Protein 5C5V (pdb70)

Foldseek 3Di:
DALLVLVLLVQVVCVLVVVPPQFHDPVSLVVSLVLLCVVHDCVVSVVVSVQQVPDPDTHGSVNVVVSLVVDDVPVSVVSVVVSCVVRHDPDFDWDKDWDWDDDPQFQRIWIWIWTQRPSRRDIDTAAPQAPDDQFDDDPDDPPDPVDDGFKGKWWFAFWAQFFQAWAQQQADVSRIIGFDDDPRGRDGQPQGGDHFGKGAGHLFFQDQVDQPPVRAGAPGGGAIETAHAPDIDDRRDMAIKGWAWWWQKQFPRHTHIYTYIYGPPGPCRVVRDHNVCCCVVPNPPLVVVLVCQQCRCVVVVGHGIDTPPRGDTGMRVVVVVVRVVRSVVSCCQCVVVNRSHD/DFLLVLVLLVQVQCVLVVVPPQAHDLVSLLVSLVLLPVVHDVVVSVVLSVLQVPDPDTHGSVVVVVSLVPDDPVSCVVSVVVSCVVRHDPDFDWDKDWDWDDDPQFQRIWIWIWTQRPNRRDIDTAAPQAPPDQFDDDPDDPPDPVDDDFKGKWWFAAWAQFFQAWAQAQADVSRIIGFDADPHGRDGQPQGGDHFGKGAGHLFFQDQVDQDPVRAGAPGGGAIEGAHAPDIDDRGDMAIKGWAWWWQKQDPRHTHIYTYIYGPPGPCRVVRDHNVCCCVVPNPPLVVVLVCQQCRCVVVVDHGIDTPPRGDTGMRVVVVVNRVVRSVVSCCCCVVVNRSHD

Secondary structure (DSSP, 8-state):
--HHHHHHHHHHHHTTSTT--SEE-HHHHHHHHHHHGGG--SHHHHHHHHHHHTS-S-EEHHHHHHHHHTS-HHHHHHHHHHHHHHHS-SS--EEEEEEEES-TTSTT-EEEEEEEETTT--EEEE-HHHHS-SB---SS--S-SSSPP--EEEEEEE-TTB-B-EEE-TTSTT--EEE-EETTEE-B-SS--B-SEEEE-TT----TT---TTS--B-SSPPEEEE-SSSPPPTT-EEEEEEEEEE-EEETTEE--EEEEEETTSTTTTT--STTHHHHHSTTHHHHHHHHHHHTTGGGT--PPEEGGGG-EEEHHHHHHHHHHHHHHHHIIIIIT--S--/--HHHHHHHHHHHHTTSTT--SB--HHHHHHHHHHHHTTS-HHHHHHHHHHHHTSSS--BHHHHHHHHHHS-HHHHHHHHHHHHHHHS-SS--EEEEEEEES-TTSTT-EEEEEEEETTT--EEEE-HHHHS-SB---SS--S-TTSPP--EEEEEEE-TTB-B-EEE-TTSTT--EEE-EETTEE-B-SS--B-SEEEE-TT----SS---TTSS-B-SSPPEEEE-SSSPPPTT-EEEEEEEEEE-EEETTEE--EEEEEETTSTTGGG--STTHHHHHSTTHHHHHHHHHHHTTGGGT--PPEEGGGG-EEEHHHHHHHHHHHHHHHHIIIIIT--S--

B-factor: mean 64.42, std 10.16, range [18.29, 102.65]

InterPro domains:
  IPR008162 Inorganic pyrophosphatase [PF00719] (227-402)
  IPR008162 Inorganic pyrophosphatase [PTHR10286] (161-408)
  IPR008162 Inorganic pyrophosphatase [cd00412] (224-399)
  IPR011992 EF-hand domain pair [SSF47473] (73-371)
  IPR036649 Inorganic pyrophosphatase superfamily [G3DSA:3.90.80.10] (147-408)
  IPR036649 Inorganic pyrophosphatase superfamily [SSF50324] (170-407)

Organism: Trypanosoma brucei brucei (strain 927/4 GUTat10.1) (NCBI:txid185431)

GO terms:
  GO:0005737 cytoplasm (C, HTP)
  GO:0005737 cytoplasm (C, IDA)
  GO:0010608 post-transcriptional regulation of gene expression (P, IDA)

Sequence (684 aa):
TQPMIKKIMSRLFSAFDVTHLGYLTPDKVEEVCRYLGRNMSDGDVKAMKAEINAIDGHVTFEKFWAWWCSHPVHSRTKCFSMVSADFSMPYHQQQLVVHEKGEMYTPSYRVLYFFRDLETGRERQVSPWHDIPLYVRDLVRTKPEATPMNRYNFICEIPKWTRAKFEIATGESFNPIKQDIKNGVPRFYKHGDMMWNYGAFPQTWESTEVLFEAGVTGDNDPVDAVEIGMTQFKVGQVSAVKVLGVLGMIDEGKMDWKVVCISHNDPICRFMKDIHDVPKFLPGCLDAIREWFRVYKICQGGEASHFAFDGEFKDKEYAMKVIDESHNMWHNLLKVNKRGELTQPMIKKIMSRLFSAFDVTHLGYLTPDKVEEVCRYLGRNMSDGDVKAMKAEINAIDGHVTFEKFWAWWCSHPVHSRTKCFSMVSADFSMPYHQQQLVVHEKGEMYTPSYRVLYFFRDLETGRERQVSPWHDIPLYVRDLVRTKPEATPMNRYNFICEIPKWTRAKFEIATGESFNPIKQDIKNGVPRFYKHGDMMWNYGAFPQTWESTEVLFEAGVTGDNDPVDAVEIGMTQFKVGQVSAVKVLGVLGMIDEGKMDWKVVCISHNDPICRFMKDIHDVPKFLPGCLDAIREWFRVYKICQGGEASHFAFDGEFKDKEYAMKVIDESHNMWHNLLKVNKRGEL

Radius of gyration: 36.07 Å; Cα contacts (8 Å, |Δi|>4): 1313; chains: 2; bounding box: 73×73×116 Å

CATH classification: 3.90.80.10

Structure (mmCIF, N/CA/C/O backbone):
data_5C5V
#
_entry.id   5C5V
#
_cell.length_a   104.210
_cell.length_b   104.210
_cell.length_c   215.513
_cell.angle_alpha   90.000
_cell.angle_beta   90.000
_cell.angle_gamma   90.000
#
_symmetry.space_group_name_H-M   'P 42 21 2'
#
loop_
_entity.id
_entity.type
_entity.pdbx_description
1 polymer 'Acidocalcisomal pyrophosphatase'
2 non-polymer 'IMIDODIPHOSPHORIC ACID'
3 non-polymer 'MAGNESIUM ION'
4 non-polymer 'CHLORIDE ION'
5 non-polymer 'BROMIDE ION'
6 non-polymer 1,2-ETHANEDIOL
7 water water
#
loop_
_atom_site.group_PDB
_atom_site.id
_atom_site.type_symbol
_atom_site.label_atom_id
_atom_site.label_alt_id
_atom_site.label_comp_id
_atom_site.label_asym_id
_atom_site.label_entity_id
_atom_site.label_seq_id
_atom_site.pdbx_PDB_ins_code
_atom_site.Cartn_x
_atom_site.Cartn_y
_atom_site.Cartn_z
_atom_site.occupancy
_atom_site.B_iso_or_equiv
_atom_site.auth_seq_id
_atom_site.auth_comp_id
_atom_site.auth_asym_id
_atom_site.auth_atom_id
_atom_site.pdbx_PDB_model_num
ATOM 1 N N . THR A 1 1 ? 69.275 162.188 1.625 1.00 79.06 73 THR A N 1
ATOM 2 C CA . THR A 1 1 ? 70.364 162.759 2.412 1.00 79.12 73 THR A CA 1
ATOM 3 C C . THR A 1 1 ? 69.933 163.689 3.570 1.00 79.05 73 THR A C 1
ATOM 4 O O . THR A 1 1 ? 70.775 164.352 4.186 1.00 78.94 73 THR A O 1
ATOM 8 N N . GLN A 1 2 ? 68.637 163.738 3.878 1.00 76.77 74 GLN A N 1
ATOM 9 C CA . GLN A 1 2 ? 68.129 164.589 4.956 1.00 76.26 74 GLN A CA 1
ATOM 10 C C . GLN A 1 2 ? 68.443 164.042 6.355 1.00 75.19 74 GLN A C 1
ATOM 11 O O . GLN A 1 2 ? 68.801 162.880 6.501 1.00 74.71 74 GLN A O 1
ATOM 17 N N . PRO A 1 3 ? 68.291 164.888 7.389 1.00 73.66 75 PRO A N 1
ATOM 18 C CA . PRO A 1 3 ? 68.524 164.535 8.800 1.00 72.78 75 PRO A CA 1
ATOM 19 C C . PRO A 1 3 ? 67.754 163.306 9.276 1.00 71.99 75 PRO A C 1
ATOM 20 O O . PRO A 1 3 ? 68.234 162.593 10.156 1.00 71.17 75 PRO A O 1
ATOM 24 N N . MET A 1 4 ? 66.588 163.061 8.693 1.00 72.19 76 MET A N 1
ATOM 25 C CA . MET A 1 4 ? 65.835 161.856 8.988 1.00 71.91 76 MET A CA 1
ATOM 26 C C . MET A 1 4 ? 66.550 160.611 8.470 1.00 71.93 76 MET A C 1
ATOM 27 O O . MET A 1 4 ? 66.554 159.564 9.114 1.00 71.35 76 MET A O 1
ATOM 32 N N . ILE A 1 5 ? 67.145 160.724 7.287 1.00 71.60 77 ILE A N 1
ATOM 33 C CA . ILE A 1 5 ? 67.875 159.607 6.713 1.00 71.53 77 ILE A CA 1
ATOM 34 C C . ILE A 1 5 ? 69.149 159.364 7.498 1.00 70.93 77 ILE A C 1
ATOM 35 O O . ILE A 1 5 ? 69.573 158.228 7.670 1.00 70.90 77 ILE A O 1
ATOM 40 N N . LYS A 1 6 ? 69.757 160.441 7.974 1.00 71.17 78 LYS A N 1
ATOM 41 C CA . LYS A 1 6 ? 70.983 160.334 8.744 1.00 71.07 78 LYS A CA 1
ATOM 42 C C . LYS A 1 6 ? 70.770 159.557 10.055 1.00 70.32 78 LYS A C 1
ATOM 43 O O . LYS A 1 6 ? 71.627 158.779 10.471 1.00 70.13 78 LYS A O 1
ATOM 49 N N . LYS A 1 7 ? 69.627 159.764 10.697 1.00 69.78 79 LYS A N 1
ATOM 50 C CA . LYS A 1 7 ? 69.320 159.070 11.946 1.00 69.08 79 LYS A CA 1
ATOM 51 C C . LYS A 1 7 ? 69.037 157.592 11.707 1.00 69.07 79 LYS A C 1
ATOM 52 O O . LYS A 1 7 ? 69.484 156.733 12.468 1.00 68.83 79 LYS A O 1
ATOM 58 N N . ILE A 1 8 ? 68.325 157.300 10.629 1.00 66.89 80 ILE A N 1
ATOM 59 C CA . ILE A 1 8 ? 68.121 155.926 10.203 1.00 67.12 80 ILE A CA 1
ATOM 60 C C . ILE A 1 8 ? 69.461 155.218 10.009 1.00 67.28 80 ILE A C 1
ATOM 61 O O . ILE A 1 8 ? 69.649 154.098 10.477 1.00 67.07 80 ILE A O 1
ATOM 66 N N . MET A 1 9 ? 70.399 155.885 9.341 1.00 68.10 81 MET A N 1
ATOM 67 C CA . MET A 1 9 ? 71.698 155.283 9.061 1.00 68.26 81 MET A CA 1
ATOM 68 C C . MET A 1 9 ? 72.540 155.193 10.322 1.00 67.63 81 MET A C 1
ATOM 69 O O . MET A 1 9 ? 73.392 154.323 10.450 1.00 67.59 81 MET A O 1
ATOM 74 N N . SER A 1 10 ? 72.297 156.113 11.246 1.00 68.37 82 SER A N 1
ATOM 75 C CA . SER A 1 10 ? 72.974 156.100 12.535 1.00 67.96 82 SER A CA 1
ATOM 76 C C . SER A 1 10 ? 72.544 154.904 13.394 1.00 67.53 82 SER A C 1
ATOM 77 O O . SER A 1 10 ? 73.369 154.291 14.064 1.00 67.44 82 SER A O 1
ATOM 80 N N . ARG A 1 11 ? 71.257 154.574 13.376 1.00 66.46 83 ARG A N 1
ATOM 81 C CA . ARG A 1 11 ? 70.774 153.373 14.059 1.00 66.54 83 ARG A CA 1
ATOM 82 C C . ARG A 1 11 ? 71.252 152.109 13.328 1.00 67.11 83 ARG A C 1
ATOM 83 O O . ARG A 1 11 ? 71.574 151.098 13.959 1.00 67.07 83 ARG A O 1
ATOM 91 N N . LEU A 1 12 ? 71.327 152.177 12.003 1.00 65.10 84 LEU A N 1
ATOM 92 C CA . LEU A 1 12 ? 71.863 151.080 11.224 1.00 65.70 84 LEU A CA 1
ATOM 93 C C . LEU A 1 12 ? 73.308 150.794 11.633 1.00 65.48 84 LEU A C 1
ATOM 94 O O . LEU A 1 12 ? 73.719 149.644 11.784 1.00 65.57 84 LEU A O 1
ATOM 99 N N . PHE A 1 13 ? 74.072 151.868 11.771 1.00 67.82 85 PHE A N 1
ATOM 100 C CA . PHE A 1 13 ? 75.481 151.794 12.114 1.00 67.96 85 PHE A CA 1
ATOM 101 C C . PHE A 1 13 ? 75.655 151.131 13.491 1.00 67.72 85 PHE A C 1
ATOM 102 O O . PHE A 1 13 ? 76.529 150.284 13.686 1.00 67.76 85 PHE A O 1
ATOM 110 N N . SER A 1 14 ? 74.800 151.514 14.431 1.00 65.14 86 SER A N 1
ATOM 111 C CA . SER A 1 14 ? 74.870 150.975 15.783 1.00 64.68 86 SER A CA 1
ATOM 112 C C . SER A 1 14 ? 74.619 149.477 15.798 1.00 65.26 86 SER A C 1
ATOM 113 O O . SER A 1 14 ? 75.106 148.782 16.681 1.00 65.15 86 SER A O 1
ATOM 116 N N . ALA A 1 15 ? 73.882 148.966 14.817 1.00 63.42 87 ALA A N 1
ATOM 117 C CA . ALA A 1 15 ? 73.650 147.530 14.768 1.00 63.91 87 ALA A CA 1
ATOM 118 C C . ALA A 1 15 ? 74.902 146.794 14.309 1.00 64.45 87 ALA A C 1
ATOM 119 O O . ALA A 1 15 ? 74.962 145.564 14.357 1.00 64.86 87 ALA A O 1
ATOM 121 N N . PHE A 1 16 ? 75.912 147.543 13.873 1.00 66.08 88 PHE A N 1
ATOM 122 C CA . PHE A 1 16 ? 77.179 146.938 13.465 1.00 66.63 88 PHE A CA 1
ATOM 123 C C . PHE A 1 16 ? 78.320 147.403 14.361 1.00 66.48 88 PHE A C 1
ATOM 124 O O . PHE A 1 16 ? 79.459 147.005 14.175 1.00 66.95 88 PHE A O 1
ATOM 132 N N . ASP A 1 17 ? 78.001 148.297 15.286 1.00 68.39 89 ASP A N 1
ATOM 133 C CA . ASP A 1 17 ? 78.893 148.728 16.359 1.00 67.86 89 ASP A CA 1
ATOM 134 C C . ASP A 1 17 ? 78.087 148.763 17.687 1.00 67.42 89 ASP A C 1
ATOM 135 O O . ASP A 1 17 ? 77.880 149.818 18.287 1.00 66.88 89 ASP A O 1
ATOM 140 N N . VAL A 1 18 ? 77.629 147.593 18.125 1.00 63.46 90 VAL A N 1
ATOM 141 C CA . VAL A 1 18 ? 76.613 147.464 19.182 1.00 63.38 90 VAL A CA 1
ATOM 142 C C . VAL A 1 18 ? 77.113 147.969 20.538 1.00 63.10 90 VAL A C 1
ATOM 143 O O . VAL A 1 18 ? 76.358 148.413 21.410 1.00 62.54 90 VAL A O 1
ATOM 147 N N . THR A 1 19 ? 78.422 147.894 20.666 1.00 66.38 91 THR A N 1
ATOM 148 C CA . THR A 1 19 ? 79.140 148.229 21.866 1.00 65.91 91 THR A CA 1
ATOM 149 C C . THR A 1 19 ? 79.692 149.661 21.843 1.00 65.74 91 THR A C 1
ATOM 150 O O . THR A 1 19 ? 80.398 150.081 22.767 1.00 65.60 91 THR A O 1
ATOM 154 N N . HIS A 1 20 ? 79.348 150.407 20.790 1.00 68.06 92 HIS A N 1
ATOM 155 C CA . HIS A 1 20 ? 79.775 151.801 20.618 1.00 67.92 92 HIS A CA 1
ATOM 156 C C . HIS A 1 20 ? 81.296 151.975 20.677 1.00 67.96 92 HIS A C 1
ATOM 157 O O . HIS A 1 20 ? 81.800 152.839 21.391 1.00 67.56 92 HIS A O 1
ATOM 164 N N . LEU A 1 21 ? 82.025 151.143 19.947 1.00 70.17 93 LEU A N 1
ATOM 165 C CA . LEU A 1 21 ? 83.449 151.368 19.752 1.00 70.50 93 LEU A CA 1
ATOM 166 C C . LEU A 1 21 ? 83.715 152.713 19.074 1.00 70.53 93 LEU A C 1
ATOM 167 O O . LEU A 1 21 ? 84.807 153.273 19.195 1.00 70.75 93 LEU A O 1
ATOM 172 N N . GLY A 1 22 ? 82.736 153.186 18.303 1.00 72.38 94 GLY A N 1
ATOM 173 C CA . GLY A 1 22 ? 82.873 154.414 17.543 1.00 72.42 94 GLY A CA 1
ATOM 174 C C . GLY A 1 22 ? 83.296 154.177 16.097 1.00 72.98 94 GLY A C 1
ATOM 175 O O . GLY A 1 22 ? 83.364 155.119 15.304 1.00 73.35 94 GLY A O 1
ATOM 176 N N . TYR A 1 23 ? 83.572 152.926 15.737 1.00 73.91 95 TYR A N 1
ATOM 177 C CA . TYR A 1 23 ? 84.005 152.615 14.374 1.00 74.80 95 TYR A CA 1
ATOM 178 C C . TYR A 1 23 ? 83.624 151.192 13.961 1.00 75.03 95 TYR A C 1
ATOM 179 O O . TYR A 1 23 ? 83.187 150.390 14.786 1.00 74.87 95 TYR A O 1
ATOM 188 N N . LEU A 1 24 ? 83.783 150.884 12.678 1.00 74.02 96 LEU A N 1
ATOM 189 C CA . LEU A 1 24 ? 83.488 149.548 12.185 1.00 74.46 96 LEU A CA 1
ATOM 190 C C . LEU A 1 24 ? 84.760 148.729 12.127 1.00 74.90 96 LEU A C 1
ATOM 191 O O . LEU A 1 24 ? 85.700 149.107 11.426 1.00 75.23 96 LEU A O 1
ATOM 196 N N . THR A 1 25 ? 84.788 147.600 12.827 1.00 76.45 97 THR A N 1
ATOM 197 C CA . THR A 1 25 ? 85.902 146.663 12.696 1.00 76.97 97 THR A CA 1
ATOM 198 C C . THR A 1 25 ? 85.911 146.085 11.276 1.00 77.80 97 THR A C 1
ATOM 199 O O . THR A 1 25 ? 84.939 146.243 10.542 1.00 77.73 97 THR A O 1
ATOM 203 N N . PRO A 1 26 ? 87.016 145.446 10.866 1.00 77.48 98 PRO A N 1
ATOM 204 C CA . PRO A 1 26 ? 87.043 144.865 9.519 1.00 77.97 98 PRO A CA 1
ATOM 205 C C . PRO A 1 26 ? 85.904 143.871 9.290 1.00 78.08 98 PRO A C 1
ATOM 206 O O . PRO A 1 26 ? 85.269 143.909 8.237 1.00 78.51 98 PRO A O 1
ATOM 210 N N . ASP A 1 27 ? 85.673 142.984 10.251 1.00 78.85 99 ASP A N 1
ATOM 211 C CA . ASP A 1 27 ? 84.582 142.018 10.169 1.00 79.00 99 ASP A CA 1
ATOM 212 C C . ASP A 1 27 ? 83.241 142.739 10.016 1.00 78.53 99 ASP A C 1
ATOM 213 O O . ASP A 1 27 ? 82.357 142.302 9.284 1.00 78.77 99 ASP A O 1
ATOM 218 N N . LYS A 1 28 ? 83.094 143.848 10.722 1.00 76.46 100 LYS A N 1
ATOM 219 C CA . LYS A 1 28 ? 81.862 144.619 10.664 1.00 76.10 100 LYS A CA 1
ATOM 220 C C . LYS A 1 28 ? 81.702 145.311 9.311 1.00 76.26 100 LYS A C 1
ATOM 221 O O . LYS A 1 28 ? 80.587 145.521 8.844 1.00 75.95 100 LYS A O 1
ATOM 227 N N . VAL A 1 29 ? 82.821 145.653 8.687 1.00 76.30 101 VAL A N 1
ATOM 228 C CA . VAL A 1 29 ? 82.793 146.286 7.378 1.00 76.57 101 VAL A CA 1
ATOM 229 C C . VAL A 1 29 ? 82.257 145.315 6.337 1.00 77.05 101 VAL A C 1
ATOM 230 O O . VAL A 1 29 ? 81.393 145.674 5.538 1.00 77.14 101 VAL A O 1
ATOM 234 N N . GLU A 1 30 ? 82.745 144.079 6.366 1.00 79.37 102 GLU A N 1
ATOM 235 C CA . GLU A 1 30 ? 82.237 143.063 5.463 1.00 80.15 102 GLU A CA 1
ATOM 236 C C . GLU A 1 30 ? 80.750 142.793 5.714 1.00 79.89 102 GLU A C 1
ATOM 237 O O . GLU A 1 30 ? 79.982 142.596 4.771 1.00 80.20 102 GLU A O 1
ATOM 243 N N . GLU A 1 31 ? 80.346 142.800 6.981 1.00 76.02 103 GLU A N 1
ATOM 244 C CA . GLU A 1 31 ? 78.965 142.493 7.343 1.00 75.96 103 GLU A CA 1
ATOM 245 C C . GLU A 1 31 ? 77.952 143.557 6.926 1.00 75.25 103 GLU A C 1
ATOM 246 O O . GLU A 1 31 ? 76.839 143.230 6.535 1.00 75.38 103 GLU A O 1
ATOM 252 N N . VAL A 1 32 ? 78.325 144.824 7.038 1.00 72.38 104 VAL A N 1
ATOM 253 C CA . VAL A 1 32 ? 77.416 145.886 6.656 1.00 72.47 104 VAL A CA 1
ATOM 254 C C . VAL A 1 32 ? 77.272 145.888 5.117 1.00 73.28 104 VAL A C 1
ATOM 255 O O . VAL A 1 32 ? 76.221 146.257 4.594 1.00 73.20 104 VAL A O 1
ATOM 259 N N . CYS A 1 33 ? 78.317 145.437 4.416 1.00 75.13 105 CYS A N 1
ATOM 260 C CA . CYS A 1 33 ? 78.284 145.299 2.961 1.00 75.73 105 CYS A CA 1
ATOM 261 C C . CYS A 1 33 ? 77.423 144.115 2.524 1.00 76.02 105 CYS A C 1
ATOM 262 O O . CYS A 1 33 ? 76.647 144.221 1.581 1.00 76.19 105 CYS A O 1
ATOM 265 N N . ARG A 1 34 ? 77.568 142.986 3.208 1.00 74.91 106 ARG A N 1
ATOM 266 C CA . ARG A 1 34 ? 76.691 141.847 2.971 1.00 75.37 106 ARG A CA 1
ATOM 267 C C . ARG A 1 34 ? 75.223 142.218 3.237 1.00 75.35 106 ARG A C 1
ATOM 268 O O . ARG A 1 34 ? 74.319 141.679 2.603 1.00 75.75 106 ARG A O 1
ATOM 271 N N . TYR A 1 35 ? 74.982 143.139 4.167 1.00 70.93 107 TYR A N 1
ATOM 272 C CA . TYR A 1 35 ? 73.618 143.540 4.484 1.00 70.57 107 TYR A CA 1
ATOM 273 C C . TYR A 1 35 ? 73.060 144.554 3.473 1.00 70.71 107 TYR A C 1
ATOM 274 O O . TYR A 1 35 ? 71.977 144.357 2.925 1.00 71.08 107 TYR A O 1
ATOM 283 N N . LEU A 1 36 ? 73.793 145.638 3.238 1.00 72.99 108 LEU A N 1
ATOM 284 C CA . LEU A 1 36 ? 73.363 146.667 2.293 1.00 73.52 108 LEU A CA 1
ATOM 285 C C . LEU A 1 36 ? 73.208 146.078 0.894 1.00 74.32 108 LEU A C 1
ATOM 286 O O . LEU A 1 36 ? 72.340 146.484 0.126 1.00 74.79 108 LEU A O 1
ATOM 291 N N . GLY A 1 37 ? 74.052 145.096 0.610 1.00 75.73 109 GLY A N 1
ATOM 292 C CA . GLY A 1 37 ? 74.146 144.415 -0.663 1.00 76.43 109 GLY A CA 1
ATOM 293 C C . GLY A 1 37 ? 73.139 143.305 -0.883 1.00 76.97 109 GLY A C 1
ATOM 294 O O . GLY A 1 37 ? 73.108 142.681 -1.944 1.00 77.78 109 GLY A O 1
ATOM 295 N N . ARG A 1 38 ? 72.299 143.063 0.109 1.00 76.56 110 ARG A N 1
ATOM 296 C CA . ARG A 1 38 ? 71.339 141.970 0.043 1.00 77.02 110 ARG A CA 1
ATOM 297 C C . ARG A 1 38 ? 70.369 142.068 -1.139 1.00 77.63 110 ARG A C 1
ATOM 298 O O . ARG A 1 38 ? 69.920 141.055 -1.659 1.00 78.25 110 ARG A O 1
ATOM 306 N N . ASN A 1 39 ? 70.070 143.272 -1.598 1.00 78.45 111 ASN A N 1
ATOM 307 C CA . ASN A 1 39 ? 69.183 143.393 -2.733 1.00 79.24 111 ASN A CA 1
ATOM 308 C C . ASN A 1 39 ? 69.981 143.760 -3.963 1.00 79.86 111 ASN A C 1
ATOM 309 O O . ASN A 1 39 ? 69.490 144.448 -4.851 1.00 80.11 111 ASN A O 1
ATOM 314 N N . MET A 1 40 ? 71.235 143.306 -3.978 1.00 82.34 112 MET A N 1
ATOM 315 C CA . MET A 1 40 ? 72.155 143.548 -5.080 1.00 82.60 112 MET A CA 1
ATOM 316 C C . MET A 1 40 ? 72.832 142.238 -5.433 1.00 82.93 112 MET A C 1
ATOM 317 O O . MET A 1 40 ? 72.594 141.207 -4.804 1.00 82.44 112 MET A O 1
ATOM 322 N N . SER A 1 41 ? 73.674 142.285 -6.455 1.00 84.98 113 SER A N 1
ATOM 323 C CA . SER A 1 41 ? 74.458 141.134 -6.866 1.00 85.53 113 SER A CA 1
ATOM 324 C C . SER A 1 41 ? 75.861 141.254 -6.307 1.00 85.62 113 SER A C 1
ATOM 325 O O . SER A 1 41 ? 76.176 140.838 -5.191 1.00 85.73 113 SER A O 1
ATOM 328 N N . ASP A 1 42 ? 76.683 141.875 -7.146 1.00 90.89 114 ASP A N 1
ATOM 329 C CA . ASP A 1 42 ? 78.085 142.157 -6.898 1.00 90.83 114 ASP A CA 1
ATOM 330 C C . ASP A 1 42 ? 78.503 143.335 -7.763 1.00 90.96 114 ASP A C 1
ATOM 331 O O . ASP A 1 42 ? 79.488 143.998 -7.444 1.00 90.63 114 ASP A O 1
ATOM 336 N N . GLY A 1 43 ? 77.769 143.575 -8.860 1.00 90.71 115 GLY A N 1
ATOM 337 C CA . GLY A 1 43 ? 78.006 144.735 -9.719 1.00 90.62 115 GLY A CA 1
ATOM 338 C C . GLY A 1 43 ? 77.968 146.054 -8.956 1.00 90.35 115 GLY A C 1
ATOM 339 O O . GLY A 1 43 ? 78.931 146.818 -8.982 1.00 90.48 115 GLY A O 1
ATOM 340 N N . ASP A 1 44 ? 76.875 146.343 -8.270 1.00 89.49 116 ASP A N 1
ATOM 341 C CA . ASP A 1 44 ? 76.860 147.543 -7.445 1.00 89.19 116 ASP A CA 1
ATOM 342 C C . ASP A 1 44 ? 77.529 147.265 -6.093 1.00 88.49 116 ASP A C 1
ATOM 343 O O . ASP A 1 44 ? 77.938 148.205 -5.409 1.00 87.69 116 ASP A O 1
ATOM 348 N N . VAL A 1 45 ? 77.593 145.985 -5.704 1.00 89.22 117 VAL A N 1
ATOM 349 C CA . VAL A 1 45 ? 78.216 145.557 -4.437 1.00 88.60 117 VAL A CA 1
ATOM 350 C C . VAL A 1 45 ? 79.738 145.567 -4.448 1.00 88.82 117 VAL A C 1
ATOM 351 O O . VAL A 1 45 ? 80.366 146.002 -3.478 1.00 88.49 117 VAL A O 1
ATOM 355 N N . LYS A 1 46 ? 80.328 145.074 -5.531 1.00 90.45 118 LYS A N 1
ATOM 356 C CA . LYS A 1 46 ? 81.785 145.046 -5.663 1.00 90.83 118 LYS A CA 1
ATOM 357 C C . LYS A 1 46 ? 82.286 146.475 -5.520 1.00 90.34 118 LYS A C 1
ATOM 358 O O . LYS A 1 46 ? 83.215 146.754 -4.754 1.00 89.91 118 LYS A O 1
ATOM 364 N N . ALA A 1 47 ? 81.607 147.384 -6.213 1.00 89.55 119 ALA A N 1
ATOM 365 C CA . ALA A 1 47 ? 81.897 148.809 -6.123 1.00 89.64 119 ALA A CA 1
ATOM 366 C C . ALA A 1 47 ? 81.711 149.339 -4.699 1.00 89.16 119 ALA A C 1
ATOM 367 O O . ALA A 1 47 ? 82.323 150.336 -4.321 1.00 89.04 119 ALA A O 1
ATOM 369 N N . MET A 1 48 ? 80.856 148.689 -3.914 1.00 86.78 120 MET A N 1
ATOM 370 C CA . MET A 1 48 ? 80.569 149.170 -2.566 1.00 85.88 120 MET A CA 1
ATOM 371 C C . MET A 1 48 ? 81.624 148.778 -1.522 1.00 85.26 120 MET A C 1
ATOM 372 O O . MET A 1 48 ? 82.162 149.643 -0.836 1.00 85.02 120 MET A O 1
ATOM 377 N N . LYS A 1 49 ? 81.922 147.488 -1.398 1.00 87.64 121 LYS A N 1
ATOM 378 C CA . LYS A 1 49 ? 82.935 147.045 -0.443 1.00 87.45 121 LYS A CA 1
ATOM 379 C C . LYS A 1 49 ? 84.323 147.603 -0.790 1.00 87.87 121 LYS A C 1
ATOM 380 O O . LYS A 1 49 ? 85.142 147.875 0.095 1.00 87.58 121 LYS A O 1
ATOM 386 N N . ALA A 1 50 ? 84.605 147.738 -2.076 1.00 88.32 122 ALA A N 1
ATOM 387 C CA . ALA A 1 50 ? 85.874 148.322 -2.475 1.00 88.84 122 ALA A CA 1
ATOM 388 C C . ALA A 1 50 ? 85.922 149.780 -2.015 1.00 88.32 122 ALA A C 1
ATOM 389 O O . ALA A 1 50 ? 86.952 150.248 -1.537 1.00 88.22 122 ALA A O 1
ATOM 391 N N . GLU A 1 51 ? 84.807 150.489 -2.167 1.00 87.16 123 GLU A N 1
ATOM 392 C CA . GLU A 1 51 ? 84.727 151.890 -1.770 1.00 86.98 123 GLU A CA 1
ATOM 393 C C . GLU A 1 51 ? 84.932 152.104 -0.262 1.00 86.25 123 GLU A C 1
ATOM 394 O O . GLU A 1 51 ? 85.568 153.077 0.154 1.00 85.99 123 GLU A O 1
ATOM 400 N N . ILE A 1 52 ? 84.385 151.209 0.557 1.00 85.82 124 ILE A N 1
ATOM 401 C CA . ILE A 1 52 ? 84.467 151.375 1.996 1.00 85.23 124 ILE A CA 1
ATOM 402 C C . ILE A 1 52 ? 85.857 150.974 2.489 1.00 85.28 124 ILE A C 1
ATOM 403 O O . ILE A 1 52 ? 86.411 151.622 3.366 1.00 85.00 124 ILE A O 1
ATOM 408 N N . ASN A 1 53 ? 86.438 149.926 1.917 1.00 88.40 125 ASN A N 1
ATOM 409 C CA . ASN A 1 53 ? 87.817 149.577 2.249 1.00 88.54 125 ASN A CA 1
ATOM 410 C C . ASN A 1 53 ? 88.808 150.713 1.970 1.00 88.82 125 ASN A C 1
ATOM 411 O O . ASN A 1 53 ? 89.779 150.901 2.717 1.00 89.13 125 ASN A O 1
ATOM 416 N N . ALA A 1 54 ? 88.554 151.469 0.902 1.00 87.58 126 ALA A N 1
ATOM 417 C CA . ALA A 1 54 ? 89.434 152.567 0.510 1.00 88.12 126 ALA A CA 1
ATOM 418 C C . ALA A 1 54 ? 89.269 153.812 1.377 1.00 87.70 126 ALA A C 1
ATOM 419 O O . ALA A 1 54 ? 89.861 154.850 1.080 1.00 87.91 126 ALA A O 1
ATOM 421 N N . ILE A 1 55 ? 88.462 153.722 2.430 1.00 87.64 127 ILE A N 1
ATOM 422 C CA . ILE A 1 55 ? 88.362 154.823 3.384 1.00 87.03 127 ILE A CA 1
ATOM 423 C C . ILE A 1 55 ? 89.604 154.783 4.258 1.00 86.91 127 ILE A C 1
ATOM 424 O O . ILE A 1 55 ? 90.179 153.712 4.484 1.00 87.17 127 ILE A O 1
ATOM 429 N N . ASP A 1 56 ? 90.044 155.948 4.718 1.00 87.65 128 ASP A N 1
ATOM 430 C CA . ASP A 1 56 ? 91.320 156.029 5.415 1.00 88.04 128 ASP A CA 1
ATOM 431 C C . ASP A 1 56 ? 91.112 155.957 6.924 1.00 87.12 128 ASP A C 1
ATOM 432 O O . ASP A 1 56 ? 90.407 156.776 7.494 1.00 86.76 128 ASP A O 1
ATOM 437 N N . GLY A 1 57 ? 91.749 154.980 7.564 1.00 86.03 129 GLY A N 1
ATOM 438 C CA . GLY A 1 57 ? 91.669 154.826 9.004 1.00 85.10 129 GLY A CA 1
ATOM 439 C C . GLY A 1 57 ? 90.391 154.141 9.448 1.00 84.26 129 GLY A C 1
ATOM 440 O O . GLY A 1 57 ? 89.846 153.311 8.720 1.00 84.54 129 GLY A O 1
ATOM 441 N N . HIS A 1 58 ? 89.908 154.487 10.635 1.00 81.07 130 HIS A N 1
ATOM 442 C CA . HIS A 1 58 ? 88.721 153.846 11.176 1.00 80.61 130 HIS A CA 1
ATOM 443 C C . HIS A 1 58 ? 87.454 154.361 10.519 1.00 80.45 130 HIS A C 1
ATOM 444 O O . HIS A 1 58 ? 87.256 155.572 10.386 1.00 80.48 130 HIS A O 1
ATOM 451 N N . VAL A 1 59 ? 86.579 153.441 10.132 1.00 77.25 131 VAL A N 1
ATOM 452 C CA . VAL A 1 59 ? 85.292 153.828 9.577 1.00 77.09 131 VAL A CA 1
ATOM 453 C C . VAL A 1 59 ? 84.371 154.307 10.690 1.00 76.46 131 VAL A C 1
ATOM 454 O O . VAL A 1 59 ? 83.560 153.542 11.211 1.00 76.20 131 VAL A O 1
ATOM 458 N N . THR A 1 60 ? 84.501 155.578 11.053 1.00 75.87 132 THR A N 1
ATOM 459 C CA . THR A 1 60 ? 83.605 156.189 12.027 1.00 75.42 132 THR A CA 1
ATOM 460 C C . THR A 1 60 ? 82.227 156.318 11.399 1.00 75.34 132 THR A C 1
ATOM 461 O O . THR A 1 60 ? 82.081 156.109 10.203 1.00 76.03 132 THR A O 1
ATOM 465 N N . PHE A 1 61 ? 81.208 156.652 12.181 1.00 72.86 133 PHE A N 1
ATOM 466 C CA . PHE A 1 61 ? 79.900 156.823 11.567 1.00 72.87 133 PHE A CA 1
ATOM 467 C C . PHE A 1 61 ? 79.969 157.978 10.577 1.00 73.33 133 PHE A C 1
ATOM 468 O O . PHE A 1 61 ? 79.379 157.928 9.489 1.00 73.60 133 PHE A O 1
ATOM 476 N N . GLU A 1 62 ? 80.692 159.020 10.976 1.00 76.55 134 GLU A N 1
ATOM 477 C CA . GLU A 1 62 ? 80.768 160.245 10.192 1.00 77.25 134 GLU A CA 1
ATOM 478 C C . GLU A 1 62 ? 81.363 159.977 8.813 1.00 77.88 134 GLU A C 1
ATOM 479 O O . GLU A 1 62 ? 80.922 160.550 7.829 1.00 78.46 134 GLU A O 1
ATOM 485 N N . LYS A 1 63 ? 82.349 159.092 8.737 1.00 76.68 135 LYS A N 1
ATOM 486 C CA . LYS A 1 63 ? 82.922 158.741 7.446 1.00 77.14 135 LYS A CA 1
ATOM 487 C C . LYS A 1 63 ? 81.999 157.800 6.689 1.00 77.45 135 LYS A C 1
ATOM 488 O O . LYS A 1 63 ? 81.895 157.872 5.474 1.00 78.10 135 LYS A O 1
ATOM 494 N N . PHE A 1 64 ? 81.314 156.924 7.411 1.00 74.43 136 PHE A N 1
ATOM 495 C CA . PHE A 1 64 ? 80.350 156.037 6.784 1.00 74.47 136 PHE A CA 1
ATOM 496 C C . PHE A 1 64 ? 79.233 156.849 6.139 1.00 74.75 136 PHE A C 1
ATOM 497 O O . PHE A 1 64 ? 78.802 156.545 5.027 1.00 75.26 136 PHE A O 1
ATOM 505 N N . TRP A 1 65 ? 78.779 157.888 6.841 1.00 74.55 137 TRP A N 1
ATOM 506 C CA . TRP A 1 65 ? 77.762 158.789 6.312 1.00 74.77 137 TRP A CA 1
ATOM 507 C C . TRP A 1 65 ? 78.259 159.461 5.037 1.00 75.71 137 TRP A C 1
ATOM 508 O O . TRP A 1 65 ? 77.529 159.551 4.055 1.00 76.29 137 TRP A O 1
ATOM 519 N N . ALA A 1 66 ? 79.506 159.928 5.061 1.00 76.84 138 ALA A N 1
ATOM 520 C CA . ALA A 1 66 ? 80.115 160.579 3.912 1.00 77.61 138 ALA A CA 1
ATOM 521 C C . ALA A 1 66 ? 80.129 159.655 2.704 1.00 78.21 138 ALA A C 1
ATOM 522 O O . ALA A 1 66 ? 79.782 160.068 1.593 1.00 78.89 138 ALA A O 1
ATOM 524 N N . TRP A 1 67 ? 80.558 158.415 2.921 1.00 79.12 139 TRP A N 1
ATOM 525 C CA . TRP A 1 67 ? 80.567 157.418 1.864 1.00 79.33 139 TRP A CA 1
ATOM 526 C C . TRP A 1 67 ? 79.166 157.210 1.301 1.00 79.78 139 TRP A C 1
ATOM 527 O O . TRP A 1 67 ? 78.967 157.183 0.079 1.00 80.75 139 TRP A O 1
ATOM 538 N N . TRP A 1 68 ? 78.197 157.069 2.195 1.00 77.56 140 TRP A N 1
ATOM 539 C CA . TRP A 1 68 ? 76.824 156.833 1.791 1.00 77.63 140 TRP A CA 1
ATOM 540 C C . TRP A 1 68 ? 76.288 157.965 0.924 1.00 78.31 140 TRP A C 1
ATOM 541 O O . TRP A 1 68 ? 75.694 157.723 -0.130 1.00 78.75 140 TRP A O 1
ATOM 552 N N . CYS A 1 69 ? 76.497 159.198 1.374 1.00 78.35 141 CYS A N 1
ATOM 553 C CA . CYS A 1 69 ? 76.008 160.374 0.663 1.00 79.10 141 CYS A CA 1
ATOM 554 C C . CYS A 1 69 ? 76.705 160.598 -0.679 1.00 80.17 141 CYS A C 1
ATOM 555 O O . CYS A 1 69 ? 76.185 161.323 -1.525 1.00 80.86 141 CYS A O 1
ATOM 558 N N . SER A 1 70 ? 77.879 159.998 -0.866 1.00 81.33 142 SER A N 1
ATOM 559 C CA . SER A 1 70 ? 78.639 160.177 -2.098 1.00 82.19 142 SER A CA 1
ATOM 560 C C . SER A 1 70 ? 78.116 159.328 -3.262 1.00 82.93 142 SER A C 1
ATOM 561 O O . SER A 1 70 ? 78.507 159.534 -4.403 1.00 84.03 142 SER A O 1
ATOM 564 N N . HIS A 1 71 ? 77.283 158.336 -2.963 1.00 84.46 143 HIS A N 1
ATOM 565 C CA . HIS A 1 71 ? 76.646 157.506 -3.993 1.00 84.89 143 HIS A CA 1
ATOM 566 C C . HIS A 1 71 ? 75.567 158.283 -4.744 1.00 85.70 143 HIS A C 1
ATOM 567 O O . HIS A 1 71 ? 75.103 159.324 -4.260 1.00 85.45 143 HIS A O 1
ATOM 574 N N . PRO A 1 72 ? 75.134 157.765 -5.913 1.00 86.38 144 PRO A N 1
ATOM 575 C CA . PRO A 1 72 ? 74.099 158.446 -6.702 1.00 86.81 144 PRO A CA 1
ATOM 576 C C . PRO A 1 72 ? 72.715 158.149 -6.110 1.00 86.32 144 PRO A C 1
ATOM 577 O O . PRO A 1 72 ? 72.376 156.988 -5.850 1.00 85.94 144 PRO A O 1
ATOM 581 N N . VAL A 1 73 ? 71.941 159.210 -5.875 1.00 86.22 145 VAL A N 1
ATOM 582 C CA . VAL A 1 73 ? 70.713 159.132 -5.078 1.00 85.96 145 VAL A CA 1
ATOM 583 C C . VAL A 1 73 ? 69.728 158.053 -5.543 1.00 86.11 145 VAL A C 1
ATOM 584 O O . VAL A 1 73 ? 68.863 157.619 -4.773 1.00 85.70 145 VAL A O 1
ATOM 588 N N . HIS A 1 74 ? 69.865 157.585 -6.776 1.00 83.74 146 HIS A N 1
ATOM 589 C CA . HIS A 1 74 ? 68.947 156.555 -7.245 1.00 83.78 146 HIS A CA 1
ATOM 590 C C . HIS A 1 74 ? 69.317 155.163 -6.719 1.00 83.45 146 HIS A C 1
ATOM 591 O O . HIS A 1 74 ? 68.512 154.539 -6.012 1.00 83.03 146 HIS A O 1
ATOM 598 N N . SER A 1 75 ? 70.526 154.695 -7.044 1.00 86.19 147 SER A N 1
ATOM 599 C CA . SER A 1 75 ? 70.990 153.372 -6.624 1.00 85.87 147 SER A CA 1
ATOM 600 C C . SER A 1 75 ? 70.945 153.205 -5.090 1.00 85.45 147 SER A C 1
ATOM 601 O O . SER A 1 75 ? 70.641 152.118 -4.568 1.00 84.92 147 SER A O 1
ATOM 604 N N . ARG A 1 76 ? 71.241 154.279 -4.367 1.00 85.38 148 ARG A N 1
ATOM 605 C CA . ARG A 1 76 ? 71.126 154.243 -2.921 1.00 84.50 148 ARG A CA 1
ATOM 606 C C . ARG A 1 76 ? 69.738 153.782 -2.539 1.00 84.48 148 ARG A C 1
ATOM 607 O O . ARG A 1 76 ? 69.574 152.829 -1.758 1.00 84.07 148 ARG A O 1
ATOM 615 N N . THR A 1 77 ? 68.741 154.464 -3.106 1.00 85.13 149 THR A N 1
ATOM 616 C CA . THR A 1 77 ? 67.339 154.281 -2.719 1.00 84.95 149 THR A CA 1
ATOM 617 C C . THR A 1 77 ? 66.856 152.837 -2.942 1.00 84.91 149 THR A C 1
ATOM 618 O O . THR A 1 77 ? 65.888 152.412 -2.305 1.00 84.50 149 THR A O 1
ATOM 622 N N . LYS A 1 78 ? 67.480 152.090 -3.857 1.00 83.68 150 LYS A N 1
ATOM 623 C CA . LYS A 1 78 ? 67.019 150.718 -4.058 1.00 83.70 150 LYS A CA 1
ATOM 624 C C . LYS A 1 78 ? 67.273 149.876 -2.798 1.00 83.35 150 LYS A C 1
ATOM 625 O O . LYS A 1 78 ? 66.353 149.218 -2.293 1.00 82.96 150 LYS A O 1
ATOM 631 N N . CYS A 1 79 ? 68.496 149.925 -2.259 1.00 82.15 151 CYS A N 1
ATOM 632 C CA . CYS A 1 79 ? 68.806 149.106 -1.093 1.00 81.45 151 CYS A CA 1
ATOM 633 C C . CYS A 1 79 ? 68.216 149.795 0.131 1.00 80.49 151 CYS A C 1
ATOM 634 O O . CYS A 1 79 ? 67.839 149.141 1.096 1.00 80.06 151 CYS A O 1
ATOM 637 N N . PHE A 1 80 ? 68.118 151.120 0.074 1.00 76.80 152 PHE A N 1
ATOM 638 C CA . PHE A 1 80 ? 67.608 151.907 1.191 1.00 76.09 152 PHE A CA 1
ATOM 639 C C . PHE A 1 80 ? 66.176 151.538 1.555 1.00 75.97 152 PHE A C 1
ATOM 640 O O . PHE A 1 80 ? 65.720 151.795 2.670 1.00 75.46 152 PHE A O 1
ATOM 648 N N . SER A 1 81 ? 65.445 150.961 0.616 1.00 75.47 153 SER A N 1
ATOM 649 C CA . SER A 1 81 ? 64.086 150.548 0.928 1.00 75.36 153 SER A CA 1
ATOM 650 C C . SER A 1 81 ? 64.119 149.455 1.991 1.00 74.86 153 SER A C 1
ATOM 651 O O . SER A 1 81 ? 63.254 149.403 2.858 1.00 74.54 153 SER A O 1
ATOM 654 N N . MET A 1 82 ? 65.115 148.575 1.911 1.00 73.12 154 MET A N 1
ATOM 655 C CA . MET A 1 82 ? 65.308 147.557 2.938 1.00 72.76 154 MET A CA 1
ATOM 656 C C . MET A 1 82 ? 65.728 148.201 4.256 1.00 71.90 154 MET A C 1
ATOM 657 O O . MET A 1 82 ? 65.138 147.934 5.295 1.00 71.39 154 MET A O 1
ATOM 662 N N . VAL A 1 83 ? 66.730 149.070 4.188 1.00 70.66 155 VAL A N 1
ATOM 663 C CA . VAL A 1 83 ? 67.232 149.785 5.352 1.00 69.94 155 VAL A CA 1
ATOM 664 C C . VAL A 1 83 ? 66.103 150.501 6.071 1.00 69.85 155 VAL A C 1
ATOM 665 O O . VAL A 1 83 ? 65.966 150.406 7.300 1.00 69.27 155 VAL A O 1
ATOM 669 N N . SER A 1 84 ? 65.279 151.200 5.296 1.00 69.30 156 SER A N 1
ATOM 670 C CA . SER A 1 84 ? 64.193 151.992 5.856 1.00 68.95 156 SER A CA 1
ATOM 671 C C . SER A 1 84 ? 63.180 151.121 6.582 1.00 68.77 156 SER A C 1
ATOM 672 O O . SER A 1 84 ? 62.678 151.494 7.631 1.00 68.62 156 SER A O 1
ATOM 675 N N . ALA A 1 85 ? 62.891 149.952 6.027 1.00 67.28 157 ALA A N 1
ATOM 676 C CA . ALA A 1 85 ? 61.947 149.031 6.653 1.00 67.39 157 ALA A CA 1
ATOM 677 C C . ALA A 1 85 ? 62.461 148.523 8.009 1.00 67.20 157 ALA A C 1
ATOM 678 O O . ALA A 1 85 ? 61.692 148.356 8.960 1.00 67.25 157 ALA A O 1
ATOM 680 N N . ASP A 1 86 ? 63.764 148.274 8.083 1.00 66.22 158 ASP A N 1
ATOM 681 C CA . ASP A 1 86 ? 64.365 147.685 9.264 1.00 65.99 158 ASP A CA 1
ATOM 682 C C . ASP A 1 86 ? 64.717 148.715 10.339 1.00 65.01 158 ASP A C 1
ATOM 683 O O . ASP A 1 86 ? 64.667 148.412 11.520 1.00 64.99 158 ASP A O 1
ATOM 688 N N . PHE A 1 87 ? 65.050 149.934 9.932 1.00 65.84 159 PHE A N 1
ATOM 689 C CA . PHE A 1 87 ? 65.643 150.882 10.857 1.00 65.23 159 PHE A CA 1
ATOM 690 C C . PHE A 1 87 ? 64.933 152.223 10.978 1.00 65.14 159 PHE A C 1
ATOM 691 O O . PHE A 1 87 ? 65.363 153.080 11.745 1.00 64.70 159 PHE A O 1
ATOM 699 N N . SER A 1 88 ? 63.845 152.416 10.246 1.00 67.59 160 SER A N 1
ATOM 700 C CA . SER A 1 88 ? 63.051 153.627 10.441 1.00 67.61 160 SER A CA 1
ATOM 701 C C . SER A 1 88 ? 62.073 153.400 11.589 1.00 67.51 160 SER A C 1
ATOM 702 O O . SER A 1 88 ? 61.693 152.267 11.877 1.00 67.45 160 SER A O 1
ATOM 705 N N . MET A 1 89 ? 61.659 154.477 12.242 1.00 71.46 161 MET A N 1
ATOM 706 C CA . MET A 1 89 ? 60.724 154.356 13.343 1.00 71.33 161 MET A CA 1
ATOM 707 C C . MET A 1 89 ? 59.309 154.066 12.849 1.00 71.73 161 MET A C 1
ATOM 708 O O . MET A 1 89 ? 58.919 154.499 11.766 1.00 72.30 161 MET A O 1
ATOM 713 N N . PRO A 1 90 ? 58.530 153.334 13.662 1.00 71.61 162 PRO A N 1
ATOM 714 C CA . PRO A 1 90 ? 57.107 153.072 13.402 1.00 72.19 162 PRO A CA 1
ATOM 715 C C . PRO A 1 90 ? 56.334 154.376 13.194 1.00 72.06 162 PRO A C 1
ATOM 716 O O . PRO A 1 90 ? 55.547 154.475 12.252 1.00 72.77 162 PRO A O 1
ATOM 720 N N . TYR A 1 91 ? 56.581 155.363 14.052 1.00 70.51 163 TYR A N 1
ATOM 721 C CA . TYR A 1 91 ? 56.028 156.704 13.866 1.00 70.26 163 TYR A CA 1
ATOM 722 C C . TYR A 1 91 ? 57.027 157.736 14.370 1.00 69.51 163 TYR A C 1
ATOM 723 O O . TYR A 1 91 ? 57.911 157.411 15.162 1.00 69.27 163 TYR A O 1
ATOM 725 N N . HIS A 1 92 ? 56.905 158.974 13.910 1.00 68.47 164 HIS A N 1
ATOM 726 C CA . HIS A 1 92 ? 57.801 160.022 14.376 1.00 68.01 164 HIS A CA 1
ATOM 727 C C . HIS A 1 92 ? 57.283 160.619 15.672 1.00 67.79 164 HIS A C 1
ATOM 728 O O . HIS A 1 92 ? 56.182 161.159 15.717 1.00 67.99 164 HIS A O 1
ATOM 735 N N . GLN A 1 93 ? 58.075 16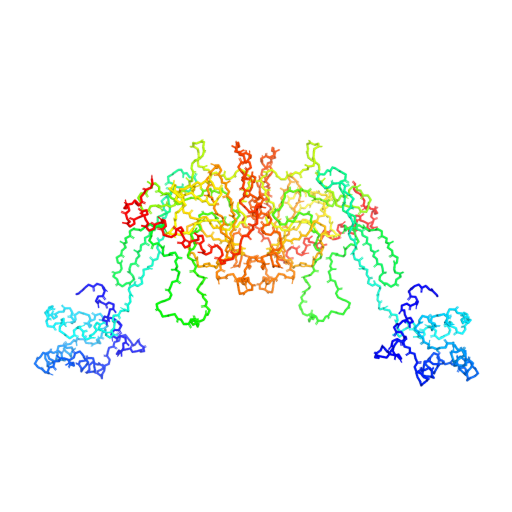0.519 16.727 1.00 65.91 165 GLN A N 1
ATOM 736 C CA . GLN A 1 93 ? 57.719 161.142 17.982 1.00 65.27 165 GLN A CA 1
ATOM 737 C C . GLN A 1 93 ? 57.809 162.664 17.874 1.00 65.28 165 GLN A C 1
ATOM 738 O O . GLN A 1 93 ? 58.751 163.202 17.285 1.00 65.57 165 GLN A O 1
ATOM 744 N N . GLN A 1 94 ? 56.800 163.350 18.404 1.00 63.38 166 GLN A N 1
ATOM 745 C CA . GLN A 1 94 ? 56.801 164.806 18.452 1.00 63.52 166 GLN A CA 1
ATOM 746 C C . GLN A 1 94 ? 57.052 165.266 19.880 1.00 62.82 166 GLN A C 1
ATOM 747 O O . GLN A 1 94 ? 56.326 164.889 20.804 1.00 62.17 166 GLN A O 1
ATOM 753 N N . GLN A 1 95 ? 58.068 166.096 20.062 1.00 64.62 167 GLN A N 1
ATOM 754 C CA . GLN A 1 95 ? 58.359 166.651 21.380 1.00 64.11 167 GLN A CA 1
ATOM 755 C C . GLN A 1 95 ? 57.594 167.948 21.572 1.00 64.49 167 GLN A C 1
ATOM 756 O O . GLN A 1 95 ? 57.741 168.880 20.788 1.00 65.38 167 GLN A O 1
ATOM 762 N N . LEU A 1 96 ? 56.762 168.008 22.606 1.00 61.52 168 LEU A N 1
ATOM 763 C CA . LEU A 1 96 ? 56.063 169.249 22.910 1.00 61.91 168 LEU A CA 1
ATOM 764 C C . LEU A 1 96 ? 57.061 170.227 23.484 1.00 61.95 168 LEU A C 1
ATOM 765 O O . LEU A 1 96 ? 57.793 169.898 24.407 1.00 61.22 168 LEU A O 1
ATOM 770 N N . VAL A 1 97 ? 57.117 171.418 22.904 1.00 61.45 169 VAL A N 1
ATOM 771 C CA . VAL A 1 97 ? 58.063 172.435 23.337 1.00 61.71 169 VAL A CA 1
ATOM 772 C C . VAL A 1 97 ? 57.290 173.693 23.686 1.00 62.64 169 VAL A C 1
ATOM 773 O O . VAL A 1 97 ? 56.366 174.079 22.965 1.00 63.39 169 VAL A O 1
ATOM 777 N N . VAL A 1 98 ? 57.644 174.316 24.804 1.00 62.15 170 VAL A N 1
ATOM 778 C CA . VAL A 1 98 ? 56.938 175.500 25.271 1.00 62.73 170 VAL A CA 1
ATOM 779 C C . VAL A 1 98 ? 57.869 176.711 25.300 1.00 64.02 170 VAL A C 1
ATOM 780 O O . VAL A 1 98 ? 58.992 176.634 25.798 1.00 63.68 170 VAL A O 1
ATOM 784 N N . HIS A 1 99 ? 57.436 177.814 24.704 1.00 63.13 171 HIS A N 1
ATOM 785 C CA . HIS A 1 99 ? 58.212 179.044 24.779 1.00 64.37 171 HIS A CA 1
ATOM 786 C C . HIS A 1 99 ? 57.378 180.193 25.329 1.00 65.21 171 HIS A C 1
ATOM 787 O O . HIS A 1 99 ? 56.222 180.362 24.947 1.00 65.82 171 HIS A O 1
ATOM 794 N N . GLU A 1 100 ? 57.984 180.994 26.200 1.00 64.35 172 GLU A N 1
ATOM 795 C CA . GLU A 1 100 ? 57.338 182.185 26.716 1.00 65.57 172 GLU A CA 1
ATOM 796 C C . GLU A 1 100 ? 57.740 183.409 25.904 1.00 67.22 172 GLU A C 1
ATOM 797 O O . GLU A 1 100 ? 58.868 183.520 25.441 1.00 67.31 172 GLU A O 1
ATOM 803 N N . LYS A 1 101 ? 56.789 184.315 25.725 1.00 65.54 173 LYS A N 1
ATOM 804 C CA . LYS A 1 101 ? 57.054 185.665 25.256 1.00 66.97 173 LYS A CA 1
ATOM 805 C C . LYS A 1 101 ? 56.650 186.607 26.386 1.00 67.35 173 LYS A C 1
ATOM 806 O O . LYS A 1 101 ? 55.454 186.785 26.636 1.00 67.96 173 LYS A O 1
ATOM 812 N N . GLY A 1 102 ? 57.640 187.156 27.099 1.00 67.90 174 GLY A N 1
ATOM 813 C CA . GLY A 1 102 ? 57.406 187.974 28.296 1.00 67.35 174 GLY A CA 1
ATOM 814 C C . GLY A 1 102 ? 56.536 189.157 27.945 1.00 69.12 174 GLY A C 1
ATOM 815 O O . GLY A 1 102 ? 56.264 189.367 26.753 1.00 70.17 174 GLY A O 1
ATOM 816 N N . GLU A 1 103 ? 56.105 189.938 28.939 1.00 69.16 175 GLU A N 1
ATOM 817 C CA . GLU A 1 103 ? 56.541 189.801 30.330 1.00 68.34 175 GLU A CA 1
ATOM 818 C C . GLU A 1 103 ? 55.397 189.318 31.229 1.00 68.12 175 GLU A C 1
ATOM 819 O O . GLU A 1 103 ? 54.278 189.828 31.153 1.00 69.38 175 GLU A O 1
ATOM 825 N N . MET A 1 104 ? 55.678 188.334 32.073 1.00 67.27 176 MET A N 1
ATOM 826 C CA . MET A 1 104 ? 54.624 187.683 32.845 1.00 67.11 176 MET A CA 1
ATOM 827 C C . MET A 1 104 ? 53.839 188.669 33.699 1.00 68.00 176 MET A C 1
ATOM 828 O O . MET A 1 104 ? 54.410 189.587 34.278 1.00 68.11 176 MET A O 1
ATOM 833 N N . TYR A 1 105 ? 52.527 188.458 33.756 1.00 66.04 177 TYR A N 1
ATOM 834 C CA . TYR A 1 105 ? 51.590 189.292 34.520 1.00 66.79 177 TYR A CA 1
ATOM 835 C C . TYR A 1 105 ? 51.268 190.618 33.837 1.00 67.85 177 TYR A C 1
ATOM 836 O O . TYR A 1 105 ? 50.558 191.447 34.405 1.00 68.19 177 TYR A O 1
ATOM 845 N N . THR A 1 106 ? 51.776 190.809 32.626 1.00 65.94 178 THR A N 1
ATOM 846 C CA . THR A 1 106 ? 51.361 191.933 31.798 1.00 66.74 178 THR A CA 1
ATOM 847 C C . THR A 1 106 ? 50.578 191.366 30.631 1.00 67.07 178 THR A C 1
ATOM 848 O O . THR A 1 106 ? 50.609 190.162 30.397 1.00 66.86 178 THR A O 1
ATOM 852 N N . PRO A 1 107 ? 49.864 192.226 29.899 1.00 65.60 179 PRO A N 1
ATOM 853 C CA . PRO A 1 107 ? 49.000 191.746 28.815 1.00 65.28 179 PRO A CA 1
ATOM 854 C C . PRO A 1 107 ? 49.753 191.130 27.642 1.00 65.95 179 PRO A C 1
ATOM 855 O O . PRO A 1 107 ? 49.123 190.486 26.795 1.00 65.70 179 PRO A O 1
ATOM 859 N N . SER A 1 108 ? 51.066 191.322 27.580 1.00 65.86 180 SER A N 1
ATOM 860 C CA . SER A 1 108 ? 51.834 190.864 26.424 1.00 66.41 180 SER A CA 1
ATOM 861 C C . SER A 1 108 ? 52.264 189.409 26.571 1.00 66.01 180 SER A C 1
ATOM 862 O O . SER A 1 108 ? 52.618 188.751 25.593 1.00 65.91 180 SER A O 1
ATOM 865 N N . TYR A 1 109 ? 52.229 188.912 27.799 1.00 66.99 181 TYR A N 1
ATOM 866 C CA . TYR A 1 109 ? 52.696 187.567 28.087 1.00 65.63 181 TYR A CA 1
ATOM 867 C C . TYR A 1 109 ? 51.929 186.490 27.323 1.00 65.41 181 TYR A C 1
ATOM 868 O O . TYR A 1 109 ? 50.702 186.492 27.292 1.00 65.53 181 TYR A O 1
ATOM 877 N N . ARG A 1 110 ? 52.668 185.573 26.707 1.00 61.80 182 ARG A N 1
ATOM 878 C CA . ARG A 1 110 ? 52.089 184.444 25.986 1.00 60.56 182 ARG A CA 1
ATOM 879 C C . ARG A 1 110 ? 52.899 183.181 26.250 1.00 58.83 182 ARG A C 1
ATOM 880 O O . ARG A 1 110 ? 54.121 183.233 26.425 1.00 58.33 182 ARG A O 1
ATOM 888 N N . VAL A 1 111 ? 52.211 182.047 26.313 1.00 59.99 183 VAL A N 1
ATOM 889 C CA . VAL A 1 111 ? 52.885 180.760 26.325 1.00 58.03 183 VAL A CA 1
ATOM 890 C C . VAL A 1 111 ? 52.591 180.036 25.019 1.00 58.08 183 VAL A C 1
ATOM 891 O O . VAL A 1 111 ? 51.453 179.656 24.752 1.00 57.53 183 VAL A O 1
ATOM 895 N N . LEU A 1 112 ? 53.629 179.859 24.209 1.00 59.18 184 LEU A N 1
ATOM 896 C CA . LEU A 1 112 ? 53.493 179.263 22.890 1.00 59.25 184 LEU A CA 1
ATOM 897 C C . LEU A 1 112 ? 53.915 177.806 22.894 1.00 57.56 184 LEU A C 1
ATOM 898 O O . LEU A 1 112 ? 54.810 177.421 23.648 1.00 56.68 184 LEU A O 1
ATOM 903 N N . TYR A 1 113 ? 53.268 177.014 22.037 1.00 59.56 185 TYR A N 1
ATOM 904 C CA . TYR A 1 113 ? 53.544 175.593 21.911 1.00 58.25 185 TYR A CA 1
ATOM 905 C C . TYR A 1 113 ? 54.084 175.235 20.534 1.00 58.87 185 TYR A C 1
ATOM 906 O O . TYR A 1 113 ? 53.655 175.783 19.516 1.00 60.04 185 TYR A O 1
ATOM 915 N N . PHE A 1 114 ? 55.035 174.310 20.513 1.00 59.80 186 PHE A N 1
ATOM 916 C CA . PHE A 1 114 ? 55.606 173.821 19.278 1.00 60.03 186 PHE A CA 1
ATOM 917 C C . PHE A 1 114 ? 55.698 172.308 19.265 1.00 59.13 186 PHE A C 1
ATOM 918 O O . PHE A 1 114 ? 55.634 171.659 20.304 1.00 58.19 186 PHE A O 1
ATOM 926 N N . PHE A 1 115 ? 55.861 171.758 18.072 1.00 62.19 187 PHE A N 1
ATOM 927 C CA . PHE A 1 115 ? 56.263 170.374 17.908 1.00 61.55 187 PHE A CA 1
ATOM 928 C C . PHE A 1 115 ? 57.671 170.373 17.366 1.00 61.94 187 PHE A C 1
ATOM 929 O O . PHE A 1 115 ? 57.987 171.114 16.441 1.00 62.87 187 PHE A O 1
ATOM 937 N N . ARG A 1 116 ? 58.520 169.552 17.968 1.00 67.17 188 ARG A N 1
ATOM 938 C CA . ARG A 1 116 ? 59.805 169.238 17.379 1.00 67.37 188 ARG A CA 1
ATOM 939 C C . ARG A 1 116 ? 59.743 167.784 16.964 1.00 66.85 188 ARG A C 1
ATOM 940 O O . ARG A 1 116 ? 59.671 166.902 17.813 1.00 66.18 188 ARG A O 1
ATOM 948 N N . ASP A 1 117 ? 59.718 167.534 15.665 1.00 67.43 189 ASP A N 1
ATOM 949 C CA . ASP A 1 117 ? 59.792 166.175 15.159 1.00 67.36 189 ASP A CA 1
ATOM 950 C C . ASP A 1 117 ? 61.181 165.621 15.515 1.00 66.87 189 ASP A C 1
ATOM 951 O O . ASP A 1 117 ? 62.197 166.160 15.071 1.00 67.26 189 ASP A O 1
ATOM 956 N N . LEU A 1 118 ? 61.229 164.574 16.336 1.00 67.88 190 LEU A N 1
ATOM 957 C CA . LEU A 1 118 ? 62.511 164.072 16.854 1.00 67.51 190 LEU A CA 1
ATOM 958 C C . LEU A 1 118 ? 63.355 163.348 15.802 1.00 68.09 190 LEU A C 1
ATOM 959 O O . LEU A 1 118 ? 64.543 163.098 16.019 1.00 68.07 190 LEU A O 1
ATOM 964 N N . GLU A 1 119 ? 62.748 163.010 14.669 1.00 68.61 191 GLU A N 1
ATOM 965 C CA . GLU A 1 119 ? 63.473 162.364 13.587 1.00 69.15 191 GLU A CA 1
ATOM 966 C C . GLU A 1 119 ? 63.991 163.379 12.568 1.00 69.96 191 GLU A C 1
ATOM 967 O O . GLU A 1 119 ? 65.138 163.282 12.106 1.00 70.28 191 GLU A O 1
ATOM 973 N N . THR A 1 120 ? 63.151 164.339 12.197 1.00 68.96 192 THR A N 1
ATOM 974 C CA . THR A 1 120 ? 63.556 165.366 11.242 1.00 69.78 192 THR A CA 1
ATOM 975 C C . THR A 1 120 ? 64.196 166.573 11.931 1.00 69.83 192 THR A C 1
ATOM 976 O O . THR A 1 120 ? 64.995 167.285 11.334 1.00 70.49 192 THR A O 1
ATOM 980 N N . GLY A 1 121 ? 63.857 166.793 13.196 1.00 69.48 193 GLY A N 1
ATOM 981 C CA . GLY A 1 121 ? 64.366 167.947 13.925 1.00 69.42 193 GLY A CA 1
ATOM 982 C C . GLY A 1 121 ? 63.658 169.256 13.590 1.00 70.35 193 GLY A C 1
ATOM 983 O O . GLY A 1 121 ? 63.944 170.292 14.195 1.00 70.48 193 GLY A O 1
ATOM 984 N N . ARG A 1 122 ? 62.738 169.215 12.627 1.00 68.15 194 ARG A N 1
ATOM 985 C CA . ARG A 1 122 ? 61.962 170.399 12.255 1.00 69.19 194 ARG A CA 1
ATOM 986 C C . ARG A 1 122 ? 60.954 170.793 13.348 1.00 68.75 194 ARG A C 1
ATOM 987 O O . ARG A 1 122 ? 60.281 169.944 13.933 1.00 67.92 194 ARG A O 1
ATOM 991 N N . GLU A 1 123 ? 60.914 172.087 13.646 1.00 67.72 195 GLU A N 1
ATOM 992 C CA . GLU A 1 123 ? 59.965 172.680 14.585 1.00 67.71 195 GLU A CA 1
ATOM 993 C C . GLU A 1 123 ? 58.812 173.388 13.892 1.00 68.66 195 GLU A C 1
ATOM 994 O O . GLU A 1 123 ? 59.019 174.107 12.923 1.00 69.59 195 GLU A O 1
ATOM 1000 N N . ARG A 1 124 ? 57.602 173.215 14.412 1.00 64.84 196 ARG A N 1
ATOM 1001 C CA . ARG A 1 124 ? 56.462 173.982 13.924 1.00 65.90 196 ARG A CA 1
ATOM 1002 C C . ARG A 1 124 ? 55.612 174.400 15.116 1.00 65.36 196 ARG A C 1
ATOM 1003 O O . ARG A 1 124 ? 55.538 173.681 16.116 1.00 64.17 196 ARG A O 1
ATOM 1011 N N . GLN A 1 125 ? 54.999 175.577 15.032 1.00 59.97 197 GLN A N 1
ATOM 1012 C CA . GLN A 1 125 ? 54.114 175.999 16.101 1.00 59.73 197 GLN A CA 1
ATOM 1013 C C . GLN A 1 125 ? 52.812 175.225 15.971 1.00 59.00 197 GLN A C 1
ATOM 1014 O O . GLN A 1 125 ? 52.360 174.940 14.852 1.00 59.33 197 GLN A O 1
ATOM 1020 N N . VAL A 1 126 ? 52.233 174.872 17.122 1.00 58.90 198 VAL A N 1
ATOM 1021 C CA . VAL A 1 126 ? 50.976 174.140 17.175 1.00 57.97 198 VAL A CA 1
ATOM 1022 C C . VAL A 1 126 ? 50.035 174.775 18.190 1.00 57.88 198 VAL A C 1
ATOM 1023 O O . VAL A 1 126 ? 50.422 175.674 18.948 1.00 58.07 198 VAL A O 1
ATOM 1027 N N . SER A 1 127 ? 48.799 174.295 18.215 1.00 55.33 199 SER A N 1
ATOM 1028 C CA . SER A 1 127 ? 47.825 174.783 19.177 1.00 54.85 199 SER A CA 1
ATOM 1029 C C . SER A 1 127 ? 47.679 173.807 20.335 1.00 53.09 199 SER A C 1
ATOM 1030 O O . SER A 1 127 ? 47.423 172.631 20.112 1.00 52.55 199 SER A O 1
ATOM 1033 N N . PRO A 1 128 ? 47.842 174.289 21.577 1.00 54.36 200 PRO A N 1
ATOM 1034 C CA . PRO A 1 128 ? 47.643 173.391 22.720 1.00 52.67 200 PRO A CA 1
ATOM 1035 C C . PRO A 1 128 ? 46.219 172.846 22.730 1.00 51.99 200 PRO A C 1
ATOM 1036 O O . PRO A 1 128 ? 45.971 171.732 23.156 1.00 51.28 200 PRO A O 1
ATOM 1040 N N . TRP A 1 129 ? 45.287 173.646 22.237 1.00 52.18 201 TRP A N 1
ATOM 1041 C CA . TRP A 1 129 ? 43.892 173.251 22.121 1.00 51.48 201 TRP A CA 1
ATOM 1042 C C . TRP A 1 129 ? 43.669 172.174 21.048 1.00 51.90 201 TRP A C 1
ATOM 1043 O O . TRP A 1 129 ? 43.075 171.132 21.315 1.00 51.17 201 TRP A O 1
ATOM 1054 N N . HIS A 1 130 ? 44.150 172.411 19.831 1.00 52.10 202 HIS A N 1
ATOM 1055 C CA . HIS A 1 130 ? 43.804 171.504 18.741 1.00 52.66 202 HIS A CA 1
ATOM 1056 C C . HIS A 1 130 ? 44.786 170.364 18.560 1.00 52.47 202 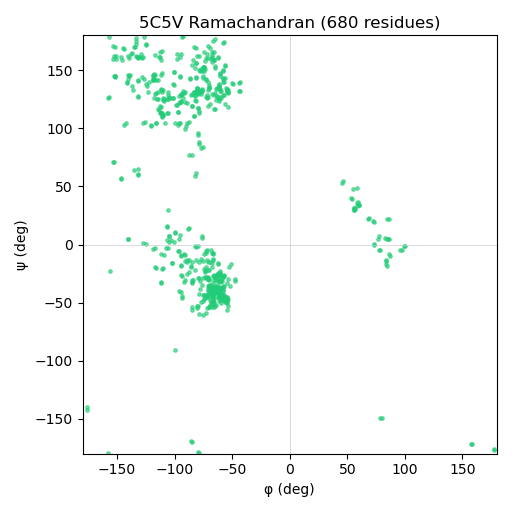HIS A C 1
ATOM 1057 O O . HIS A 1 130 ? 44.399 169.292 18.134 1.00 52.58 202 HIS A O 1
ATOM 1064 N N . ASP A 1 131 ? 46.052 170.584 18.876 1.00 53.67 203 ASP A N 1
ATOM 1065 C CA . ASP A 1 131 ? 47.076 169.644 18.442 1.00 53.97 203 ASP A CA 1
ATOM 1066 C C . ASP A 1 131 ? 47.584 168.681 19.519 1.00 52.89 203 ASP A C 1
ATOM 1067 O O . ASP A 1 131 ? 48.213 167.676 19.189 1.00 53.14 203 ASP A O 1
ATOM 1072 N N . ILE A 1 132 ? 47.315 168.971 20.785 1.00 53.97 204 ILE A N 1
ATOM 1073 C CA . ILE A 1 132 ? 47.608 168.013 21.847 1.00 52.83 204 ILE A CA 1
ATOM 1074 C C . ILE A 1 132 ? 46.485 166.991 21.938 1.00 52.48 204 ILE A C 1
ATOM 1075 O O . ILE A 1 132 ? 45.325 167.367 22.078 1.00 52.58 204 ILE A O 1
ATOM 1080 N N . PRO A 1 133 ? 46.820 165.693 21.826 1.00 53.73 205 PRO A N 1
ATOM 1081 C CA . PRO A 1 133 ? 45.772 164.665 21.851 1.00 53.82 205 PRO A CA 1
ATOM 1082 C C . PRO A 1 133 ? 45.019 164.690 23.176 1.00 52.94 205 PRO A C 1
ATOM 1083 O O . PRO A 1 133 ? 45.638 164.810 24.225 1.00 52.27 205 PRO A O 1
ATOM 1087 N N . LEU A 1 134 ? 43.698 164.605 23.112 1.00 54.39 206 LEU A N 1
ATOM 1088 C CA . LEU A 1 134 ? 42.868 164.499 24.294 1.00 53.59 206 LEU A CA 1
ATOM 1089 C C . LEU A 1 134 ? 43.130 163.156 24.977 1.00 53.59 206 LEU A C 1
ATOM 1090 O O . LEU A 1 134 ? 43.377 163.098 26.181 1.00 52.73 206 LEU A O 1
ATOM 1095 N N . TYR A 1 135 ? 43.089 162.087 24.180 1.00 55.12 207 TYR A N 1
ATOM 1096 C CA . TYR A 1 135 ? 43.326 160.726 24.655 1.00 55.46 207 TYR A CA 1
ATOM 1097 C C . TYR A 1 135 ? 44.795 160.349 24.536 1.00 55.69 207 TYR A C 1
ATOM 1098 O O . TYR A 1 135 ? 45.398 160.527 23.472 1.00 56.11 207 TYR A O 1
ATOM 1107 N N . VAL A 1 136 ? 45.366 159.813 25.613 1.00 57.55 208 VAL A N 1
ATOM 1108 C CA . VAL A 1 136 ? 46.730 159.298 25.572 1.00 57.75 208 VAL A CA 1
ATOM 1109 C C . VAL A 1 136 ? 46.690 157.846 25.122 1.00 59.12 208 VAL A C 1
ATOM 1110 O O . VAL A 1 136 ? 46.283 156.959 25.874 1.00 59.81 208 VAL A O 1
ATOM 1114 N N . ARG A 1 137 ? 47.086 157.605 23.881 1.00 60.71 209 ARG A N 1
ATOM 1115 C CA . ARG A 1 137 ? 46.967 156.279 23.289 1.00 62.22 209 ARG A CA 1
ATOM 1116 C C . ARG A 1 137 ? 48.341 155.667 23.065 1.00 62.28 209 ARG A C 1
ATOM 1117 O O . ARG A 1 137 ? 49.133 156.185 22.278 1.00 62.30 209 ARG A O 1
ATOM 1125 N N . ASP A 1 138 ? 48.615 154.541 23.708 1.00 62.13 210 ASP A N 1
ATOM 1126 C CA . ASP A 1 138 ? 49.848 153.816 23.400 1.00 62.39 210 ASP A CA 1
ATOM 1127 C C . ASP A 1 138 ? 49.763 153.205 22.012 1.00 63.03 210 ASP A C 1
ATOM 1128 O O . ASP A 1 138 ? 48.737 152.630 21.654 1.00 64.02 210 ASP A O 1
ATOM 1133 N N . LEU A 1 139 ? 50.847 153.305 21.248 1.00 60.07 211 LEU A N 1
ATOM 1134 C CA . LEU A 1 139 ? 50.919 152.665 19.936 1.00 61.13 211 LEU A CA 1
ATOM 1135 C C . LEU A 1 139 ? 50.636 151.168 20.068 1.00 62.00 211 LEU A C 1
ATOM 1136 O O . LEU A 1 139 ? 49.824 150.601 19.336 1.00 63.17 211 LEU A O 1
ATOM 1138 N N . VAL A 1 140 ? 51.322 150.532 21.007 1.00 60.57 212 VAL A N 1
ATOM 1139 C CA . VAL A 1 140 ? 51.019 149.159 21.358 1.00 61.63 212 VAL A CA 1
ATOM 1140 C C . VAL A 1 140 ? 50.412 149.187 22.760 1.00 61.71 212 VAL A C 1
ATOM 1141 O O . VAL A 1 140 ? 51.087 149.519 23.741 1.00 60.94 212 VAL A O 1
ATOM 1145 N N . ARG A 1 141 ? 49.124 148.880 22.851 1.00 63.77 213 ARG A N 1
ATOM 1146 C CA . ARG A 1 141 ? 48.449 148.945 24.136 1.00 63.78 213 ARG A CA 1
ATOM 1147 C C . ARG A 1 141 ? 48.705 147.655 24.925 1.00 64.71 213 ARG A C 1
ATOM 1148 O O . ARG A 1 141 ? 48.218 146.591 24.552 1.00 65.80 213 ARG A O 1
ATOM 1156 N N . THR A 1 142 ? 49.482 147.756 26.002 1.00 62.68 214 THR A N 1
ATOM 1157 C CA . THR A 1 142 ? 49.896 146.578 26.758 1.00 63.54 214 THR A CA 1
ATOM 1158 C C . THR A 1 142 ? 48.969 146.314 27.943 1.00 64.48 214 THR A C 1
ATOM 1159 O O . THR A 1 142 ? 48.831 145.177 28.387 1.00 65.66 214 THR A O 1
ATOM 1163 N N . LYS A 1 143 ? 48.318 147.349 28.452 1.00 67.40 215 LYS A N 1
ATOM 1164 C CA . LYS A 1 143 ? 47.328 147.105 29.485 1.00 68.49 215 LYS A CA 1
ATOM 1165 C C . LYS A 1 143 ? 46.285 146.154 28.905 1.00 69.52 215 LYS A C 1
ATOM 1166 O O . LYS A 1 143 ? 45.962 146.226 27.716 1.00 69.50 215 LYS A O 1
ATOM 1172 N N . PRO A 1 144 ? 45.789 145.224 29.739 1.00 69.99 216 PRO A N 1
ATOM 1173 C CA . PRO A 1 144 ? 44.906 144.175 29.217 1.00 70.42 216 PRO A CA 1
ATOM 1174 C C . PRO A 1 144 ? 43.651 144.769 28.598 1.00 70.01 216 PRO A C 1
ATOM 1175 O O . PRO A 1 144 ? 43.161 145.804 29.048 1.00 69.47 216 PRO A O 1
ATOM 1179 N N . GLU A 1 145 ? 43.149 144.116 27.559 1.00 70.22 217 GLU A N 1
ATOM 1180 C CA . GLU A 1 145 ? 42.045 144.648 26.775 1.00 69.80 217 GLU A CA 1
ATOM 1181 C C . GLU A 1 145 ? 40.758 144.829 27.556 1.00 69.08 217 GLU A C 1
ATOM 1182 O O . GLU A 1 145 ? 39.851 145.523 27.098 1.00 68.48 217 GLU A O 1
ATOM 1188 N N . ALA A 1 146 ? 40.672 144.181 28.717 1.00 73.72 218 ALA A N 1
ATOM 1189 C CA . ALA A 1 146 ? 39.501 144.298 29.585 1.00 72.93 218 ALA A CA 1
ATOM 1190 C C . ALA A 1 146 ? 39.434 145.659 30.282 1.00 71.63 218 ALA A C 1
ATOM 1191 O O . ALA A 1 146 ? 38.473 146.418 30.103 1.00 70.83 218 ALA A O 1
ATOM 1193 N N . THR A 1 147 ? 40.465 145.982 31.054 1.00 71.93 219 THR A N 1
ATOM 1194 C CA . THR A 1 147 ? 40.533 147.281 31.718 1.00 70.49 219 THR A CA 1
ATOM 1195 C C . THR A 1 147 ? 40.414 148.430 30.694 1.00 69.89 219 THR A C 1
ATOM 1196 O O . THR A 1 147 ? 41.225 148.533 29.767 1.00 70.82 219 THR A O 1
ATOM 1200 N N . PRO A 1 148 ? 39.392 149.295 30.860 1.00 70.13 220 PRO A N 1
ATOM 1201 C CA . PRO A 1 148 ? 39.155 150.378 29.895 1.00 69.70 220 PRO A CA 1
ATOM 1202 C C . PRO A 1 148 ? 40.113 151.550 30.105 1.00 68.60 220 PRO A C 1
ATOM 1203 O O . PRO A 1 148 ? 40.728 151.662 31.153 1.00 67.79 220 PRO A O 1
ATOM 1207 N N . MET A 1 149 ? 40.238 152.401 29.095 1.00 66.99 221 MET A N 1
ATOM 1208 C CA . MET A 1 149 ? 41.251 153.437 29.097 1.00 66.19 221 MET A CA 1
ATOM 1209 C C . MET A 1 149 ? 40.755 154.605 29.928 1.00 64.39 221 MET A C 1
ATOM 1210 O O . MET A 1 149 ? 39.551 154.889 29.944 1.00 63.97 221 MET A O 1
ATOM 1213 N N . ASN A 1 150 ? 41.666 155.252 30.647 1.00 60.44 222 ASN A N 1
ATOM 1214 C CA . ASN A 1 150 ? 41.357 156.481 31.367 1.00 58.47 222 ASN A CA 1
ATOM 1215 C C . ASN A 1 150 ? 42.638 157.264 31.502 1.00 57.60 222 ASN A C 1
ATOM 1216 O O . ASN A 1 150 ? 43.207 157.360 32.582 1.00 56.95 222 ASN A O 1
ATOM 1221 N N . ARG A 1 151 ? 43.106 157.807 30.391 1.00 57.51 223 ARG A N 1
ATOM 1222 C CA . ARG A 1 151 ? 44.356 158.531 30.390 1.00 56.90 223 ARG A CA 1
ATOM 1223 C C . ARG A 1 151 ? 44.181 159.707 29.442 1.00 56.85 223 ARG A C 1
ATOM 1224 O O . ARG A 1 151 ? 44.152 159.541 28.216 1.00 57.72 223 ARG A O 1
ATOM 1232 N N . TYR A 1 152 ? 44.021 160.886 30.032 1.00 53.58 224 TYR A N 1
ATOM 1233 C CA . TYR A 1 152 ? 43.722 162.108 29.313 1.00 53.26 224 TYR A CA 1
ATOM 1234 C C . TYR A 1 152 ? 44.827 163.133 29.454 1.00 53.01 224 TYR A C 1
ATOM 1235 O O . TYR A 1 152 ? 45.441 163.240 30.497 1.00 52.59 224 TYR A O 1
ATOM 1244 N N . ASN A 1 153 ? 45.066 163.922 28.423 1.00 52.46 225 ASN A N 1
ATOM 1245 C CA . ASN A 1 153 ? 45.995 165.025 28.577 1.00 52.39 225 ASN A CA 1
ATOM 1246 C C . ASN A 1 153 ? 45.305 166.229 29.198 1.00 52.09 225 ASN A C 1
ATOM 1247 O O . ASN A 1 153 ? 44.222 166.634 28.771 1.00 52.30 225 ASN A O 1
ATOM 1252 N N . PHE A 1 154 ? 45.950 166.775 30.222 1.00 51.92 226 PHE A N 1
ATOM 1253 C CA . PHE A 1 154 ? 45.449 167.921 30.958 1.00 51.58 226 PHE A CA 1
ATOM 1254 C C . PHE A 1 154 ? 46.407 169.069 30.735 1.00 52.05 226 PHE A C 1
ATOM 1255 O O . PHE A 1 154 ? 47.612 168.935 30.956 1.00 52.06 226 PHE A O 1
ATOM 1263 N N . ILE A 1 155 ? 45.882 170.188 30.265 1.00 49.82 227 ILE A N 1
ATOM 1264 C CA . ILE A 1 155 ? 46.699 171.380 30.126 1.00 50.46 227 ILE A CA 1
ATOM 1265 C C . ILE A 1 155 ? 46.506 172.268 31.335 1.00 50.49 227 ILE A C 1
ATOM 1266 O O . ILE A 1 155 ? 45.409 172.785 31.557 1.00 50.69 227 ILE A O 1
ATOM 1271 N N . CYS A 1 156 ? 47.557 172.434 32.129 1.00 51.09 228 CYS A N 1
ATOM 1272 C CA . CYS A 1 156 ? 47.467 173.303 33.291 1.00 51.34 228 CYS A CA 1
ATOM 1273 C C . CYS A 1 156 ? 47.601 174.771 32.896 1.00 52.64 228 CYS A C 1
ATOM 1274 O O . CYS A 1 156 ? 48.631 175.197 32.383 1.00 53.69 228 CYS A O 1
ATOM 1277 N N . GLU A 1 157 ? 46.546 175.532 33.148 1.00 50.46 229 GLU A N 1
ATOM 1278 C CA . GLU A 1 157 ? 46.533 176.979 32.953 1.00 52.00 229 GLU A CA 1
ATOM 1279 C C . GLU A 1 157 ? 46.868 177.694 34.268 1.00 52.40 229 GLU A C 1
ATOM 1280 O O . GLU A 1 157 ? 47.597 178.690 34.286 1.00 53.93 229 GLU A O 1
ATOM 1286 N N . ILE A 1 158 ? 46.323 177.184 35.371 1.00 51.92 230 ILE A N 1
ATOM 1287 C CA . ILE A 1 158 ? 46.497 177.822 36.673 1.00 52.28 230 ILE A CA 1
ATOM 1288 C C . ILE A 1 158 ? 47.008 176.867 37.744 1.00 50.76 230 ILE A C 1
ATOM 1289 O O . ILE A 1 158 ? 46.257 176.048 38.283 1.00 49.67 230 ILE A O 1
ATOM 1294 N N . PRO A 1 159 ? 48.288 176.988 38.073 1.00 52.29 231 PRO A N 1
ATOM 1295 C CA . PRO A 1 159 ? 48.870 176.046 39.015 1.00 50.98 231 PRO A CA 1
ATOM 1296 C C . PRO A 1 159 ? 48.270 176.155 40.410 1.00 50.68 231 PRO A C 1
ATOM 1297 O O . PRO A 1 159 ? 47.753 177.193 40.821 1.00 51.73 231 PRO A O 1
ATOM 1301 N N . LYS A 1 160 ? 48.337 175.033 41.105 1.00 53.16 232 LYS A N 1
ATOM 1302 C CA . LYS A 1 160 ? 48.009 174.924 42.509 1.00 52.82 232 LYS A CA 1
ATOM 1303 C C . LYS A 1 160 ? 48.596 176.104 43.302 1.00 53.81 232 LYS A C 1
ATOM 1304 O O . LYS A 1 160 ? 49.767 176.464 43.115 1.00 54.11 232 LYS A O 1
ATOM 1310 N N . TRP A 1 161 ? 47.767 176.719 44.144 1.00 53.34 233 TRP A N 1
ATOM 1311 C CA . TRP A 1 161 ? 48.191 177.789 45.059 1.00 54.34 233 TRP A CA 1
ATOM 1312 C C . TRP A 1 161 ? 48.495 179.125 44.386 1.00 56.36 233 TRP A C 1
ATOM 1313 O O . TRP A 1 161 ? 49.223 179.936 44.950 1.00 57.24 233 TRP A O 1
ATOM 1324 N N . THR A 1 162 ? 47.988 179.343 43.175 1.00 52.47 234 THR A N 1
ATOM 1325 C CA . THR A 1 162 ? 48.202 180.622 42.508 1.00 54.37 234 THR A CA 1
ATOM 1326 C C . THR A 1 162 ? 46.862 181.233 42.122 1.00 55.46 234 THR A C 1
ATOM 1327 O O . THR A 1 162 ? 45.822 180.586 42.258 1.00 54.51 234 THR A O 1
ATOM 1331 N N . ARG A 1 163 ? 46.881 182.474 41.644 1.00 54.43 235 ARG A N 1
ATOM 1332 C CA . ARG A 1 163 ? 45.631 183.135 41.290 1.00 55.50 235 ARG A CA 1
ATOM 1333 C C . ARG A 1 163 ? 45.665 184.001 40.015 1.00 56.97 235 ARG A C 1
ATOM 1334 O O . ARG A 1 163 ? 44.668 184.651 39.692 1.00 57.41 235 ARG A O 1
ATOM 1342 N N . ALA A 1 164 ? 46.781 184.001 39.288 1.00 55.57 236 ALA A N 1
ATOM 1343 C CA . ALA A 1 164 ? 46.809 184.625 37.954 1.00 56.90 236 ALA A CA 1
ATOM 1344 C C . ALA A 1 164 ? 45.968 183.764 37.025 1.00 55.39 236 ALA A C 1
ATOM 1345 O O . ALA A 1 164 ? 46.229 182.574 36.889 1.00 53.84 236 ALA A O 1
ATOM 1347 N N . LYS A 1 165 ? 44.930 184.350 36.436 1.00 56.74 237 LYS A N 1
ATOM 1348 C CA . LYS A 1 165 ? 43.974 183.578 35.654 1.00 55.44 237 LYS A CA 1
ATOM 1349 C C . LYS A 1 165 ? 44.411 183.426 34.190 1.00 55.91 237 LYS A C 1
ATOM 1350 O O . LYS A 1 165 ? 43.908 184.107 33.300 1.00 56.51 237 LYS A O 1
ATOM 1356 N N . PHE A 1 166 ? 45.360 182.527 33.961 1.00 54.60 238 PHE A N 1
ATOM 1357 C CA . PHE A 1 166 ? 45.773 182.200 32.616 1.00 54.83 238 PHE A CA 1
ATOM 1358 C C . PHE A 1 166 ? 44.703 181.333 31.955 1.00 53.60 238 PHE A C 1
ATOM 1359 O O . PHE A 1 166 ? 43.953 180.643 32.644 1.00 52.31 238 PHE A O 1
ATOM 1367 N N . GLU A 1 167 ? 44.637 181.412 30.627 1.00 55.42 239 GLU A N 1
ATOM 1368 C CA . GLU A 1 167 ? 43.634 180.758 29.797 1.00 54.51 239 GLU A CA 1
ATOM 1369 C C . GLU A 1 167 ? 44.238 180.483 28.422 1.00 54.99 239 GLU A C 1
ATOM 1370 O O . GLU A 1 167 ? 45.023 181.281 27.911 1.00 56.50 239 GLU A O 1
ATOM 1376 N N . ILE A 1 168 ? 43.857 179.371 27.813 1.00 53.97 240 ILE A N 1
ATOM 1377 C CA . ILE A 1 168 ? 44.109 179.179 26.399 1.00 54.51 240 ILE A CA 1
ATOM 1378 C C . ILE A 1 168 ? 43.375 180.278 25.637 1.00 55.46 240 ILE A C 1
ATOM 1379 O O . ILE A 1 168 ? 42.181 180.474 25.854 1.00 54.98 240 ILE A O 1
ATOM 1384 N N . ALA A 1 169 ? 44.093 181.036 24.811 1.00 53.86 241 ALA A N 1
ATOM 1385 C CA . ALA A 1 169 ? 43.467 182.112 24.047 1.00 54.79 241 ALA A CA 1
ATOM 1386 C C . ALA A 1 169 ? 42.757 181.532 22.817 1.00 54.53 241 ALA A C 1
ATOM 1387 O O . ALA A 1 169 ? 43.359 181.339 21.749 1.00 55.24 241 ALA A O 1
ATOM 1389 N N . THR A 1 170 ? 41.467 181.264 22.973 1.00 56.19 242 THR A N 1
ATOM 1390 C CA . THR A 1 170 ? 40.687 180.617 21.931 1.00 55.71 242 THR A CA 1
ATOM 1391 C C . THR A 1 170 ? 40.535 181.520 20.716 1.00 57.01 242 THR A C 1
ATOM 1392 O O . THR A 1 170 ? 40.177 181.071 19.632 1.00 57.15 242 THR A O 1
ATOM 1396 N N . GLY A 1 171 ? 40.818 182.801 20.900 1.00 56.32 243 GLY A N 1
ATOM 1397 C CA . GLY A 1 171 ? 40.600 183.769 19.842 1.00 57.47 243 GLY A CA 1
ATOM 1398 C C . GLY A 1 171 ? 41.822 184.047 18.994 1.00 58.93 243 GLY A C 1
ATOM 1399 O O . GLY A 1 171 ? 41.727 184.738 17.996 1.00 60.07 243 GLY A O 1
ATOM 1400 N N . GLU A 1 172 ? 42.976 183.533 19.399 1.00 56.90 244 GLU A N 1
ATOM 1401 C CA . GLU A 1 172 ? 44.215 183.821 18.683 1.00 58.29 244 GLU A CA 1
ATOM 1402 C C . GLU A 1 172 ? 44.761 182.602 17.957 1.00 58.05 244 GLU A C 1
ATOM 1403 O O . GLU A 1 172 ? 44.599 181.474 18.421 1.00 56.70 244 GLU A O 1
ATOM 1409 N N . SER A 1 173 ? 45.403 182.842 16.816 1.00 56.75 245 SER A N 1
ATOM 1410 C CA . SER A 1 173 ? 46.052 181.776 16.051 1.00 56.76 245 SER A CA 1
ATOM 1411 C C . SER A 1 173 ? 47.032 180.989 16.900 1.00 55.73 245 SER A C 1
ATOM 1412 O O . SER A 1 173 ? 47.864 181.580 17.588 1.00 56.40 245 SER A O 1
ATOM 1415 N N . PHE A 1 174 ? 46.931 179.663 16.819 1.00 56.47 246 PHE A N 1
ATOM 1416 C CA . PHE A 1 174 ? 47.792 178.738 17.540 1.00 55.59 246 PHE A CA 1
ATOM 1417 C C . PHE A 1 174 ? 47.432 178.713 19.045 1.00 54.87 246 PHE A C 1
ATOM 1418 O O . PHE A 1 174 ? 48.057 177.995 19.817 1.00 53.70 246 PHE A O 1
ATOM 1426 N N . ASN A 1 175 ? 46.422 179.501 19.426 1.00 56.11 247 ASN A N 1
ATOM 1427 C CA . ASN A 1 175 ? 45.806 179.456 20.747 1.00 55.13 247 ASN A CA 1
ATOM 1428 C C . ASN A 1 175 ? 46.810 179.405 21.895 1.00 55.08 247 ASN A C 1
ATOM 1429 O O . ASN A 1 175 ? 46.758 178.520 22.742 1.00 53.59 247 ASN A O 1
ATOM 1434 N N . PRO A 1 176 ? 47.746 180.354 21.908 1.00 55.21 248 PRO A N 1
ATOM 1435 C CA . PRO A 1 176 ? 48.695 180.397 23.011 1.00 55.08 248 PRO A CA 1
ATOM 1436 C C . PRO A 1 176 ? 47.983 180.638 24.338 1.00 54.69 248 PRO A C 1
ATOM 1437 O O . PRO A 1 176 ? 46.838 181.094 24.357 1.00 54.44 248 PRO A O 1
ATOM 1441 N N . ILE A 1 177 ? 48.648 180.322 25.439 1.00 55.99 249 ILE A N 1
ATOM 1442 C CA . ILE A 1 177 ? 48.095 180.678 26.733 1.00 55.53 249 ILE A CA 1
ATOM 1443 C C . ILE A 1 177 ? 48.396 182.135 27.041 1.00 57.33 249 ILE A C 1
ATOM 1444 O O . ILE A 1 177 ? 49.505 182.625 26.833 1.00 58.51 249 ILE A O 1
ATOM 1449 N N . LYS A 1 178 ? 47.375 182.832 27.508 1.00 56.87 250 LYS A N 1
ATOM 1450 C CA . LYS A 1 178 ? 47.527 184.210 27.937 1.00 58.61 250 LYS A CA 1
ATOM 1451 C C . LYS A 1 178 ? 46.823 184.435 29.272 1.00 58.07 250 LYS A C 1
ATOM 1452 O O . LYS A 1 178 ? 46.093 183.562 29.769 1.00 56.41 250 LYS A O 1
ATOM 1458 N N . GLN A 1 179 ? 47.059 185.598 29.865 1.00 58.71 251 GLN A N 1
ATOM 1459 C CA . GLN A 1 179 ? 46.304 185.960 31.045 1.00 58.17 251 GLN A CA 1
ATOM 1460 C C . GLN A 1 179 ? 45.001 186.623 30.610 1.00 58.17 251 GLN A C 1
ATOM 1461 O O . GLN A 1 179 ? 44.994 187.541 29.785 1.00 59.33 251 GLN A O 1
ATOM 1467 N N . ASP A 1 180 ? 43.894 186.129 31.147 1.00 59.21 252 ASP A N 1
ATOM 1468 C CA . ASP A 1 180 ? 42.597 186.733 30.913 1.00 59.10 252 ASP A CA 1
ATOM 1469 C C . ASP A 1 180 ? 42.610 188.198 31.366 1.00 60.44 252 ASP A C 1
ATOM 1470 O O . ASP A 1 180 ? 43.363 188.574 32.269 1.00 60.96 252 ASP A O 1
ATOM 1475 N N . ILE A 1 181 ? 41.797 189.019 30.709 1.00 61.90 253 ILE A N 1
ATOM 1476 C CA . ILE A 1 181 ? 41.690 190.443 31.012 1.00 62.64 253 ILE A CA 1
ATOM 1477 C C . ILE A 1 181 ? 40.339 190.752 31.664 1.00 62.21 253 ILE A C 1
ATOM 1478 O O . ILE A 1 181 ? 39.279 190.453 31.095 1.00 61.44 253 ILE A O 1
ATOM 1483 N N . LYS A 1 182 ? 40.361 191.340 32.854 1.00 65.56 254 LYS A N 1
ATOM 1484 C CA . LYS A 1 182 ? 39.112 191.712 33.500 1.00 65.19 254 LYS A CA 1
ATOM 1485 C C . LYS A 1 182 ? 39.188 193.144 33.994 1.00 66.11 254 LYS A C 1
ATOM 1486 O O . LYS A 1 182 ? 40.125 193.505 34.709 1.00 66.87 254 LYS A O 1
ATOM 1492 N N . ASN A 1 183 ? 38.201 193.954 33.608 1.00 66.59 255 ASN A N 1
ATOM 1493 C CA . ASN A 1 183 ? 38.185 195.375 33.960 1.00 67.38 255 ASN A CA 1
ATOM 1494 C C . ASN A 1 183 ? 39.417 196.093 33.434 1.00 68.17 255 ASN A C 1
ATOM 1495 O O . ASN A 1 183 ? 39.962 196.971 34.107 1.00 68.94 255 ASN A O 1
ATOM 1500 N N . GLY A 1 184 ? 39.876 195.696 32.253 1.00 65.76 256 GLY A N 1
ATOM 1501 C CA . GLY A 1 184 ? 40.985 196.382 31.613 1.00 66.80 256 GLY A CA 1
ATOM 1502 C C . GLY A 1 184 ? 42.381 195.969 32.050 1.00 67.42 256 GLY A C 1
ATOM 1503 O O . GLY A 1 184 ? 43.351 196.276 31.356 1.00 68.34 256 GLY A O 1
ATOM 1504 N N . VAL A 1 185 ? 42.494 195.289 33.192 1.00 65.58 257 VAL A N 1
ATOM 1505 C CA . VAL A 1 185 ? 43.792 194.817 33.685 1.00 65.89 257 VAL A CA 1
ATOM 1506 C C . VAL A 1 185 ? 43.905 193.288 33.635 1.00 65.37 257 VAL A C 1
ATOM 1507 O O . VAL A 1 185 ? 42.889 192.588 33.611 1.00 64.53 257 VAL A O 1
ATOM 1511 N N . PRO A 1 186 ? 45.142 192.760 33.625 1.00 64.01 258 PRO A N 1
ATOM 1512 C CA . PRO A 1 186 ? 45.319 191.303 33.720 1.00 63.32 258 PRO A CA 1
ATOM 1513 C C . PRO A 1 186 ? 44.604 190.733 34.958 1.00 62.22 258 PRO A C 1
ATOM 1514 O O . PRO A 1 186 ? 44.748 191.282 36.046 1.00 62.54 258 PRO A O 1
ATOM 1518 N N . ARG A 1 187 ? 43.828 189.666 34.779 1.00 61.66 259 ARG A N 1
ATOM 1519 C CA . ARG A 1 187 ? 42.930 189.173 35.822 1.00 60.52 259 ARG A CA 1
ATOM 1520 C C . ARG A 1 187 ? 43.597 188.277 36.873 1.00 60.05 259 ARG A C 1
ATOM 1521 O O . ARG A 1 187 ? 44.277 187.301 36.549 1.00 59.71 259 ARG A O 1
ATOM 1529 N N . PHE A 1 188 ? 43.391 188.626 38.140 1.00 58.61 260 PHE A N 1
ATOM 1530 C CA . PHE A 1 188 ? 43.749 187.755 39.258 1.00 57.98 260 PHE A CA 1
ATOM 1531 C C . PHE A 1 188 ? 42.483 187.425 40.018 1.00 57.11 260 PHE A C 1
ATOM 1532 O O . PHE A 1 188 ? 41.620 188.284 40.164 1.00 57.39 260 PHE A O 1
ATOM 1540 N N . TYR A 1 189 ? 42.356 186.189 40.487 1.00 59.58 261 TYR A N 1
ATOM 1541 C CA . TYR A 1 189 ? 41.230 185.845 41.341 1.00 58.87 261 TYR A CA 1
ATOM 1542 C C . TYR A 1 189 ? 41.201 186.750 42.563 1.00 59.81 261 TYR A C 1
ATOM 1543 O O . TYR A 1 189 ? 42.199 186.886 43.269 1.00 60.57 261 TYR A O 1
ATOM 1552 N N . LYS A 1 190 ? 40.055 187.358 42.820 1.00 61.22 262 LYS A N 1
ATOM 1553 C CA . LYS A 1 190 ? 39.915 188.190 43.999 1.00 61.82 262 LYS A CA 1
ATOM 1554 C C . LYS A 1 190 ? 39.559 187.332 45.212 1.00 61.03 262 LYS A C 1
ATOM 1555 O O . LYS A 1 190 ? 39.999 187.610 46.331 1.00 61.74 262 LYS A O 1
ATOM 1561 N N . HIS A 1 191 ? 38.803 186.265 44.973 1.00 60.88 263 HIS A N 1
ATOM 1562 C CA . HIS A 1 191 ? 38.285 185.412 46.039 1.00 59.95 263 HIS A CA 1
ATOM 1563 C C . HIS A 1 191 ? 39.372 184.738 46.861 1.00 59.98 263 HIS A C 1
ATOM 1564 O O . HIS A 1 191 ? 39.233 184.565 48.068 1.00 59.92 263 HIS A O 1
ATOM 1571 N N . GLY A 1 192 ? 40.448 184.347 46.185 1.00 59.01 264 GLY A N 1
ATOM 1572 C CA . GLY A 1 192 ? 41.560 183.663 46.815 1.00 58.70 264 GLY A CA 1
ATOM 1573 C C . GLY A 1 192 ? 42.341 182.881 45.776 1.00 57.91 264 GLY A C 1
ATOM 1574 O O . GLY A 1 192 ? 42.091 183.008 44.575 1.00 57.76 264 GLY A O 1
ATOM 1575 N N . ASP A 1 193 ? 43.278 182.062 46.231 1.00 57.62 265 ASP A N 1
ATOM 1576 C CA . ASP A 1 193 ? 44.022 181.221 45.316 1.00 56.76 265 ASP A CA 1
ATOM 1577 C C . ASP A 1 193 ? 43.213 179.997 44.885 1.00 54.86 265 ASP A C 1
ATOM 1578 O O . ASP A 1 193 ? 42.346 179.496 45.622 1.00 53.88 265 ASP A O 1
ATOM 1583 N N . MET A 1 194 ? 43.496 179.556 43.664 1.00 56.19 266 MET A N 1
ATOM 1584 C CA . MET A 1 194 ? 43.059 178.269 43.158 1.00 54.38 266 MET A CA 1
ATOM 1585 C C . MET A 1 194 ? 43.881 177.242 43.914 1.00 53.21 266 MET A C 1
ATOM 1586 O O . MET A 1 194 ? 45.103 177.341 43.949 1.00 53.29 266 MET A O 1
ATOM 1591 N N . MET A 1 195 ? 43.217 176.271 44.526 1.00 54.07 267 MET A N 1
ATOM 1592 C CA . MET A 1 195 ? 43.870 175.407 45.495 1.00 52.97 267 MET A CA 1
ATOM 1593 C C . MET A 1 195 ? 44.149 174.031 44.930 1.00 51.71 267 MET A C 1
ATOM 1594 O O . MET A 1 195 ? 44.581 173.127 45.651 1.00 50.90 267 MET A O 1
ATOM 1599 N N . TRP A 1 196 ? 43.894 173.889 43.632 1.00 52.73 268 TRP A N 1
ATOM 1600 C CA . TRP A 1 196 ? 44.249 172.700 42.872 1.00 51.79 268 TRP A CA 1
ATOM 1601 C C . TRP A 1 196 ? 44.742 173.163 41.508 1.00 52.59 268 TRP A C 1
ATOM 1602 O O . TRP A 1 196 ? 44.485 174.301 41.112 1.00 53.40 268 TRP A O 1
ATOM 1613 N N . ASN A 1 197 ? 45.455 172.297 40.797 1.00 50.66 269 ASN A N 1
ATOM 1614 C CA . ASN A 1 197 ? 45.848 172.606 39.438 1.00 51.28 269 ASN A CA 1
ATOM 1615 C C . ASN A 1 197 ? 44.598 172.732 38.600 1.00 51.59 269 ASN A C 1
ATOM 1616 O O . ASN A 1 197 ? 43.792 171.802 38.548 1.00 50.97 269 ASN A O 1
ATOM 1621 N N . TYR A 1 198 ? 44.454 173.877 37.944 1.00 49.97 270 TYR A N 1
ATOM 1622 C CA . TYR A 1 198 ? 43.287 174.165 37.143 1.00 50.45 270 TYR A CA 1
ATOM 1623 C C . TYR A 1 198 ? 43.682 174.368 35.678 1.00 51.31 270 TYR A C 1
ATOM 1624 O O . TYR A 1 198 ? 44.725 174.945 35.386 1.00 51.99 270 TYR A O 1
ATOM 1633 N N . GLY A 1 199 ? 42.852 173.888 34.761 1.00 50.36 271 GLY A N 1
ATOM 1634 C CA . GLY A 1 199 ? 43.149 174.029 33.348 1.00 51.08 271 GLY A CA 1
ATOM 1635 C C . GLY A 1 199 ? 42.052 173.497 32.454 1.00 50.94 271 GLY A C 1
ATOM 1636 O O . GLY A 1 199 ? 40.872 173.669 32.727 1.00 50.90 271 GLY A O 1
ATOM 1637 N N . ALA A 1 200 ? 42.444 172.834 31.374 1.00 51.04 272 ALA A N 1
ATOM 1638 C CA . ALA A 1 200 ? 41.475 172.410 30.381 1.00 51.11 272 ALA A CA 1
ATOM 1639 C C . ALA A 1 200 ? 41.911 171.144 29.656 1.00 50.95 272 ALA A C 1
ATOM 1640 O O . ALA A 1 200 ? 43.084 170.752 29.705 1.00 50.79 272 ALA A O 1
ATOM 1642 N N . PHE A 1 201 ? 40.948 170.494 29.015 1.00 51.08 273 PHE A N 1
ATOM 1643 C CA . PHE A 1 201 ? 41.232 169.358 28.162 1.00 51.37 273 PHE A CA 1
ATOM 1644 C C . PHE A 1 201 ? 41.331 169.835 26.720 1.00 52.41 273 PHE A C 1
ATOM 1645 O O . PHE A 1 201 ? 40.411 170.491 26.219 1.00 52.86 273 PHE A O 1
ATOM 1653 N N . PRO A 1 202 ? 42.425 169.484 26.037 1.00 50.58 274 PRO A N 1
ATOM 1654 C CA . PRO A 1 202 ? 42.527 169.834 24.617 1.00 51.60 274 PRO A CA 1
ATOM 1655 C C . PRO A 1 202 ? 41.475 169.098 23.788 1.00 51.90 274 PRO A C 1
ATOM 1656 O O . PRO A 1 202 ? 40.955 168.085 24.258 1.00 51.51 274 PRO A O 1
ATOM 1660 N N . GLN A 1 203 ? 41.160 169.614 22.597 1.00 51.35 275 GLN A N 1
ATOM 1661 C CA . GLN A 1 203 ? 40.260 168.944 21.647 1.00 52.01 275 GLN A CA 1
ATOM 1662 C C . GLN A 1 203 ? 38.868 168.726 22.243 1.00 51.51 275 GLN A C 1
ATOM 1663 O O . GLN A 1 203 ? 38.206 167.724 21.963 1.00 51.57 275 GLN A O 1
ATOM 1669 N N . THR A 1 204 ? 38.448 169.672 23.081 1.00 52.11 276 THR A N 1
ATOM 1670 C CA . THR A 1 204 ? 37.069 169.738 23.556 1.00 51.83 276 THR A CA 1
ATOM 1671 C C . THR A 1 204 ? 36.552 171.156 23.400 1.00 52.13 276 THR A C 1
ATOM 1672 O O . THR A 1 204 ? 37.331 172.110 23.323 1.00 52.48 276 THR A O 1
ATOM 1676 N N . TRP A 1 205 ? 35.237 171.298 23.411 1.00 52.83 277 TRP A N 1
ATOM 1677 C CA . TRP A 1 205 ? 34.624 172.604 23.301 1.00 53.29 277 TRP A CA 1
ATOM 1678 C C . TRP A 1 205 ? 33.212 172.583 23.898 1.00 53.01 277 TRP A C 1
ATOM 1679 O O . TRP A 1 205 ? 32.381 171.734 23.536 1.00 52.98 277 TRP A O 1
ATOM 1690 N N . GLU A 1 206 ? 32.946 173.504 24.820 1.00 55.21 278 GLU A N 1
ATOM 1691 C CA . GLU A 1 206 ? 31.598 173.659 25.363 1.00 55.05 278 GLU A CA 1
ATOM 1692 C C . GLU A 1 206 ? 30.757 174.432 24.350 1.00 55.78 278 GLU A C 1
ATOM 1693 O O . GLU A 1 206 ? 30.648 175.659 24.412 1.00 56.12 278 GLU A O 1
ATOM 1699 N N . SER A 1 207 ? 30.173 173.688 23.417 1.00 56.13 279 SER A N 1
ATOM 1700 C CA . SER A 1 207 ? 29.493 174.252 22.258 1.00 57.06 279 SER A CA 1
ATOM 1701 C C . SER A 1 207 ? 28.404 175.270 22.593 1.00 57.07 279 SER A C 1
ATOM 1702 O O . SER A 1 207 ? 27.544 175.030 23.440 1.00 56.42 279 SER A O 1
ATOM 1705 N N . THR A 1 208 ? 28.435 176.389 21.881 1.00 59.76 280 THR A N 1
ATOM 1706 C CA . THR A 1 208 ? 27.399 177.399 21.984 1.00 60.03 280 THR A CA 1
ATOM 1707 C C . THR A 1 208 ? 26.160 177.017 21.169 1.00 60.46 280 THR A C 1
ATOM 1708 O O . THR A 1 208 ? 25.182 177.754 21.142 1.00 60.93 280 THR A O 1
ATOM 1712 N N . GLU A 1 209 ? 26.205 175.882 20.484 1.00 60.08 281 GLU A N 1
ATOM 1713 C CA . GLU A 1 209 ? 25.084 175.456 19.658 1.00 60.64 281 GLU A CA 1
ATOM 1714 C C . GLU A 1 209 ? 24.341 174.286 20.296 1.00 60.13 281 GLU A C 1
ATOM 1715 O O . GLU A 1 209 ? 23.350 173.805 19.751 1.00 60.58 281 GLU A O 1
ATOM 1719 N N . VAL A 1 210 ? 24.836 173.806 21.429 1.00 59.78 282 VAL A N 1
ATOM 1720 C CA . VAL A 1 210 ? 24.233 172.644 22.069 1.00 59.36 282 VAL A CA 1
ATOM 1721 C C . VAL A 1 210 ? 23.437 173.031 23.313 1.00 58.91 282 VAL A C 1
ATOM 1722 O O . VAL A 1 210 ? 23.947 173.712 24.209 1.00 58.44 282 VAL A O 1
ATOM 1726 N N . LEU A 1 211 ? 22.195 172.564 23.375 1.00 61.53 283 LEU A N 1
ATOM 1727 C CA . LEU A 1 211 ? 21.368 172.778 24.553 1.00 60.81 283 LEU A CA 1
ATOM 1728 C C . LEU A 1 211 ? 21.571 171.623 25.508 1.00 60.24 283 LEU A C 1
ATOM 1729 O O . LEU A 1 211 ? 21.047 170.530 25.298 1.00 60.36 283 LEU A O 1
ATOM 1734 N N . PHE A 1 212 ? 22.366 171.854 26.540 1.00 59.59 284 PHE A N 1
ATOM 1735 C CA . PHE A 1 212 ? 22.630 170.834 27.535 1.00 58.87 284 PHE A CA 1
ATOM 1736 C C . PHE A 1 212 ? 21.363 170.551 28.347 1.00 58.79 284 PHE A C 1
ATOM 1737 O O . PHE A 1 212 ? 20.432 171.359 28.349 1.00 59.04 284 PHE A O 1
ATOM 1745 N N . GLU A 1 213 ? 21.318 169.386 28.994 1.00 61.80 285 GLU A N 1
ATOM 1746 C CA . GLU A 1 213 ? 20.155 168.955 29.781 1.00 61.63 285 GLU A CA 1
ATOM 1747 C C . GLU A 1 213 ? 19.670 170.059 30.718 1.00 61.58 285 GLU A C 1
ATOM 1748 O O . GLU A 1 213 ? 18.485 170.191 30.967 1.00 61.81 285 GLU A O 1
ATOM 1751 N N . ALA A 1 214 ? 20.595 170.883 31.192 1.00 60.90 286 ALA A N 1
ATOM 1752 C CA . ALA A 1 214 ? 20.266 171.944 32.134 1.00 60.64 286 ALA A CA 1
ATOM 1753 C C . ALA A 1 214 ? 19.479 173.123 31.532 1.00 61.06 286 ALA A C 1
ATOM 1754 O O . ALA A 1 214 ? 19.068 174.022 32.257 1.00 61.11 286 ALA A O 1
ATOM 1756 N N . GLY A 1 215 ? 19.260 173.126 30.221 1.00 59.74 287 GLY A N 1
ATOM 1757 C CA . GLY A 1 215 ? 18.542 174.225 29.593 1.00 59.91 287 GLY A CA 1
ATOM 1758 C C . GLY A 1 215 ? 19.421 175.411 29.214 1.00 60.52 287 GLY A C 1
ATOM 1759 O O . GLY A 1 215 ? 18.926 176.519 29.016 1.00 60.96 287 GLY A O 1
ATOM 1760 N N . VAL A 1 216 ? 20.725 175.177 29.067 1.00 59.56 288 VAL A N 1
ATOM 1761 C CA . VAL A 1 216 ? 21.643 176.227 28.633 1.00 59.66 288 VAL A CA 1
ATOM 1762 C C . VAL A 1 216 ? 22.648 175.691 27.619 1.00 59.91 288 VAL A C 1
ATOM 1763 O O . VAL A 1 216 ? 22.823 174.480 27.490 1.00 59.89 288 VAL A O 1
ATOM 1767 N N . THR A 1 217 ? 23.312 176.592 26.902 1.00 59.37 289 THR A N 1
ATOM 1768 C CA . THR A 1 217 ? 24.389 176.200 25.997 1.00 59.66 289 THR A CA 1
ATOM 1769 C C . THR A 1 217 ? 25.711 176.314 26.761 1.00 59.61 289 THR A C 1
ATOM 1770 O O . THR A 1 217 ? 25.706 176.698 27.935 1.00 59.13 289 THR A O 1
ATOM 1774 N N . GLY A 1 218 ? 26.828 175.975 26.111 1.00 56.97 290 GLY A N 1
ATOM 1775 C CA . GLY A 1 218 ? 28.125 175.932 26.770 1.00 56.48 290 GLY A CA 1
ATOM 1776 C C . GLY A 1 218 ? 28.818 177.274 26.871 1.00 57.10 290 GLY A C 1
ATOM 1777 O O . GLY A 1 218 ? 28.403 178.241 26.236 1.00 57.74 290 GLY A O 1
ATOM 1778 N N . ASP A 1 219 ? 29.903 177.334 27.633 1.00 54.80 291 ASP A N 1
ATOM 1779 C CA . ASP A 1 219 ? 30.563 178.613 27.880 1.00 55.54 291 ASP A CA 1
ATOM 1780 C C . ASP A 1 219 ? 31.602 178.944 26.806 1.00 56.18 291 ASP A C 1
ATOM 1781 O O . ASP A 1 219 ? 32.421 179.841 26.991 1.00 56.94 291 ASP A O 1
ATOM 1786 N N . ASN A 1 220 ? 31.556 178.216 25.688 1.00 55.36 292 ASN A N 1
ATOM 1787 C CA . ASN A 1 220 ? 32.358 178.533 24.506 1.00 56.19 292 ASN A CA 1
ATOM 1788 C C . ASN A 1 220 ? 33.867 178.320 24.684 1.00 56.11 292 ASN A C 1
ATOM 1789 O O . ASN A 1 220 ? 34.664 178.909 23.969 1.00 57.33 292 ASN A O 1
ATOM 1794 N N . ASP A 1 221 ? 34.247 177.475 25.634 1.00 54.76 293 ASP A N 1
ATOM 1795 C CA . ASP A 1 221 ? 35.647 177.223 25.987 1.00 54.79 293 ASP A CA 1
ATOM 1796 C C . ASP A 1 221 ? 35.929 175.729 26.011 1.00 54.03 293 ASP A C 1
ATOM 1797 O O . ASP A 1 221 ? 35.005 174.925 26.061 1.00 53.54 293 ASP A O 1
ATOM 1802 N N . PRO A 1 222 ? 37.212 175.346 25.986 1.00 52.90 294 PRO A N 1
ATOM 1803 C CA . PRO A 1 222 ? 37.517 173.936 26.254 1.00 51.94 294 PRO A CA 1
ATOM 1804 C C . PRO A 1 222 ? 36.945 173.496 27.604 1.00 51.08 294 PRO A C 1
ATOM 1805 O O . PRO A 1 222 ? 36.750 174.337 28.480 1.00 51.11 294 PRO A O 1
ATOM 1809 N N . VAL A 1 223 ? 36.668 172.207 27.755 1.00 52.18 295 VAL A N 1
ATOM 1810 C CA . VAL A 1 223 ? 36.186 171.660 29.017 1.00 51.26 295 VAL A CA 1
ATOM 1811 C C . VAL A 1 223 ? 37.200 171.882 30.146 1.00 51.09 295 VAL A C 1
ATOM 1812 O O . VAL A 1 223 ? 38.405 171.649 29.988 1.00 51.03 295 VAL A O 1
ATOM 1816 N N . ASP A 1 224 ? 36.694 172.336 31.287 1.00 51.69 296 ASP A N 1
ATOM 1817 C CA . ASP A 1 224 ? 37.526 172.700 32.426 1.00 51.21 296 ASP A CA 1
ATOM 1818 C C . ASP A 1 224 ? 37.830 171.501 33.312 1.00 50.42 296 ASP A C 1
ATOM 1819 O O . ASP A 1 224 ? 36.980 170.644 33.523 1.00 49.96 296 ASP A O 1
ATOM 1824 N N . ALA A 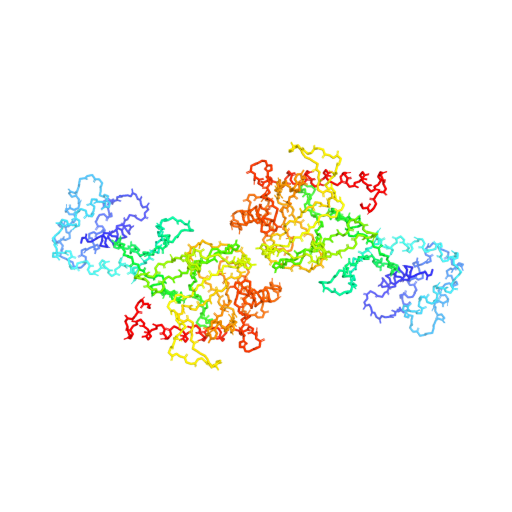1 225 ? 39.049 171.451 33.837 1.00 51.23 297 ALA A N 1
ATOM 1825 C CA . ALA A 1 225 ? 39.465 17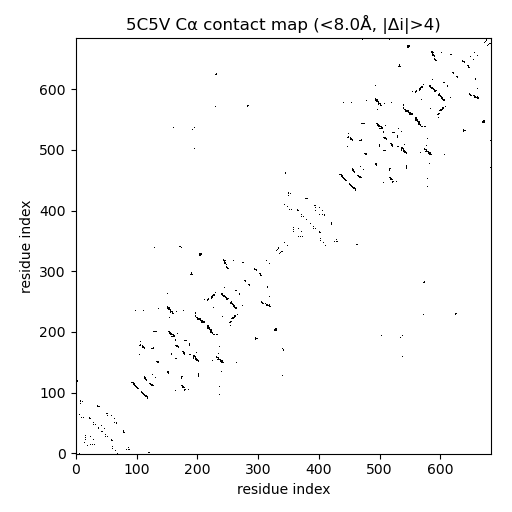0.343 34.685 1.00 50.42 297 ALA A CA 1
ATOM 1826 C C . ALA A 1 225 ? 40.132 170.827 35.979 1.00 50.12 297 ALA A C 1
ATOM 1827 O O . ALA A 1 225 ? 40.882 171.806 35.983 1.00 50.54 297 ALA A O 1
ATOM 1829 N N . VAL A 1 226 ? 39.840 170.134 37.075 1.00 51.39 298 VAL A N 1
ATOM 1830 C CA . VAL A 1 226 ? 40.507 170.391 38.342 1.00 50.96 298 VAL A CA 1
ATOM 1831 C C . VAL A 1 226 ? 41.338 169.169 38.699 1.00 50.59 298 VAL A C 1
ATOM 1832 O O . VAL A 1 226 ? 40.793 168.085 38.913 1.00 50.24 298 VAL A O 1
ATOM 1836 N N . GLU A 1 227 ? 42.651 169.322 38.758 1.00 51.87 299 GLU A N 1
ATOM 1837 C CA . GLU A 1 227 ? 43.500 168.187 39.099 1.00 51.48 299 GLU A CA 1
ATOM 1838 C C . GLU A 1 227 ? 43.873 168.220 40.594 1.00 51.16 299 GLU A C 1
ATOM 1839 O O . GLU A 1 227 ? 44.482 169.176 41.072 1.00 51.35 299 GLU A O 1
ATOM 1845 N N . ILE A 1 228 ? 43.501 167.179 41.329 1.00 52.19 300 ILE A N 1
ATOM 1846 C CA . ILE A 1 228 ? 43.499 167.264 42.802 1.00 51.99 300 ILE A CA 1
ATOM 1847 C C . ILE A 1 228 ? 44.721 166.629 43.457 1.00 51.73 300 ILE A C 1
ATOM 1848 O O . ILE A 1 228 ? 44.766 166.478 44.661 1.00 51.49 300 ILE A O 1
ATOM 1853 N N . GLY A 1 229 ? 45.717 166.266 42.659 1.00 53.81 301 GLY A N 1
ATOM 1854 C CA . GLY A 1 229 ? 46.924 165.670 43.202 1.00 53.79 301 GLY A CA 1
ATOM 1855 C C . GLY A 1 229 ? 47.692 166.642 44.081 1.00 53.72 301 GLY A C 1
ATOM 1856 O O . GLY A 1 229 ? 47.302 167.804 44.224 1.00 53.84 301 GLY A O 1
ATOM 1857 N N . MET A 1 230 ? 48.778 166.164 44.677 1.00 54.79 302 MET A N 1
ATOM 1858 C CA . MET A 1 230 ? 49.510 166.961 45.651 1.00 54.78 302 MET A CA 1
ATOM 1859 C C . MET A 1 230 ? 50.594 167.823 45.016 1.00 55.00 302 MET A C 1
ATOM 1860 O O . MET A 1 230 ? 51.112 168.723 45.662 1.00 54.99 302 MET A O 1
ATOM 1865 N N . THR A 1 231 ? 50.925 167.552 43.750 1.00 52.33 303 THR A N 1
ATOM 1866 C CA . THR A 1 231 ? 52.027 168.240 43.072 1.00 52.54 303 THR A CA 1
ATOM 1867 C C . THR A 1 231 ? 51.541 169.485 42.328 1.00 53.24 303 THR A C 1
ATOM 1868 O O . THR A 1 231 ? 50.559 169.426 41.594 1.00 53.22 303 THR A O 1
ATOM 1872 N N . GLN A 1 232 ? 52.220 170.611 42.544 1.00 50.59 304 GLN A N 1
ATOM 1873 C CA . GLN A 1 232 ? 51.945 171.838 41.808 1.00 51.20 304 GLN A CA 1
ATOM 1874 C C . GLN A 1 232 ? 52.554 171.757 40.411 1.00 51.77 304 GLN A C 1
ATOM 1875 O O . GLN A 1 232 ? 53.732 171.431 40.270 1.00 51.79 304 GLN A O 1
ATOM 1881 N N . PHE A 1 233 ? 51.777 172.090 39.390 1.00 52.10 305 PHE A N 1
ATOM 1882 C CA . PHE A 1 233 ? 52.275 172.088 38.013 1.00 52.73 305 PHE A CA 1
ATOM 1883 C C . PHE A 1 233 ? 52.753 173.476 37.606 1.00 54.08 305 PHE A C 1
ATOM 1884 O O . PHE A 1 233 ? 52.454 174.469 38.285 1.00 54.58 305 PHE A O 1
ATOM 1892 N N . LYS A 1 234 ? 53.524 173.537 36.525 1.00 52.28 306 LYS A N 1
ATOM 1893 C CA . LYS A 1 234 ? 53.891 174.801 35.900 1.00 53.55 306 LYS A CA 1
ATOM 1894 C C . LYS A 1 234 ? 52.767 175.309 34.994 1.00 54.43 306 LYS A C 1
ATOM 1895 O O . LYS A 1 234 ? 51.949 174.527 34.505 1.00 54.04 306 LYS A O 1
ATOM 1901 N N . VAL A 1 235 ? 52.725 176.614 34.758 1.00 51.80 307 VAL A N 1
ATOM 1902 C CA . VAL A 1 235 ? 51.780 177.168 33.792 1.00 52.83 307 VAL A CA 1
ATOM 1903 C C . VAL A 1 235 ? 52.045 176.589 32.410 1.00 53.16 307 VAL A C 1
ATOM 1904 O O . VAL A 1 235 ? 53.178 176.619 31.926 1.00 53.40 307 VAL A O 1
ATOM 1908 N N . GLY A 1 236 ? 51.004 176.033 31.795 1.00 54.21 308 GLY A N 1
ATOM 1909 C CA . GLY A 1 236 ? 51.137 175.461 30.470 1.00 54.28 308 GLY A CA 1
ATOM 1910 C C . GLY A 1 236 ? 51.611 174.016 30.455 1.00 53.20 308 GLY A C 1
ATOM 1911 O O . GLY A 1 236 ? 51.644 173.383 29.394 1.00 53.34 308 GLY A O 1
ATOM 1912 N N . GLN A 1 237 ? 52.011 173.500 31.618 1.00 55.93 309 GLN A N 1
ATOM 1913 C CA . GLN A 1 237 ? 52.461 172.114 31.723 1.00 54.88 309 GLN A CA 1
ATOM 1914 C C . GLN A 1 237 ? 51.338 171.137 31.347 1.00 54.51 309 GLN A C 1
ATOM 1915 O O . GLN A 1 237 ? 50.184 171.332 31.720 1.00 54.27 309 GLN A O 1
ATOM 1921 N N . VAL A 1 238 ? 51.680 170.102 30.588 1.00 54.31 310 VAL A N 1
ATOM 1922 C CA . VAL A 1 238 ? 50.705 169.113 30.145 1.00 54.03 310 VAL A CA 1
ATOM 1923 C C . VAL A 1 238 ? 51.047 167.765 30.748 1.00 53.45 310 VAL A C 1
ATOM 1924 O O . VAL A 1 238 ? 52.185 167.322 30.664 1.00 53.73 310 VAL A O 1
ATOM 1928 N N . SER A 1 239 ? 50.082 167.088 31.351 1.00 55.01 311 SER A N 1
ATOM 1929 C CA . SER A 1 239 ? 50.409 165.796 31.925 1.00 54.50 311 SER A CA 1
ATOM 1930 C C . SER A 1 239 ? 49.219 164.863 31.936 1.00 54.40 311 SER A C 1
ATOM 1931 O O . SER A 1 239 ? 48.074 165.292 31.841 1.00 54.31 311 SER A O 1
ATOM 1934 N N . ALA A 1 240 ? 49.514 163.576 32.038 1.00 53.33 312 ALA A N 1
ATOM 1935 C CA . ALA A 1 240 ? 48.497 162.554 31.915 1.00 53.72 312 ALA A CA 1
ATOM 1936 C C . ALA A 1 240 ? 47.687 162.455 33.192 1.00 53.29 312 ALA A C 1
ATOM 1937 O O . ALA A 1 240 ? 48.243 162.375 34.294 1.00 52.85 312 ALA A O 1
ATOM 1939 N N . VAL A 1 241 ? 46.368 162.484 33.053 1.00 53.37 313 VAL A N 1
ATOM 1940 C CA . VAL A 1 241 ? 45.510 162.407 34.225 1.00 52.81 313 VAL A CA 1
ATOM 1941 C C . VAL A 1 241 ? 44.437 161.353 34.061 1.00 53.33 313 VAL A C 1
ATOM 1942 O O . VAL A 1 241 ? 44.127 160.908 32.953 1.00 54.06 313 VAL A O 1
ATOM 1946 N N . LYS A 1 242 ? 43.883 160.962 35.197 1.00 55.22 314 LYS A N 1
ATOM 1947 C CA . LYS A 1 242 ? 42.782 160.021 35.286 1.00 55.48 314 LYS A CA 1
ATOM 1948 C C . LYS A 1 242 ? 41.528 160.759 35.722 1.00 54.69 314 LYS A C 1
ATOM 1949 O O . LYS A 1 242 ? 41.531 161.438 36.736 1.00 54.06 314 LYS A O 1
ATOM 1955 N N . VAL A 1 243 ? 40.460 160.622 34.952 1.00 53.29 315 VAL A N 1
ATOM 1956 C CA . VAL A 1 243 ? 39.200 161.291 35.239 1.00 52.68 315 VAL A CA 1
ATOM 1957 C C . VAL A 1 243 ? 38.397 160.537 36.306 1.00 52.74 315 VAL A C 1
ATOM 1958 O O . VAL A 1 243 ? 38.227 159.323 36.206 1.00 53.49 315 VAL A O 1
ATOM 1962 N N . LEU A 1 244 ? 37.909 161.258 37.318 1.00 53.72 316 LEU A N 1
ATOM 1963 C CA . LEU A 1 244 ? 37.195 160.650 38.442 1.00 53.41 316 LEU A CA 1
ATOM 1964 C C . LEU A 1 244 ? 35.716 161.015 38.462 1.00 53.38 316 LEU A C 1
ATOM 1965 O O . LEU A 1 244 ? 34.891 160.234 38.912 1.00 53.55 316 LEU A O 1
ATOM 1970 N N . GLY A 1 245 ? 35.374 162.209 38.004 1.00 51.70 317 GLY A N 1
ATOM 1971 C CA . GLY A 1 245 ? 33.994 162.645 38.081 1.00 51.52 317 GLY A CA 1
ATOM 1972 C C . GLY A 1 245 ? 33.841 164.051 37.564 1.00 51.71 317 GLY A C 1
ATOM 1973 O O . GLY A 1 245 ? 34.807 164.649 37.103 1.00 51.84 317 GLY A O 1
ATOM 1974 N N . VAL A 1 246 ? 32.637 164.601 37.643 1.00 51.32 318 VAL A N 1
ATOM 1975 C CA . VAL A 1 246 ? 32.437 165.935 37.094 1.00 51.54 318 VAL A CA 1
ATOM 1976 C C . VAL A 1 246 ? 31.333 166.698 37.811 1.00 51.46 318 VAL A C 1
ATOM 1977 O O . VAL A 1 246 ? 30.325 166.125 38.219 1.00 51.64 318 VAL A O 1
ATOM 1981 N N . LEU A 1 247 ? 31.533 168.004 37.938 1.00 52.51 319 LEU A N 1
ATOM 1982 C CA . LEU A 1 247 ? 30.573 168.899 38.570 1.00 52.60 319 LEU A CA 1
ATOM 1983 C C . LEU A 1 247 ? 29.836 169.734 37.541 1.00 53.34 319 LEU A C 1
ATOM 1984 O O . LEU A 1 247 ? 30.465 170.386 36.705 1.00 53.88 319 LEU A O 1
ATOM 1989 N N . GLY A 1 248 ? 28.508 169.718 37.595 1.00 53.93 320 GLY A N 1
ATOM 1990 C CA . GLY A 1 248 ? 27.694 170.408 36.607 1.00 54.15 320 GLY A CA 1
ATOM 1991 C C . GLY A 1 248 ? 27.509 171.893 36.867 1.00 55.07 320 GLY A C 1
ATOM 1992 O O . GLY A 1 248 ? 26.387 172.379 36.985 1.00 55.54 320 GLY A O 1
ATOM 1993 N N . MET A 1 249 ? 28.608 172.627 36.920 1.00 54.48 321 MET A N 1
ATOM 1994 C CA . MET A 1 249 ? 28.550 174.065 37.122 1.00 55.11 321 MET A CA 1
ATOM 1995 C C . MET A 1 249 ? 27.885 174.793 35.956 1.00 55.94 321 MET A C 1
ATOM 1996 O O . MET A 1 249 ? 28.256 174.587 34.793 1.00 56.02 321 MET A O 1
ATOM 2001 N N . ILE A 1 250 ? 26.906 175.640 36.274 1.00 56.65 322 ILE A N 1
ATOM 2002 C CA . ILE A 1 250 ? 26.319 176.580 35.317 1.00 57.12 322 ILE A CA 1
ATOM 2003 C C . ILE A 1 250 ? 26.836 177.981 35.661 1.00 57.84 322 ILE A C 1
ATOM 2004 O O . ILE A 1 250 ? 26.496 178.533 36.699 1.00 58.16 322 ILE A O 1
ATOM 2009 N N . ASP A 1 251 ? 27.642 178.557 34.782 1.00 56.34 323 ASP A N 1
ATOM 2010 C CA . ASP A 1 251 ? 28.351 179.802 35.054 1.00 57.02 323 ASP A CA 1
ATOM 2011 C C . ASP A 1 251 ? 27.821 180.941 34.173 1.00 57.99 323 ASP A C 1
ATOM 2012 O O . ASP A 1 251 ? 27.987 180.903 32.948 1.00 58.38 323 ASP A O 1
ATOM 2017 N N . GLU A 1 252 ? 27.177 181.942 34.776 1.00 58.66 324 GLU A N 1
ATOM 2018 C CA . GLU A 1 252 ? 26.622 183.062 33.998 1.00 59.41 324 GLU A CA 1
ATOM 2019 C C . GLU A 1 252 ? 25.706 182.577 32.866 1.00 59.23 324 GLU A C 1
ATOM 2020 O O . GLU A 1 252 ? 25.758 183.087 31.750 1.00 59.51 324 GLU A O 1
ATOM 2026 N N . GLY A 1 253 ? 24.901 181.560 33.137 1.00 59.40 325 GLY A N 1
ATOM 2027 C CA . GLY A 1 253 ? 23.956 181.077 32.150 1.00 59.15 325 GLY A CA 1
ATOM 2028 C C . GLY A 1 253 ? 24.525 180.105 31.117 1.00 59.24 325 GLY A C 1
ATOM 2029 O O . GLY A 1 253 ? 23.814 179.722 30.195 1.00 59.32 325 GLY A O 1
ATOM 2030 N N . LYS A 1 254 ? 25.785 179.695 31.260 1.00 58.58 326 LYS A N 1
ATOM 2031 C CA . LYS A 1 254 ? 26.383 178.758 30.304 1.00 58.30 326 LYS A CA 1
ATOM 2032 C C . LYS A 1 254 ? 26.797 177.458 31.002 1.00 57.56 326 LYS A C 1
ATOM 2033 O O . LYS A 1 254 ? 27.230 177.485 32.150 1.00 57.27 326 LYS A O 1
ATOM 2039 N N . MET A 1 255 ? 26.687 176.327 30.307 1.00 57.18 327 MET A N 1
ATOM 2040 C CA . MET A 1 255 ? 27.165 175.051 30.845 1.00 56.24 327 MET A CA 1
ATOM 2041 C C . MET A 1 255 ? 28.683 175.111 30.999 1.00 56.32 327 MET A C 1
ATOM 2042 O O . MET A 1 255 ? 29.405 175.514 30.092 1.00 56.89 327 MET A O 1
ATOM 2047 N N . ASP A 1 256 ? 29.171 174.736 32.169 1.00 54.19 328 ASP A N 1
ATOM 2048 C CA . ASP A 1 256 ? 30.574 174.938 32.483 1.00 54.00 328 ASP A CA 1
ATOM 2049 C C . ASP A 1 256 ? 31.074 173.810 33.370 1.00 53.29 328 ASP A C 1
ATOM 2050 O O . ASP A 1 256 ? 31.566 174.046 34.477 1.00 52.95 328 ASP A O 1
ATOM 2055 N N . TRP A 1 257 ? 30.925 172.583 32.865 1.00 53.42 329 TRP A N 1
ATOM 2056 C CA . TRP A 1 257 ? 31.363 171.376 33.552 1.00 52.92 329 TRP A CA 1
ATOM 2057 C C . TRP A 1 257 ? 32.729 171.552 34.157 1.00 52.70 329 TRP A C 1
ATOM 2058 O O . TRP A 1 257 ? 33.616 172.133 33.538 1.00 53.22 329 TRP A O 1
ATOM 2069 N N . LYS A 1 258 ? 32.897 171.028 35.365 1.00 51.92 330 LYS A N 1
ATOM 2070 C CA . LYS A 1 258 ? 34.197 171.017 36.025 1.00 51.57 330 LYS A CA 1
ATOM 2071 C C . LYS A 1 258 ? 34.590 169.583 36.308 1.00 51.01 330 LYS A C 1
ATOM 2072 O O . LYS A 1 258 ? 34.065 168.958 37.233 1.00 50.37 330 LYS A O 1
ATOM 2078 N N . VAL A 1 259 ? 35.493 169.052 35.492 1.00 50.99 331 VAL A N 1
ATOM 2079 C CA . VAL A 1 259 ? 35.903 167.665 35.641 1.00 50.59 331 VAL A CA 1
ATOM 2080 C C . VAL A 1 259 ? 36.920 167.531 36.768 1.00 50.10 331 VAL A C 1
ATOM 2081 O O . VAL A 1 259 ? 37.893 168.286 36.835 1.00 50.23 331 VAL A O 1
ATOM 2085 N N . VAL A 1 260 ? 36.676 166.571 37.656 1.00 50.58 332 VAL A N 1
ATOM 2086 C CA . VAL A 1 260 ? 37.607 166.257 38.727 1.00 50.08 332 VAL A CA 1
ATOM 2087 C C . VAL A 1 260 ? 38.508 165.148 38.234 1.00 50.36 332 VAL A C 1
ATOM 2088 O O . VAL A 1 260 ? 38.027 164.105 37.783 1.00 50.50 332 VAL A O 1
ATOM 2092 N N . CYS A 1 261 ? 39.815 165.366 38.309 1.00 50.70 333 CYS A N 1
ATOM 2093 C CA . CYS A 1 261 ? 40.752 164.364 37.815 1.00 51.03 333 CYS A CA 1
ATOM 2094 C C . CYS A 1 261 ? 41.980 164.331 38.690 1.00 50.81 333 CYS A C 1
ATOM 2095 O O . CYS A 1 261 ? 42.185 165.222 39.522 1.00 50.46 333 CYS A O 1
ATOM 2098 N N . ILE A 1 262 ? 42.807 163.312 38.505 1.00 52.93 334 ILE A N 1
ATOM 2099 C CA . ILE A 1 262 ? 44.055 163.253 39.251 1.00 52.79 334 ILE A CA 1
ATOM 2100 C C . ILE A 1 262 ? 45.196 162.735 38.395 1.00 53.32 334 ILE A C 1
ATOM 2101 O O . ILE A 1 262 ? 45.031 161.806 37.611 1.00 53.76 334 ILE A O 1
ATOM 2106 N N . SER A 1 263 ? 46.353 163.360 38.569 1.00 54.10 335 SER A N 1
ATOM 2107 C CA . SER A 1 263 ? 47.565 162.992 37.863 1.00 54.62 335 SER A CA 1
ATOM 2108 C C . SER A 1 263 ? 47.919 161.518 38.004 1.00 54.97 335 SER A C 1
ATOM 2109 O O . SER A 1 263 ? 47.931 160.970 39.104 1.00 55.10 335 SER A O 1
ATOM 2112 N N . HIS A 1 264 ? 48.239 160.882 36.891 1.00 54.25 336 HIS A N 1
ATOM 2113 C CA . HIS A 1 264 ? 48.676 159.499 36.914 1.00 55.19 336 HIS A CA 1
ATOM 2114 C C . HIS A 1 264 ? 50.019 159.359 37.622 1.00 55.26 336 HIS A C 1
ATOM 2115 O O . HIS A 1 264 ? 50.479 158.253 37.844 1.00 56.07 336 HIS A O 1
ATOM 2122 N N . ASN A 1 265 ? 50.646 160.483 37.967 1.00 59.11 337 ASN A N 1
ATOM 2123 C CA . ASN A 1 265 ? 51.906 160.478 38.711 1.00 59.04 337 ASN A CA 1
ATOM 2124 C C . ASN A 1 265 ? 51.773 160.681 40.215 1.00 58.61 337 ASN A C 1
ATOM 2125 O O . ASN A 1 265 ? 52.768 160.616 40.940 1.00 58.72 337 ASN A O 1
ATOM 2130 N N . ASP A 1 266 ? 50.560 160.948 40.680 1.00 57.71 338 ASP A N 1
ATOM 2131 C CA . ASP A 1 266 ? 50.330 161.113 42.107 1.00 57.57 338 ASP A CA 1
ATOM 2132 C C . ASP A 1 266 ? 50.406 159.752 42.801 1.00 58.11 338 ASP A C 1
ATOM 2133 O O . ASP A 1 266 ? 49.973 158.737 42.244 1.00 58.59 338 ASP A O 1
ATOM 2138 N N . PRO A 1 267 ? 50.973 159.737 44.021 1.00 58.29 339 PRO A N 1
ATOM 2139 C CA . PRO A 1 267 ? 51.148 158.542 44.864 1.00 58.98 339 PRO A CA 1
ATOM 2140 C C . PRO A 1 267 ? 49.844 157.820 45.177 1.00 59.14 339 PRO A C 1
ATOM 2141 O O . PRO A 1 267 ? 49.880 156.617 45.420 1.00 60.34 339 PRO A O 1
ATOM 2145 N N . ILE A 1 268 ? 48.718 158.522 45.181 1.00 58.63 340 ILE A N 1
ATOM 2146 C CA . ILE A 1 268 ? 47.449 157.873 45.493 1.00 58.88 340 ILE A CA 1
ATOM 2147 C C . ILE A 1 268 ? 46.533 157.670 44.296 1.00 59.34 340 ILE A C 1
ATOM 2148 O O . ILE A 1 268 ? 45.331 157.448 44.483 1.00 59.41 340 ILE A O 1
ATOM 2153 N N . CYS A 1 269 ? 47.071 157.776 43.078 1.00 57.83 341 CYS A N 1
ATOM 2154 C CA . CYS A 1 269 ? 46.262 157.592 41.870 1.00 57.97 341 CYS A CA 1
ATOM 2155 C C . CYS A 1 269 ? 45.658 156.187 41.794 1.00 59.27 341 CYS A C 1
ATOM 2156 O O . CYS A 1 269 ? 44.488 156.031 41.452 1.00 59.44 341 CYS A O 1
ATOM 2159 N N . ARG A 1 270 ? 46.468 155.177 42.105 1.00 59.73 342 ARG A N 1
ATOM 2160 C CA . ARG A 1 270 ? 46.038 153.776 42.130 1.00 61.35 342 ARG A CA 1
ATOM 2161 C C . ARG A 1 270 ? 44.776 153.567 42.969 1.00 61.18 342 ARG A C 1
ATOM 2162 O O . ARG A 1 270 ? 43.930 152.738 42.638 1.00 62.19 342 ARG A O 1
ATOM 2166 N N . PHE A 1 271 ? 44.654 154.317 44.057 1.00 60.74 343 PHE A N 1
ATOM 2167 C CA . PHE A 1 271 ? 43.596 154.065 45.027 1.00 60.56 343 PHE A CA 1
ATOM 2168 C C . PHE A 1 271 ? 42.319 154.843 44.754 1.00 59.68 343 PHE A C 1
ATOM 2169 O O . PHE A 1 271 ? 41.269 154.556 45.328 1.00 59.50 343 PHE A O 1
ATOM 2177 N N . MET A 1 272 ? 42.418 155.841 43.886 1.00 61.48 344 MET A N 1
ATOM 2178 C CA . MET A 1 272 ? 41.261 156.653 43.540 1.00 60.59 344 MET A CA 1
ATOM 2179 C C . MET A 1 272 ? 40.654 156.102 42.266 1.00 61.27 344 MET A C 1
ATOM 2180 O O . MET A 1 272 ? 41.209 156.276 41.179 1.00 61.50 344 MET A O 1
ATOM 2185 N N . LYS A 1 273 ? 39.534 155.401 42.399 1.00 59.32 345 LYS A N 1
ATOM 2186 C CA . LYS A 1 273 ? 38.997 154.682 41.251 1.00 60.24 345 LYS A CA 1
ATOM 2187 C C . LYS A 1 273 ? 37.707 155.270 40.716 1.00 59.56 345 LYS A C 1
ATOM 2188 O O . LYS A 1 273 ? 37.381 155.061 39.557 1.00 60.39 345 LYS A O 1
ATOM 2194 N N . ASP A 1 274 ? 36.998 156.034 41.538 1.00 57.91 346 ASP A N 1
ATOM 2195 C CA . ASP A 1 274 ? 35.817 156.739 41.070 1.00 57.21 346 ASP A CA 1
ATOM 2196 C C . ASP A 1 274 ? 35.585 157.911 41.988 1.00 56.23 346 ASP A C 1
ATOM 2197 O O . ASP A 1 274 ? 36.330 158.097 42.936 1.00 56.12 346 ASP A O 1
ATOM 2202 N N . ILE A 1 275 ? 34.558 158.704 41.718 1.00 55.94 347 ILE A N 1
ATOM 2203 C CA . ILE A 1 275 ? 34.394 159.966 42.415 1.00 55.22 347 ILE A CA 1
ATOM 2204 C C . ILE A 1 275 ? 34.187 159.741 43.926 1.00 55.11 347 ILE A C 1
ATOM 2205 O O . ILE A 1 275 ? 34.548 160.585 44.756 1.00 54.52 347 ILE A O 1
ATOM 2210 N N . HIS A 1 276 ? 33.654 158.576 44.271 1.00 56.93 348 HIS A N 1
ATOM 2211 C CA . HIS A 1 276 ? 33.339 158.248 45.652 1.00 56.85 348 HIS A CA 1
ATOM 2212 C C . HIS A 1 276 ? 34.591 158.048 46.492 1.00 56.87 348 HIS A C 1
ATOM 2213 O O . HIS A 1 276 ? 34.546 158.175 47.708 1.00 56.70 348 HIS A O 1
ATOM 2220 N N . ASP A 1 277 ? 35.712 157.750 45.848 1.00 57.26 349 ASP A N 1
ATOM 2221 C CA . ASP A 1 277 ? 36.950 157.557 46.582 1.00 57.29 349 ASP A CA 1
ATOM 2222 C C . ASP A 1 277 ? 37.557 158.863 47.044 1.00 56.62 349 ASP A C 1
ATOM 2223 O O . ASP A 1 277 ? 38.453 158.862 47.886 1.00 56.76 349 ASP A O 1
ATOM 2228 N N . VAL A 1 278 ? 37.081 159.978 46.508 1.00 55.55 350 VAL A N 1
ATOM 2229 C CA . VAL A 1 278 ? 37.688 161.260 46.840 1.00 55.26 350 VAL A CA 1
ATOM 2230 C C . VAL A 1 278 ? 37.346 161.686 48.273 1.00 55.15 350 VAL A C 1
ATOM 2231 O O . VAL A 1 278 ? 38.224 162.147 49.000 1.00 55.06 350 VAL A O 1
ATOM 2235 N N . PRO A 1 279 ? 36.070 161.552 48.678 1.00 55.72 351 PRO A N 1
ATOM 2236 C CA . PRO A 1 279 ? 35.750 161.836 50.085 1.00 55.58 351 PRO A CA 1
ATOM 2237 C C . PRO A 1 279 ? 36.438 160.865 51.046 1.00 55.62 351 PRO A C 1
ATOM 2238 O O . PRO A 1 279 ? 36.784 161.257 52.141 1.00 55.39 351 PRO A O 1
ATOM 2242 N N . LYS A 1 280 ? 36.667 159.630 50.616 1.00 59.14 352 LYS A N 1
ATOM 2243 C CA . LYS A 1 280 ? 37.327 158.625 51.454 1.00 59.70 352 LYS A CA 1
ATOM 2244 C C . LYS A 1 280 ? 38.786 158.957 51.748 1.00 59.69 352 LYS A C 1
ATOM 2245 O O . LYS A 1 280 ? 39.275 158.728 52.845 1.00 59.90 352 LYS A O 1
ATOM 2251 N N . PHE A 1 281 ? 39.481 159.514 50.767 1.00 58.88 353 PHE A N 1
ATOM 2252 C CA . PHE A 1 281 ? 40.924 159.692 50.889 1.00 58.96 353 PHE A CA 1
ATOM 2253 C C . PHE A 1 281 ? 41.308 161.166 50.892 1.00 58.14 353 PHE A C 1
ATOM 2254 O O . PHE A 1 281 ? 42.388 161.526 51.352 1.00 58.06 353 PHE A O 1
ATOM 2262 N N . LEU A 1 282 ? 40.418 162.011 50.379 1.00 55.36 354 LEU A N 1
ATOM 2263 C CA . LEU A 1 282 ? 40.624 163.454 50.427 1.00 55.27 354 LEU A CA 1
ATOM 2264 C C . LEU A 1 282 ? 39.367 164.143 50.941 1.00 55.25 354 LEU A C 1
ATOM 2265 O O . LEU A 1 282 ? 38.771 164.957 50.229 1.00 55.41 354 LEU A O 1
ATOM 2270 N N . PRO A 1 283 ? 38.948 163.811 52.173 1.00 53.98 355 PRO A N 1
ATOM 2271 C CA . PRO A 1 283 ? 37.737 164.393 52.772 1.00 54.14 355 PRO A CA 1
ATOM 2272 C C . PRO A 1 283 ? 37.744 165.916 52.675 1.00 54.27 355 PRO A C 1
ATOM 2273 O O . PRO A 1 283 ? 38.790 166.538 52.860 1.00 54.39 355 PRO A O 1
ATOM 2277 N N . GLY A 1 284 ? 36.593 166.499 52.354 1.00 52.07 356 GLY A N 1
ATOM 2278 C CA . GLY A 1 284 ? 36.489 167.936 52.224 1.00 52.31 356 GLY A CA 1
ATOM 2279 C C . GLY A 1 284 ? 36.911 168.500 50.872 1.00 52.59 356 GLY A C 1
ATOM 2280 O O . GLY A 1 284 ? 36.635 169.670 50.587 1.00 53.30 356 GLY A O 1
ATOM 2281 N N . CYS A 1 285 ? 37.587 167.696 50.048 1.00 52.39 357 CYS A N 1
ATOM 2282 C CA . CYS A 1 285 ? 38.098 168.171 48.753 1.00 52.50 357 CYS A CA 1
ATOM 2283 C C . CYS A 1 285 ? 36.967 168.549 47.785 1.00 52.48 357 CYS A C 1
ATOM 2284 O O . CYS A 1 285 ? 36.927 169.657 47.270 1.00 53.10 357 CYS A O 1
ATOM 2287 N N . LEU A 1 286 ? 36.032 167.631 47.577 1.00 52.44 358 LEU A N 1
ATOM 2288 C CA . LEU A 1 286 ? 34.876 167.895 46.729 1.00 52.88 358 LEU A CA 1
ATOM 2289 C C . LEU A 1 286 ? 34.051 169.085 47.244 1.00 53.35 358 LEU A C 1
ATOM 2290 O O . LEU A 1 286 ? 33.704 169.966 46.469 1.00 54.02 358 LEU A O 1
ATOM 2295 N N . ASP A 1 287 ? 33.750 169.122 48.548 1.00 52.78 359 ASP A N 1
ATOM 2296 C CA . ASP A 1 287 ? 32.971 170.228 49.127 1.00 53.33 359 ASP A CA 1
ATOM 2297 C C . ASP A 1 287 ? 33.635 171.587 48.887 1.00 53.91 359 ASP A C 1
ATOM 2298 O O . ASP A 1 287 ? 32.958 172.574 48.588 1.00 54.59 359 ASP A O 1
ATOM 2303 N N . ALA A 1 288 ? 34.952 171.643 49.075 1.00 51.62 360 ALA A N 1
ATOM 2304 C CA . ALA A 1 288 ? 35.693 172.879 48.902 1.00 52.45 360 ALA A CA 1
ATOM 2305 C C . ALA A 1 288 ? 35.707 173.312 47.438 1.00 52.88 360 ALA A C 1
ATOM 2306 O O . ALA A 1 288 ? 35.553 174.497 47.146 1.00 53.90 360 ALA A O 1
ATOM 2308 N N . ILE A 1 289 ? 35.886 172.354 46.522 1.00 53.05 361 ILE A N 1
ATOM 2309 C CA . ILE A 1 289 ? 35.842 172.645 45.085 1.00 53.10 361 ILE A CA 1
ATOM 2310 C C . ILE A 1 289 ? 34.488 173.224 44.685 1.00 53.51 361 ILE A C 1
ATOM 2311 O O . ILE A 1 289 ? 34.425 174.281 44.057 1.00 54.31 361 ILE A O 1
ATOM 2316 N N . ARG A 1 290 ? 33.410 172.553 45.083 1.00 54.37 362 ARG A N 1
ATOM 2317 C CA . ARG A 1 290 ? 32.061 173.018 44.760 1.00 54.97 362 ARG A CA 1
ATOM 2318 C C . ARG A 1 290 ? 31.831 174.419 45.318 1.00 55.94 362 ARG A C 1
ATOM 2319 O O . ARG A 1 290 ? 31.290 175.290 44.624 1.00 56.52 362 ARG A O 1
ATOM 2327 N N . GLU A 1 291 ? 32.261 174.642 46.557 1.00 53.78 363 GLU A N 1
ATOM 2328 C CA . GLU A 1 291 ? 32.037 175.919 47.223 1.00 55.00 363 GLU A CA 1
ATOM 2329 C C . GLU A 1 291 ? 32.867 177.053 46.618 1.00 55.87 363 GLU A C 1
ATOM 2330 O O . GLU A 1 291 ? 32.362 178.150 46.396 1.00 56.82 363 GLU A O 1
ATOM 2336 N N . TRP A 1 292 ? 34.142 176.788 46.364 1.00 52.84 364 TRP A N 1
ATOM 2337 C CA . TRP A 1 292 ? 35.000 177.764 45.718 1.00 53.77 364 TRP A CA 1
ATOM 2338 C C . TRP A 1 292 ? 34.381 178.231 44.370 1.00 54.13 364 TRP A C 1
ATOM 2339 O O . TRP A 1 292 ? 34.269 179.430 44.100 1.00 55.14 364 TRP A O 1
ATOM 2350 N N . PHE A 1 293 ? 33.950 177.286 43.543 1.00 54.34 365 PHE A N 1
ATOM 2351 C CA . PHE A 1 293 ? 33.371 177.655 42.249 1.00 54.84 365 PHE A CA 1
ATOM 2352 C C . PHE A 1 293 ? 31.986 178.252 42.402 1.00 55.18 365 PHE A C 1
ATOM 2353 O O . PHE A 1 293 ? 31.549 179.025 41.546 1.00 55.59 365 PHE A O 1
ATOM 2361 N N . ARG A 1 294 ? 31.311 177.929 43.506 1.00 56.47 366 ARG A N 1
ATOM 2362 C CA . ARG A 1 294 ? 29.993 178.494 43.750 1.00 56.78 366 ARG A CA 1
ATOM 2363 C C . ARG A 1 294 ? 30.092 179.994 43.990 1.00 57.94 366 ARG A C 1
ATOM 2364 O O . ARG A 1 294 ? 29.333 180.769 43.402 1.00 58.40 366 ARG A O 1
ATOM 2372 N N . VAL A 1 295 ? 31.065 180.411 44.799 1.00 56.17 367 VAL A N 1
ATOM 2373 C CA . VAL A 1 295 ? 31.076 181.781 45.303 1.00 57.25 367 VAL A CA 1
ATOM 2374 C C . VAL A 1 295 ? 32.160 182.703 44.744 1.00 58.47 367 VAL A C 1
ATOM 2375 O O . VAL A 1 295 ? 32.113 183.910 45.001 1.00 59.51 367 VAL A O 1
ATOM 2379 N N . TYR A 1 296 ? 33.124 182.172 43.987 1.00 56.76 368 TYR A N 1
ATOM 2380 C CA . TYR A 1 296 ? 34.344 182.950 43.735 1.00 57.60 368 TYR A CA 1
ATOM 2381 C C . TYR A 1 296 ? 34.132 184.258 42.976 1.00 58.57 368 TYR A C 1
ATOM 2382 O O . TYR A 1 296 ? 34.904 185.185 43.148 1.00 59.76 368 TYR A O 1
ATOM 2391 N N . LYS A 1 297 ? 33.076 184.362 42.179 1.00 59.03 369 LYS A N 1
ATOM 2392 C CA . LYS A 1 297 ? 32.866 185.589 41.413 1.00 60.07 369 LYS A CA 1
ATOM 2393 C C . LYS A 1 297 ? 32.017 186.631 42.144 1.00 60.68 369 LYS A C 1
ATOM 2394 O O . LYS A 1 297 ? 31.909 187.769 41.692 1.00 61.51 369 LYS A O 1
ATOM 2400 N N . ILE A 1 298 ? 31.425 186.247 43.270 1.00 61.44 370 ILE A N 1
ATOM 2401 C CA . ILE A 1 298 ? 30.535 187.142 44.002 1.00 61.93 370 ILE A CA 1
ATOM 2402 C C . ILE A 1 298 ? 31.274 188.389 44.476 1.00 63.28 370 ILE A C 1
ATOM 2403 O O . ILE A 1 298 ? 30.758 189.500 44.371 1.00 63.97 370 ILE A O 1
ATOM 2408 N N . CYS A 1 299 ? 32.491 188.204 44.980 1.00 62.67 371 CYS A N 1
ATOM 2409 C CA . CYS A 1 299 ? 33.308 189.332 45.422 1.00 63.92 371 CYS A CA 1
ATOM 2410 C C . CYS A 1 299 ? 33.733 190.216 44.250 1.00 64.71 371 CYS A C 1
ATOM 2411 O O . CYS A 1 299 ? 34.280 191.301 44.455 1.00 66.10 371 CYS A O 1
ATOM 2414 N N . GLN A 1 300 ? 33.448 189.766 43.028 1.00 63.16 372 GLN A N 1
ATOM 2415 C CA . GLN A 1 300 ? 33.811 190.507 41.814 1.00 63.85 372 GLN A CA 1
ATOM 2416 C C . GLN A 1 300 ? 32.611 191.180 41.171 1.00 63.67 372 GLN A C 1
ATOM 2417 O O . GLN A 1 300 ? 32.739 191.823 40.140 1.00 64.28 372 GLN A O 1
ATOM 2423 N N . GLY A 1 301 ? 31.447 191.044 41.791 1.00 66.24 373 GLY A N 1
ATOM 2424 C CA . GLY A 1 301 ? 30.233 191.618 41.244 1.00 66.20 373 GLY A CA 1
ATOM 2425 C C . GLY A 1 301 ? 29.352 190.625 40.510 1.00 65.23 373 GLY A C 1
ATOM 2426 O O . GLY A 1 301 ? 28.273 190.976 40.038 1.00 65.46 373 GLY A O 1
ATOM 2427 N N . GLY A 1 302 ? 29.793 189.378 40.428 1.00 65.21 374 GLY A N 1
ATOM 2428 C CA . GLY A 1 302 ? 29.008 188.352 39.774 1.00 64.12 374 GLY A CA 1
ATOM 2429 C C . GLY A 1 302 ? 28.017 187.759 40.759 1.00 63.59 374 GLY A C 1
ATOM 2430 O O . GLY A 1 302 ? 27.797 188.297 41.844 1.00 64.09 374 GLY A O 1
ATOM 2431 N N . GLU A 1 303 ? 27.386 186.662 40.367 1.00 64.49 375 GLU A N 1
ATOM 2432 C CA . GLU A 1 303 ? 26.403 186.001 41.213 1.00 63.81 375 GLU A CA 1
ATOM 2433 C C . GLU A 1 303 ? 26.889 184.595 41.578 1.00 62.76 375 GLU A C 1
ATOM 2434 O O . GLU A 1 303 ? 27.793 184.048 40.926 1.00 62.44 375 GLU A O 1
ATOM 2436 N N . ALA A 1 304 ? 26.294 183.999 42.604 1.00 61.50 376 ALA A N 1
ATOM 2437 C CA . ALA A 1 304 ? 26.605 182.609 42.911 1.00 60.53 376 ALA A CA 1
ATOM 2438 C C . ALA A 1 304 ? 26.352 181.718 41.680 1.00 60.03 376 ALA A C 1
ATOM 2439 O O . ALA A 1 304 ? 25.421 181.949 40.921 1.00 60.11 376 ALA A O 1
ATOM 2441 N N . SER A 1 305 ? 27.195 180.716 41.478 1.00 59.79 377 SER A N 1
ATOM 2442 C CA . SER A 1 305 ? 27.008 179.784 40.379 1.00 59.34 377 SER A CA 1
ATOM 2443 C C . SER A 1 305 ? 25.879 178.818 40.704 1.00 58.68 377 SER A C 1
ATOM 2444 O O . SER A 1 305 ? 25.621 178.543 41.869 1.00 58.40 377 SER A O 1
ATOM 2447 N N . HIS A 1 306 ? 25.200 178.320 39.679 1.00 58.82 378 HIS A N 1
ATOM 2448 C CA . HIS A 1 306 ? 24.201 177.270 39.858 1.00 58.22 378 HIS A CA 1
ATOM 2449 C C . HIS A 1 306 ? 24.867 175.929 39.526 1.00 57.51 378 HIS A C 1
ATOM 2450 O O . HIS A 1 306 ? 25.942 175.898 38.933 1.00 57.48 378 HIS A O 1
ATOM 2452 N N . PHE A 1 307 ? 24.255 174.825 39.935 1.00 57.80 379 PHE A N 1
ATOM 2453 C CA . PHE A 1 307 ? 24.758 173.505 39.584 1.00 57.09 379 PHE A CA 1
ATOM 2454 C C . PHE A 1 307 ? 23.618 172.589 39.172 1.00 57.26 379 PHE A C 1
ATOM 2455 O O . PHE A 1 307 ? 22.556 172.608 39.787 1.00 57.45 379 PHE A O 1
ATOM 2463 N N . ALA A 1 308 ? 23.812 171.822 38.102 1.00 57.93 380 ALA A N 1
ATOM 2464 C CA . ALA A 1 308 ? 22.867 170.762 37.766 1.00 57.89 380 ALA A CA 1
ATOM 2465 C C . ALA A 1 308 ? 22.927 169.662 38.828 1.00 57.41 380 ALA A C 1
ATOM 2466 O O . ALA A 1 308 ? 23.887 169.585 39.593 1.00 56.96 380 ALA A O 1
ATOM 2468 N N . PHE A 1 309 ? 21.904 168.813 38.867 1.00 58.38 381 PHE A N 1
ATOM 2469 C CA . PHE A 1 309 ? 21.886 167.668 39.770 1.00 57.73 381 PHE A CA 1
ATOM 2470 C C . PHE A 1 309 ? 22.084 168.067 41.228 1.00 57.78 381 PHE A C 1
ATOM 2471 O O . PHE A 1 309 ? 22.642 167.295 42.013 1.00 57.41 381 PHE A O 1
ATOM 2479 N N . ASP A 1 310 ? 21.650 169.278 41.568 1.00 57.54 382 ASP A N 1
ATOM 2480 C CA . ASP A 1 310 ? 21.731 169.787 42.924 1.00 57.79 382 ASP A CA 1
ATOM 2481 C C . ASP A 1 310 ? 23.148 169.753 43.494 1.00 57.48 382 ASP A C 1
ATOM 2482 O O . ASP A 1 310 ? 23.337 169.585 44.697 1.00 56.99 382 ASP A O 1
ATOM 2484 N N . GLY A 1 311 ? 24.141 169.922 42.629 1.00 57.11 383 GLY A N 1
ATOM 2485 C CA . GLY A 1 311 ? 25.526 169.984 43.059 1.00 56.53 383 GLY A CA 1
ATOM 2486 C C . GLY A 1 311 ? 26.188 168.621 43.175 1.00 56.01 383 GLY A C 1
ATOM 2487 O O . GLY A 1 311 ? 27.333 168.519 43.593 1.00 55.87 383 GLY A O 1
ATOM 2488 N N . GLU A 1 312 ? 25.493 167.561 42.782 1.00 57.47 384 GLU A N 1
ATOM 2489 C CA . GLU A 1 312 ? 26.113 166.241 42.839 1.00 57.22 384 GLU A CA 1
ATOM 2490 C C . GLU A 1 312 ? 27.307 166.144 41.886 1.00 57.23 384 GLU A C 1
ATOM 2491 O O . GLU A 1 312 ? 27.233 166.581 40.739 1.00 57.42 384 GLU A O 1
ATOM 2497 N N . PHE A 1 313 ? 28.417 165.599 42.377 1.00 54.72 385 PHE A N 1
ATOM 2498 C CA . PHE A 1 313 ? 29.528 165.219 41.512 1.00 54.62 385 PHE A CA 1
ATOM 2499 C C . PHE A 1 313 ? 29.162 163.905 40.862 1.00 54.73 385 PHE A C 1
ATOM 2500 O O . PHE A 1 313 ? 29.021 162.901 41.557 1.00 54.77 385 PHE A O 1
ATOM 2508 N N . LYS A 1 314 ? 28.989 163.903 39.544 1.00 54.21 386 LYS A N 1
ATOM 2509 C CA . LYS A 1 314 ? 28.676 162.673 38.832 1.00 54.53 386 LYS A CA 1
ATOM 2510 C C . LYS A 1 314 ? 29.916 161.800 38.769 1.00 54.53 386 LYS A C 1
ATOM 2511 O O . LYS A 1 314 ? 31.028 162.288 38.953 1.00 54.49 386 LYS A O 1
ATOM 2517 N N . ASP A 1 315 ? 29.740 160.508 38.531 1.00 54.61 387 ASP A N 1
ATOM 2518 C CA . ASP A 1 315 ? 30.881 159.603 38.562 1.00 54.76 387 ASP A CA 1
ATOM 2519 C C . ASP A 1 315 ? 31.711 159.660 37.260 1.00 55.38 387 ASP A C 1
ATOM 2520 O O . ASP A 1 315 ? 31.417 160.436 36.345 1.00 55.40 387 ASP A O 1
ATOM 2525 N N . LYS A 1 316 ? 32.757 158.845 37.200 1.00 54.43 388 LYS A N 1
ATOM 2526 C CA . LYS A 1 316 ? 33.702 158.913 36.102 1.00 55.09 388 LYS A CA 1
ATOM 2527 C C . LYS A 1 316 ? 33.109 158.464 34.768 1.00 56.00 388 LYS A C 1
ATOM 2528 O O . LYS A 1 316 ? 33.468 159.013 33.731 1.00 56.31 388 LYS A O 1
ATOM 2534 N N . GLU A 1 317 ? 32.209 157.482 34.791 1.00 56.93 389 GLU A N 1
ATOM 2535 C CA . GLU A 1 317 ? 31.576 157.023 33.566 1.00 57.72 389 GLU A CA 1
ATOM 2536 C C . GLU A 1 317 ? 30.828 158.197 32.938 1.00 57.41 389 GLU A C 1
ATOM 2537 O O . GLU A 1 317 ? 30.880 158.411 31.732 1.00 58.49 389 GLU A O 1
ATOM 2543 N N . TYR A 1 318 ? 30.157 158.976 33.773 1.00 56.15 390 TYR A N 1
ATOM 2544 C CA . TYR A 1 318 ? 29.412 160.145 33.319 1.00 55.79 390 TYR A CA 1
ATOM 2545 C C . TYR A 1 318 ? 30.346 161.254 32.819 1.00 55.88 390 TYR A C 1
ATOM 2546 O O . TYR A 1 318 ? 30.074 161.909 31.819 1.00 56.22 390 TYR A O 1
ATOM 2555 N N . ALA A 1 319 ? 31.450 161.462 33.527 1.00 54.60 391 ALA A N 1
ATOM 2556 C CA . ALA A 1 319 ? 32.408 162.501 33.171 1.00 54.37 391 ALA A CA 1
ATOM 2557 C C . ALA A 1 319 ? 33.066 162.185 31.830 1.00 55.09 391 ALA A C 1
ATOM 2558 O O . ALA A 1 319 ? 33.342 163.081 31.045 1.00 55.36 391 ALA A O 1
ATOM 2560 N N . MET A 1 320 ? 33.342 160.913 31.590 1.00 54.96 392 MET A N 1
ATOM 2561 C CA . MET A 1 320 ? 33.958 160.524 30.338 1.00 56.06 392 MET A CA 1
ATOM 2562 C C . MET A 1 320 ? 32.962 160.659 29.176 1.00 56.80 392 MET A C 1
ATOM 2563 O O . MET A 1 320 ? 33.377 160.924 28.046 1.00 57.34 392 MET A O 1
ATOM 2568 N N . LYS A 1 321 ? 31.664 160.499 29.446 1.00 56.66 393 LYS A N 1
ATOM 2569 C CA . LYS A 1 321 ? 30.658 160.769 28.411 1.00 57.03 393 LYS A CA 1
ATOM 2570 C C . LYS A 1 321 ? 30.658 162.248 28.067 1.00 56.75 393 LYS A C 1
ATOM 2571 O O . LYS A 1 321 ? 30.674 162.612 26.896 1.00 57.61 393 LYS A O 1
ATOM 2577 N N . VAL A 1 322 ? 30.662 163.091 29.098 1.00 54.82 394 VAL A N 1
ATOM 2578 C CA . VAL A 1 322 ? 30.690 164.534 28.903 1.00 54.79 394 VAL A CA 1
ATOM 2579 C C . VAL A 1 322 ? 31.918 164.932 28.078 1.00 55.30 394 VAL A C 1
ATOM 2580 O O . VAL A 1 322 ? 31.826 165.759 27.176 1.00 55.76 394 VAL A O 1
ATOM 2584 N N . ILE A 1 323 ? 33.066 164.346 28.399 1.00 54.26 395 ILE A N 1
ATOM 2585 C CA . ILE A 1 323 ? 34.292 164.642 27.668 1.00 54.52 395 ILE A CA 1
ATOM 2586 C C . ILE A 1 323 ? 34.226 164.131 26.216 1.00 55.73 395 ILE A C 1
ATOM 2587 O O . ILE A 1 323 ? 34.606 164.842 25.285 1.00 56.36 395 ILE A O 1
ATOM 2592 N N . ASP A 1 324 ? 33.716 162.915 26.032 1.00 55.96 396 ASP A N 1
ATOM 2593 C CA . ASP A 1 324 ? 33.565 162.329 24.701 1.00 57.25 396 ASP A CA 1
ATOM 2594 C C . ASP A 1 324 ? 32.697 163.209 23.801 1.00 57.58 396 ASP A C 1
ATOM 2595 O O . ASP A 1 324 ? 33.039 163.486 22.644 1.00 58.40 396 ASP A O 1
ATOM 2600 N N . GLU A 1 325 ? 31.566 163.648 24.348 1.00 58.16 397 GLU A N 1
ATOM 2601 C CA . GLU A 1 325 ? 30.637 164.484 23.608 1.00 58.38 397 GLU A CA 1
ATOM 2602 C C . GLU A 1 325 ? 31.237 165.856 23.287 1.00 58.28 397 GLU A C 1
ATOM 2603 O O . GLU A 1 325 ? 31.008 166.384 22.208 1.00 58.96 397 GLU A O 1
ATOM 2609 N N . SER A 1 326 ? 32.032 166.424 24.188 1.00 53.89 398 SER A N 1
ATOM 2610 C CA . SER A 1 326 ? 32.666 167.700 23.858 1.00 54.13 398 SER A CA 1
ATOM 2611 C C . SER A 1 326 ? 33.797 167.523 22.837 1.00 54.85 398 SER A C 1
ATOM 2612 O O . SER A 1 326 ? 34.230 168.486 22.215 1.00 55.17 398 SER A O 1
ATOM 2615 N N . HIS A 1 327 ? 34.301 166.299 22.713 1.00 53.51 399 HIS A N 1
ATOM 2616 C CA . HIS A 1 327 ? 35.294 165.960 21.702 1.00 54.34 399 HIS A CA 1
ATOM 2617 C C . HIS A 1 327 ? 34.620 165.977 20.334 1.00 55.55 399 HIS A C 1
ATOM 2618 O O . HIS A 1 327 ? 35.164 166.494 19.364 1.00 56.38 399 HIS A O 1
ATOM 2625 N N . ASN A 1 328 ? 33.413 165.422 20.281 1.00 56.87 400 ASN A N 1
ATOM 2626 C CA . ASN A 1 328 ? 32.598 165.458 19.075 1.00 57.71 400 ASN A CA 1
ATOM 2627 C C . ASN A 1 328 ? 32.296 166.883 18.650 1.00 57.79 400 ASN A C 1
ATOM 2628 O O . ASN A 1 328 ? 32.406 167.223 17.470 1.00 58.61 400 ASN A O 1
ATOM 2633 N N . MET A 1 329 ? 31.915 167.707 19.622 1.00 56.61 401 MET A N 1
ATOM 2634 C CA . MET A 1 329 ? 31.614 169.113 19.376 1.00 56.70 401 MET A CA 1
ATOM 2635 C C . MET A 1 329 ? 32.857 169.822 18.847 1.00 57.30 401 MET A C 1
ATOM 2636 O O . MET A 1 329 ? 32.769 170.667 17.951 1.00 57.77 401 MET A O 1
ATOM 2641 N N . TRP A 1 330 ? 34.010 169.476 19.421 1.00 53.81 402 TRP A N 1
ATOM 2642 C CA . TRP A 1 330 ? 35.279 170.028 18.966 1.00 54.14 402 TRP A CA 1
ATOM 2643 C C . TRP A 1 330 ? 35.582 169.565 17.532 1.00 55.28 402 TRP A C 1
ATOM 2644 O O . TRP A 1 330 ? 36.102 170.331 16.744 1.00 55.85 402 TRP A O 1
ATOM 2655 N N . HIS A 1 331 ? 35.255 168.314 17.207 1.00 56.57 403 HIS A N 1
ATOM 2656 C CA . HIS A 1 331 ? 35.432 167.804 15.845 1.00 57.85 403 HIS A CA 1
ATOM 2657 C C . HIS A 1 331 ? 34.576 168.625 14.898 1.00 58.54 403 HIS A C 1
ATOM 2658 O O . HIS A 1 331 ? 35.021 168.989 13.810 1.00 59.63 403 HIS A O 1
ATOM 2665 N N . ASN A 1 332 ? 33.345 168.919 15.311 1.00 58.95 404 ASN A N 1
ATOM 2666 C CA . ASN A 1 332 ? 32.441 169.703 14.471 1.00 59.35 404 ASN A CA 1
ATOM 2667 C C . ASN A 1 332 ? 32.955 171.124 14.292 1.00 59.77 404 ASN A C 1
ATOM 2668 O O . ASN A 1 332 ? 32.825 171.720 13.216 1.00 60.58 404 ASN A O 1
ATOM 2673 N N . LEU A 1 333 ? 33.540 171.668 15.349 1.00 58.09 405 LEU A N 1
ATOM 2674 C CA . LEU A 1 333 ? 34.044 173.025 15.296 1.00 58.29 405 LEU A CA 1
ATOM 2675 C C . LEU A 1 333 ? 35.234 173.148 14.343 1.00 59.28 405 LEU A C 1
ATOM 2676 O O . LEU A 1 333 ? 35.234 173.989 13.436 1.00 60.09 405 LEU A O 1
ATOM 2681 N N . LEU A 1 334 ? 36.243 172.303 14.553 1.00 58.14 406 LEU A N 1
ATOM 2682 C CA . LEU A 1 334 ? 37.509 172.422 13.832 1.00 59.06 406 LEU A CA 1
ATOM 2683 C C . LEU A 1 334 ? 37.500 171.733 12.474 1.00 60.19 406 LEU A C 1
ATOM 2684 O O . LEU A 1 334 ? 37.845 172.353 11.468 1.00 61.26 406 LEU A O 1
ATOM 2689 N N . LYS A 1 335 ? 37.144 170.451 12.458 1.00 60.87 407 LYS A N 1
ATOM 2690 C CA . LYS A 1 335 ? 37.189 169.649 11.234 1.00 62.27 407 LYS A CA 1
ATOM 2691 C C . LYS A 1 335 ? 36.090 170.049 10.257 1.00 63.08 407 LYS A C 1
ATOM 2692 O O . LYS A 1 335 ? 36.359 170.362 9.105 1.00 64.26 407 LYS A O 1
ATOM 2698 N N . VAL A 1 336 ? 34.847 170.040 10.724 1.00 63.12 408 VAL A N 1
ATOM 2699 C CA . VAL A 1 336 ? 33.706 170.346 9.867 1.00 63.52 408 VAL A CA 1
ATOM 2700 C C . VAL A 1 336 ? 33.560 171.834 9.548 1.00 63.80 408 VAL A C 1
ATOM 2701 O O . VAL A 1 336 ? 33.413 172.209 8.392 1.00 64.89 408 VAL A O 1
ATOM 2705 N N . ASN A 1 337 ? 33.626 172.697 10.552 1.00 63.77 409 ASN A N 1
ATOM 2706 C CA . ASN A 1 337 ? 33.380 174.109 10.281 1.00 63.94 409 ASN A CA 1
ATOM 2707 C C . ASN A 1 337 ? 34.677 174.915 10.170 1.00 64.46 409 ASN A C 1
ATOM 2708 O O . ASN A 1 337 ? 34.645 176.118 9.942 1.00 64.96 409 ASN A O 1
ATOM 2713 N N . LYS A 1 338 ? 35.810 174.231 10.278 1.00 65.52 410 LYS A N 1
ATOM 2714 C CA . LYS A 1 338 ? 37.110 174.847 10.034 1.00 66.34 410 LYS A CA 1
ATOM 2715 C C . LYS A 1 338 ? 37.390 176.057 10.937 1.00 65.91 410 LYS A C 1
ATOM 2716 O O . LYS A 1 338 ? 38.027 177.022 10.515 1.00 66.91 410 LYS A O 1
ATOM 2722 N N . ARG A 1 339 ? 36.889 176.034 12.168 1.00 64.76 411 ARG A N 1
ATOM 2723 C CA . ARG A 1 339 ? 37.156 177.134 13.080 1.00 64.26 411 ARG A CA 1
ATOM 2724 C C . ARG A 1 339 ? 38.292 176.789 14.052 1.00 63.69 411 ARG A C 1
ATOM 2725 O O . ARG A 1 339 ? 38.118 175.994 14.975 1.00 62.75 411 ARG A O 1
ATOM 2733 N N . GLY A 1 340 ? 39.470 177.356 13.820 1.00 59.73 412 GLY A N 1
ATOM 2734 C CA . GLY A 1 340 ? 40.590 177.170 14.730 1.00 59.26 412 GLY A CA 1
ATOM 2735 C C . GLY A 1 340 ? 40.682 178.300 15.740 1.00 59.18 412 GLY A C 1
ATOM 2736 O O . GLY A 1 340 ? 41.313 178.163 16.789 1.00 58.66 412 GLY A O 1
ATOM 2737 N N . GLU A 1 341 ? 40.034 179.418 15.436 1.00 58.04 413 GLU A N 1
ATOM 2738 C CA . GLU A 1 341 ? 39.963 180.526 16.376 1.00 58.12 413 GLU A CA 1
ATOM 2739 C C . GLU A 1 341 ? 38.518 180.916 16.592 1.00 57.89 413 GLU A C 1
ATOM 2740 O O . GLU A 1 341 ? 37.702 180.870 15.673 1.00 57.99 413 GLU A O 1
ATOM 2746 N N . LEU A 1 342 ? 38.205 181.271 17.830 1.00 60.99 414 LEU A N 1
ATOM 2747 C CA . LEU A 1 342 ? 36.876 181.742 18.168 1.00 60.57 414 LEU A CA 1
ATOM 2748 C C . LEU A 1 342 ? 36.875 183.262 18.099 1.00 61.39 414 LEU A C 1
ATOM 2749 O O . LEU A 1 342 ? 35.820 183.874 17.951 1.00 62.06 414 LEU A O 1
ATOM 2754 N N . THR B 1 1 ? 35.804 149.200 95.409 1.00 81.97 73 THR B N 1
ATOM 2755 C CA . THR B 1 1 ? 34.550 149.176 94.663 1.00 81.19 73 THR B CA 1
ATOM 2756 C C . THR B 1 1 ? 34.408 150.270 93.587 1.00 80.51 73 THR B C 1
ATOM 2757 O O . THR B 1 1 ? 33.315 150.453 93.034 1.00 79.63 73 THR B O 1
ATOM 2761 N N . GLN B 1 2 ? 35.485 150.987 93.267 1.00 79.73 74 GLN B N 1
ATOM 2762 C CA . GLN B 1 2 ? 35.392 152.046 92.255 1.00 78.91 74 GLN B CA 1
ATOM 2763 C C . GLN B 1 2 ? 35.225 151.418 90.893 1.00 78.15 74 GLN B C 1
ATOM 2764 O O . GLN B 1 2 ? 35.534 150.238 90.713 1.00 78.45 74 GLN B O 1
ATOM 2770 N N . PRO B 1 3 ? 34.723 152.200 89.926 1.00 76.23 75 PRO B N 1
ATOM 2771 C CA . PRO B 1 3 ? 34.673 151.723 88.547 1.00 75.32 75 PRO B CA 1
ATOM 2772 C C . PRO B 1 3 ? 36.072 151.333 88.082 1.00 75.53 75 PRO B C 1
ATOM 2773 O O . PRO B 1 3 ? 36.219 150.479 87.207 1.00 75.40 75 PRO B O 1
ATOM 2777 N N . MET B 1 4 ? 37.086 151.955 88.676 1.00 73.77 76 MET B N 1
ATOM 2778 C CA . MET B 1 4 ? 38.466 151.599 88.387 1.00 74.30 76 MET B CA 1
ATOM 2779 C C . MET B 1 4 ? 38.802 150.203 88.872 1.00 74.96 76 MET B C 1
ATOM 2780 O O . MET B 1 4 ? 39.508 149.456 88.204 1.00 75.16 76 MET B O 1
ATOM 2785 N N . ILE B 1 5 ? 38.297 149.858 90.047 1.00 73.86 77 ILE B N 1
ATOM 2786 C CA . ILE B 1 5 ? 38.511 148.536 90.608 1.00 74.73 77 ILE B CA 1
ATOM 2787 C C . ILE B 1 5 ? 37.722 147.508 89.817 1.00 74.29 77 ILE B C 1
ATOM 2788 O O . ILE B 1 5 ? 38.180 146.391 89.615 1.00 74.81 77 ILE B O 1
ATOM 2793 N N . LYS B 1 6 ? 36.541 147.901 89.358 1.00 72.89 78 LYS B N 1
ATOM 2794 C CA . LYS B 1 6 ? 35.697 147.012 88.571 1.00 72.63 78 LYS B CA 1
ATOM 2795 C C . LYS B 1 6 ? 36.379 146.594 87.262 1.00 72.42 78 LYS B C 1
ATOM 2796 O O . LYS B 1 6 ? 36.272 145.444 86.836 1.00 72.38 78 LYS B O 1
ATOM 2802 N N . LYS B 1 7 ? 37.090 147.520 86.633 1.00 71.36 79 LYS B N 1
ATOM 2803 C CA . LYS B 1 7 ? 37.771 147.196 85.383 1.00 70.94 79 LYS B CA 1
ATOM 2804 C C . LYS B 1 7 ? 38.962 146.278 85.627 1.00 72.11 79 LYS B C 1
ATOM 2805 O O . LYS B 1 7 ? 39.218 145.369 84.839 1.00 72.25 79 LYS B O 1
ATOM 2811 N N . ILE B 1 8 ? 39.675 146.511 86.727 1.00 68.07 80 ILE B N 1
ATOM 2812 C CA . ILE B 1 8 ? 40.729 145.605 87.1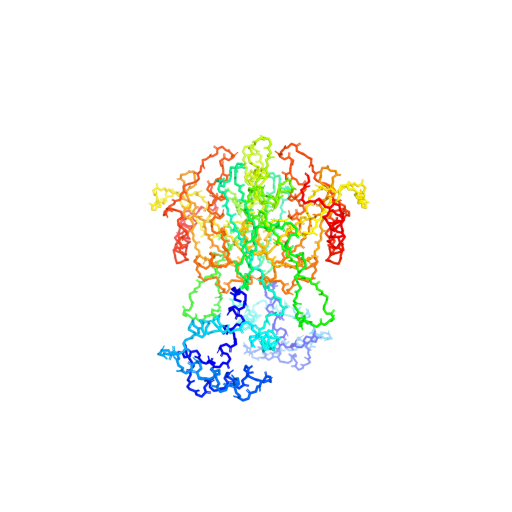71 1.00 69.21 80 ILE B CA 1
ATOM 2813 C C . ILE B 1 8 ? 40.197 144.188 87.334 1.00 69.79 80 ILE B C 1
ATOM 2814 O O . ILE B 1 8 ? 40.825 143.227 86.903 1.00 70.49 80 ILE B O 1
ATOM 2819 N N . MET B 1 9 ? 39.033 144.066 87.960 1.00 70.02 81 MET B N 1
ATOM 2820 C CA . MET B 1 9 ? 38.444 142.756 88.230 1.00 70.46 81 MET B CA 1
ATOM 2821 C C . MET B 1 9 ? 37.877 142.125 86.962 1.00 69.71 81 MET B C 1
ATOM 2822 O O . MET B 1 9 ? 37.825 140.909 86.837 1.00 70.28 81 MET B O 1
ATOM 2827 N N . SER B 1 10 ? 37.468 142.964 86.022 1.00 68.94 82 SER B N 1
ATOM 2828 C CA . SER B 1 10 ? 37.004 142.500 84.711 1.00 68.58 82 SER B CA 1
ATOM 2829 C C . SER B 1 10 ? 38.139 141.836 83.929 1.00 69.04 82 SER B C 1
ATOM 2830 O O . SER B 1 10 ? 37.950 140.780 83.320 1.00 69.28 82 SER B O 1
ATOM 2833 N N . ARG B 1 11 ? 39.322 142.438 83.990 1.00 67.04 83 ARG B N 1
ATOM 2834 C CA . ARG B 1 11 ? 40.497 141.873 83.345 1.00 67.90 83 ARG B CA 1
ATOM 2835 C C . ARG B 1 11 ? 40.956 140.617 84.073 1.00 69.30 83 ARG B C 1
ATOM 2836 O O . ARG B 1 11 ? 41.395 139.655 83.452 1.00 70.11 83 ARG B O 1
ATOM 2844 N N . LEU B 1 12 ? 40.841 140.624 85.394 1.00 66.29 84 LEU B N 1
ATOM 2845 C CA . LEU B 1 12 ? 41.150 139.447 86.189 1.00 67.48 84 LEU B CA 1
ATOM 2846 C C . LEU B 1 12 ? 40.210 138.305 85.810 1.00 67.20 84 LEU B C 1
ATOM 2847 O O . LEU B 1 12 ? 40.623 137.160 85.651 1.00 68.06 84 LEU B O 1
ATOM 2852 N N . PHE B 1 13 ? 38.934 138.641 85.696 1.00 67.23 85 PHE B N 1
ATOM 2853 C CA . PHE B 1 13 ? 37.894 137.690 85.333 1.00 67.08 85 PHE B CA 1
ATOM 2854 C C . PHE B 1 13 ? 38.190 137.066 83.957 1.00 67.19 85 PHE B C 1
ATOM 2855 O O . PHE B 1 13 ? 38.079 135.854 83.771 1.00 67.60 85 PHE B O 1
ATOM 2863 N N . SER B 1 14 ? 38.597 137.898 83.007 1.00 65.13 86 SER B N 1
ATOM 2864 C CA . SER B 1 14 ? 38.882 137.395 81.673 1.00 65.14 86 SER B CA 1
ATOM 2865 C C . SER B 1 14 ? 40.040 136.410 81.661 1.00 66.77 86 SER B C 1
ATOM 2866 O O . SER B 1 14 ? 40.099 135.534 80.796 1.00 67.17 86 SER B O 1
ATOM 2869 N N . ALA B 1 15 ? 40.938 136.523 82.633 1.00 64.36 87 ALA B N 1
ATOM 2870 C CA . ALA B 1 15 ? 42.080 135.624 82.685 1.00 65.83 87 ALA B CA 1
ATOM 2871 C C . ALA B 1 15 ? 41.666 134.225 83.120 1.00 66.73 87 ALA B C 1
ATOM 2872 O O . ALA B 1 15 ? 42.477 133.306 83.091 1.00 68.00 87 ALA B O 1
ATOM 2874 N N . PHE B 1 16 ? 40.408 134.067 83.528 1.00 66.86 88 PHE B N 1
ATOM 2875 C CA . PHE B 1 16 ? 39.878 132.755 83.894 1.00 67.66 88 PHE B CA 1
ATOM 2876 C C . PHE B 1 16 ? 38.713 132.334 83.002 1.00 67.02 88 PHE B C 1
ATOM 2877 O O . PHE B 1 16 ? 38.192 131.235 83.124 1.00 68.06 88 PHE B O 1
ATOM 2885 N N . ASP B 1 17 ? 38.305 133.223 82.115 1.00 66.75 89 ASP B N 1
ATOM 2886 C CA . ASP B 1 17 ? 37.293 132.950 81.105 1.00 65.89 89 ASP B CA 1
ATOM 2887 C C . ASP B 1 17 ? 37.890 133.449 79.801 1.00 65.60 89 ASP B C 1
ATOM 2888 O O . ASP B 1 17 ? 37.402 134.402 79.207 1.00 64.45 89 ASP B O 1
ATOM 2893 N N . VAL B 1 18 ? 38.975 132.810 79.379 1.00 63.38 90 VAL B N 1
ATOM 2894 C CA . VAL B 1 18 ? 39.833 133.362 78.323 1.00 63.45 90 VAL B CA 1
ATOM 2895 C C . VAL B 1 18 ? 39.142 133.438 76.962 1.00 62.65 90 VAL B C 1
ATOM 2896 O O . VAL B 1 18 ? 39.422 134.340 76.180 1.00 61.87 90 VAL B O 1
ATOM 2900 N N . THR B 1 19 ? 38.211 132.523 76.704 1.00 65.25 91 THR B N 1
ATOM 2901 C CA . THR B 1 19 ? 37.501 132.496 75.431 1.00 64.35 91 THR B CA 1
ATOM 2902 C C . THR B 1 19 ? 36.168 133.239 75.518 1.00 63.10 91 THR B C 1
ATOM 2903 O O . THR B 1 19 ? 35.363 133.183 74.595 1.00 62.53 91 THR B O 1
ATOM 2907 N N . HIS B 1 20 ? 35.931 133.924 76.634 1.00 65.96 92 HIS B N 1
ATOM 2908 C CA . HIS B 1 20 ? 34.703 134.706 76.809 1.00 64.77 92 HIS B CA 1
ATOM 2909 C C . HIS B 1 20 ? 33.408 133.885 76.696 1.00 64.49 92 HIS B C 1
ATOM 2910 O O . HIS B 1 20 ? 32.493 134.278 75.979 1.00 63.63 92 HIS B O 1
ATOM 2917 N N . LEU B 1 21 ? 33.338 132.755 77.396 1.00 64.41 93 LEU B N 1
ATOM 2918 C CA . LEU B 1 21 ? 32.075 132.053 77.581 1.00 64.17 93 LEU B CA 1
ATOM 2919 C C . LEU B 1 21 ? 31.054 132.961 78.234 1.00 62.98 93 LEU B C 1
ATOM 2920 O O . LEU B 1 21 ? 29.850 132.751 78.080 1.00 62.65 93 LEU B O 1
ATOM 2925 N N . GLY B 1 22 ? 31.544 133.939 78.990 1.00 65.74 94 GLY B N 1
ATOM 2926 C CA . GLY B 1 22 ? 30.704 134.873 79.714 1.00 64.91 94 GLY B CA 1
ATOM 2927 C C . GLY B 1 22 ? 30.511 134.511 81.166 1.00 65.70 94 GLY B C 1
ATOM 2928 O O . GLY B 1 22 ? 29.874 135.257 81.911 1.00 65.32 94 GLY B O 1
ATOM 2929 N N . TYR B 1 23 ? 31.040 133.360 81.579 1.00 62.33 95 TYR B N 1
ATOM 2930 C CA . TYR B 1 23 ? 30.917 132.916 82.963 1.00 62.96 95 TYR B CA 1
ATOM 2931 C C . TYR B 1 23 ? 32.072 131.991 83.330 1.00 64.37 95 TYR B C 1
ATOM 2932 O O . TYR B 1 23 ? 32.829 131.553 82.457 1.00 64.86 95 TYR B O 1
ATOM 2941 N N . LEU B 1 24 ? 32.178 131.677 84.617 1.00 65.81 96 LEU B N 1
ATOM 2942 C CA . LEU B 1 24 ? 33.165 130.740 85.147 1.00 67.08 96 LEU B CA 1
ATOM 2943 C C . LEU B 1 24 ? 32.655 129.324 85.282 1.00 67.83 96 LEU B C 1
ATOM 2944 O O . LEU B 1 24 ? 31.652 129.087 85.937 1.00 68.88 96 LEU B O 1
ATOM 2949 N N . THR B 1 25 ? 33.346 128.392 84.634 1.00 69.37 97 THR B N 1
ATOM 2950 C CA . THR B 1 25 ? 33.104 126.964 84.828 1.00 70.22 97 THR B CA 1
ATOM 2951 C C . THR B 1 25 ? 33.523 126.583 86.247 1.00 71.55 97 THR B C 1
ATOM 2952 O O . THR B 1 25 ? 34.202 127.360 86.912 1.00 71.56 97 THR B O 1
ATOM 2956 N N . PRO B 1 26 ? 33.108 125.397 86.728 1.00 70.86 98 PRO B N 1
ATOM 2957 C CA . PRO B 1 26 ? 33.499 125.012 88.088 1.00 72.06 98 PRO B CA 1
ATOM 2958 C C . PRO B 1 26 ? 35.013 124.993 88.294 1.00 71.71 98 PRO B C 1
ATOM 2959 O O . PRO B 1 26 ? 35.498 125.540 89.286 1.00 71.69 98 PRO B O 1
ATOM 2963 N N . ASP B 1 27 ? 35.744 124.375 87.375 1.00 74.03 99 ASP B N 1
ATOM 2964 C CA . ASP B 1 27 ? 37.197 124.325 87.465 1.00 74.87 99 ASP B CA 1
ATOM 2965 C C . ASP B 1 27 ? 37.796 125.727 87.498 1.00 74.31 99 ASP B C 1
ATOM 2966 O O . ASP B 1 27 ? 38.769 125.979 88.211 1.00 74.89 99 ASP B O 1
ATOM 2971 N N . LYS B 1 28 ? 37.213 126.640 86.736 1.00 73.63 100 LYS B N 1
ATOM 2972 C CA . LYS B 1 28 ? 37.687 128.016 86.742 1.00 73.10 100 LYS B CA 1
ATOM 2973 C C . LYS B 1 28 ? 37.365 128.711 88.064 1.00 72.94 100 LYS B C 1
ATOM 2974 O O . LYS B 1 28 ? 38.080 129.616 88.483 1.00 72.93 100 LYS B O 1
ATOM 2980 N N . VAL B 1 29 ? 36.279 128.305 88.707 1.00 73.81 101 VAL B N 1
ATOM 2981 C CA . VAL B 1 29 ? 35.931 128.865 90.000 1.00 73.76 101 VAL B CA 1
ATOM 2982 C C . VAL B 1 29 ? 36.964 128.448 91.054 1.00 74.80 101 VAL B C 1
ATOM 2983 O O . VAL B 1 29 ? 37.402 129.271 91.860 1.00 74.81 101 VAL B O 1
ATOM 2987 N N . GLU B 1 30 ? 37.351 127.174 91.040 1.00 75.51 102 GLU B N 1
ATOM 2988 C CA . GLU B 1 30 ? 38.390 126.698 91.941 1.00 77.03 102 GLU B CA 1
ATOM 2989 C C . GLU B 1 30 ? 39.713 127.420 91.667 1.00 77.33 102 GLU B C 1
ATOM 2990 O O . GLU B 1 30 ? 40.430 127.777 92.603 1.00 77.69 102 GLU B O 1
ATOM 2993 N N . GLU B 1 31 ? 40.018 127.661 90.395 1.00 76.03 103 GLU B N 1
ATOM 2994 C CA . GLU B 1 31 ? 41.281 128.282 90.017 1.00 76.18 103 GLU B CA 1
ATOM 2995 C C . GLU B 1 31 ? 41.376 129.753 90.441 1.00 75.32 103 GLU B C 1
ATOM 2996 O O . GLU B 1 31 ? 42.455 130.227 90.795 1.00 75.95 103 GLU B O 1
ATOM 3002 N N . VAL B 1 32 ? 40.271 130.487 90.359 1.00 76.52 104 VAL B N 1
ATOM 3003 C CA . VAL B 1 32 ? 40.261 131.887 90.771 1.00 76.06 104 VAL B CA 1
ATOM 3004 C C . VAL B 1 32 ? 40.365 132.013 92.302 1.00 76.86 104 VAL B C 1
ATOM 3005 O O . VAL B 1 32 ? 40.866 133.011 92.817 1.00 76.63 104 VAL B O 1
ATOM 3009 N N . CYS B 1 33 ? 39.881 131.008 93.025 1.00 79.24 105 CYS B N 1
ATOM 3010 C CA . CYS B 1 33 ? 39.990 131.002 94.477 1.00 79.83 105 CYS B CA 1
ATOM 3011 C C . CYS B 1 33 ? 41.411 130.682 94.932 1.00 80.99 105 CYS B C 1
ATOM 3012 O O . CYS B 1 33 ? 41.936 131.285 95.867 1.00 81.37 105 CYS B O 1
ATOM 3015 N N . ARG B 1 34 ? 42.008 129.696 94.283 1.00 78.88 106 ARG B N 1
ATOM 3016 C CA . ARG B 1 34 ? 43.403 129.361 94.487 1.00 79.96 106 ARG B CA 1
ATOM 3017 C C . ARG B 1 34 ? 44.296 130.566 94.134 1.00 80.16 106 ARG B C 1
ATOM 3018 O O . ARG B 1 34 ? 45.364 130.751 94.710 1.00 80.98 106 ARG B O 1
ATOM 3026 N N . TYR B 1 35 ? 43.858 131.394 93.196 1.00 77.89 107 TYR B N 1
ATOM 3027 C CA . TYR B 1 35 ? 44.649 132.570 92.818 1.00 77.53 107 TYR B CA 1
ATOM 3028 C C . TYR B 1 35 ? 44.450 133.685 93.845 1.00 77.04 107 TYR B C 1
ATOM 3029 O O . TYR B 1 35 ? 45.413 134.219 94.392 1.00 77.63 107 TYR B O 1
ATOM 3038 N N . LEU B 1 36 ? 43.194 134.025 94.106 1.00 80.36 108 LEU B N 1
ATOM 3039 C CA . LEU B 1 36 ? 42.873 135.048 95.080 1.00 80.15 108 LEU B CA 1
ATOM 3040 C C . LEU B 1 36 ? 43.359 134.632 96.447 1.00 81.51 108 LEU B C 1
ATOM 3041 O O . LEU B 1 36 ? 43.727 135.474 97.255 1.00 81.65 108 LEU B O 1
ATOM 3046 N N . GLY B 1 37 ? 43.370 133.326 96.701 1.00 83.33 109 GLY B N 1
ATOM 3047 C CA . GLY B 1 37 ? 43.691 132.831 98.022 1.00 84.10 109 GLY B CA 1
ATOM 3048 C C . GLY B 1 37 ? 45.142 132.708 98.421 1.00 85.23 109 GLY B C 1
ATOM 3049 O O . GLY B 1 37 ? 45.427 132.485 99.585 1.00 86.06 109 GLY B O 1
ATOM 3050 N N . ARG B 1 38 ? 46.078 132.794 97.490 1.00 85.19 110 ARG B N 1
ATOM 3051 C CA . ARG B 1 38 ? 47.459 132.887 97.941 1.00 86.32 110 ARG B CA 1
ATOM 3052 C C . ARG B 1 38 ? 47.639 134.327 98.431 1.00 86.18 110 ARG B C 1
ATOM 3053 O O . ARG B 1 38 ? 47.224 135.272 97.752 1.00 85.48 110 ARG B O 1
ATOM 3061 N N . ASN B 1 39 ? 48.217 134.508 99.607 1.00 89.23 111 ASN B N 1
ATOM 3062 C CA . ASN B 1 39 ? 48.466 133.428 100.522 1.00 90.23 111 ASN B CA 1
ATOM 3063 C C . ASN B 1 39 ? 47.502 133.560 101.698 1.00 90.00 111 ASN B C 1
ATOM 3064 O O . ASN B 1 39 ? 47.694 134.404 102.577 1.00 90.17 111 ASN B O 1
ATOM 3066 N N . MET B 1 40 ? 46.479 132.715 101.725 1.00 92.78 112 MET B N 1
ATOM 3067 C CA . MET B 1 40 ? 45.487 132.761 102.782 1.00 92.51 112 MET B CA 1
ATOM 3068 C C . MET B 1 40 ? 45.403 131.372 103.357 1.00 93.54 112 MET B C 1
ATOM 3069 O O . MET B 1 40 ? 46.033 130.451 102.829 1.00 93.47 112 MET B O 1
ATOM 3074 N N . SER B 1 41 ? 44.555 131.203 104.370 1.00 95.90 113 SER B N 1
ATOM 3075 C CA . SER B 1 41 ? 44.409 129.915 105.035 1.00 97.06 113 SER B CA 1
ATOM 3076 C C . SER B 1 41 ? 43.424 129.084 104.232 1.00 97.08 113 SER B C 1
ATOM 3077 O O . SER B 1 41 ? 42.639 129.623 103.451 1.00 96.43 113 SER B O 1
ATOM 3080 N N . ASP B 1 42 ? 43.472 127.769 104.396 1.00 99.71 114 ASP B N 1
ATOM 3081 C CA . ASP B 1 42 ? 42.580 126.923 103.618 1.00 99.39 114 ASP B CA 1
ATOM 3082 C C . ASP B 1 42 ? 41.145 127.196 104.048 1.00 98.49 114 ASP B C 1
ATOM 3083 O O . ASP B 1 42 ? 40.209 127.078 103.255 1.00 97.79 114 ASP B O 1
ATOM 3088 N N . GLY B 1 43 ? 40.992 127.607 105.299 1.00 97.37 115 GLY B N 1
ATOM 3089 C CA . GLY B 1 43 ? 39.714 128.056 105.813 1.00 96.84 115 GLY B CA 1
ATOM 3090 C C . GLY B 1 43 ? 39.121 129.164 104.958 1.00 95.63 115 GLY B C 1
ATOM 3091 O O . GLY B 1 43 ? 37.954 129.095 104.554 1.00 94.85 115 GLY B O 1
ATOM 3092 N N . ASP B 1 44 ? 39.932 130.175 104.651 1.00 95.52 116 ASP B N 1
ATOM 3093 C CA . ASP B 1 44 ? 39.433 131.323 103.903 1.00 94.38 116 ASP B CA 1
ATOM 3094 C C . ASP B 1 44 ? 39.241 131.012 102.427 1.00 93.52 116 ASP B C 1
ATOM 3095 O O . ASP B 1 44 ? 38.374 131.598 101.784 1.00 92.43 116 ASP B O 1
ATOM 3100 N N . VAL B 1 45 ? 40.035 130.082 101.902 1.00 92.76 117 VAL B N 1
ATOM 3101 C CA . VAL B 1 45 ? 39.934 129.707 100.499 1.00 92.45 117 VAL B CA 1
ATOM 3102 C C . VAL B 1 45 ? 38.699 128.849 100.271 1.00 92.28 117 VAL B C 1
ATOM 3103 O O . VAL B 1 45 ? 37.931 129.080 99.344 1.00 91.28 117 VAL B O 1
ATOM 3107 N N . LYS B 1 46 ? 38.513 127.855 101.129 1.00 93.13 118 LYS B N 1
ATOM 3108 C CA . LYS B 1 46 ? 37.356 126.981 101.023 1.00 92.64 118 LYS B CA 1
ATOM 3109 C C . LYS B 1 46 ? 36.059 127.780 101.221 1.00 91.66 118 LYS B C 1
ATOM 3110 O O . LYS B 1 46 ? 35.097 127.593 100.477 1.00 91.03 118 LYS B O 1
ATOM 3116 N N . ALA B 1 47 ? 36.032 128.656 102.229 1.00 91.53 119 ALA B N 1
ATOM 3117 C CA . ALA B 1 47 ? 34.891 129.549 102.454 1.00 90.60 119 ALA B CA 1
ATOM 3118 C C . ALA B 1 47 ? 34.679 130.492 101.262 1.00 89.66 119 ALA B C 1
ATOM 3119 O O . ALA B 1 47 ? 33.562 130.938 100.985 1.00 88.73 119 ALA B O 1
ATOM 3121 N N . MET B 1 48 ? 35.751 130.778 100.539 1.00 88.59 120 MET B N 1
ATOM 3122 C CA . MET B 1 48 ? 35.671 131.719 99.437 1.00 87.65 120 MET B CA 1
ATOM 3123 C C . MET B 1 48 ? 35.018 131.004 98.257 1.00 86.85 120 MET B C 1
ATOM 3124 O O . MET B 1 48 ? 34.061 131.499 97.659 1.00 85.74 120 MET B O 1
ATOM 3129 N N . LYS B 1 49 ? 35.535 129.820 97.957 1.00 87.05 121 LYS B N 1
ATOM 3130 C CA . LYS B 1 49 ? 35.009 128.983 96.894 1.00 86.98 121 LYS B CA 1
ATOM 3131 C C . LYS B 1 49 ? 33.547 128.654 97.183 1.00 86.87 121 LYS B C 1
ATOM 3132 O O . LYS B 1 49 ? 32.712 128.622 96.270 1.00 86.02 121 LYS B O 1
ATOM 3138 N N . ALA B 1 50 ? 33.246 128.443 98.463 1.00 87.04 122 ALA B N 1
ATOM 3139 C CA . ALA B 1 50 ? 31.884 128.161 98.903 1.00 86.77 122 ALA B CA 1
ATOM 3140 C C . ALA B 1 50 ? 30.977 129.368 98.679 1.00 85.76 122 ALA B C 1
ATOM 3141 O O . ALA B 1 50 ? 29.828 129.217 98.268 1.00 85.36 122 ALA B O 1
ATOM 3143 N N . GLU B 1 51 ? 31.481 130.562 98.961 1.00 86.14 123 GLU B N 1
ATOM 3144 C CA . GLU B 1 51 ? 30.690 131.767 98.754 1.00 85.29 123 GLU B CA 1
ATOM 3145 C C . GLU B 1 51 ? 30.325 131.927 97.276 1.00 84.60 123 GLU B C 1
ATOM 3146 O O . GLU B 1 51 ? 29.206 132.323 96.945 1.00 83.89 123 GLU B O 1
ATOM 3152 N N . ILE B 1 52 ? 31.273 131.617 96.393 1.00 83.11 124 ILE B N 1
ATOM 3153 C CA . ILE B 1 52 ? 31.074 131.803 94.953 1.00 82.49 124 ILE B CA 1
ATOM 3154 C C . ILE B 1 52 ? 30.233 130.678 94.341 1.00 82.34 124 ILE B C 1
ATOM 3155 O O . ILE B 1 52 ? 29.330 130.933 93.555 1.00 81.39 124 ILE B O 1
ATOM 3160 N N . ASN B 1 53 ? 30.501 129.439 94.741 1.00 84.78 125 ASN B N 1
ATOM 3161 C CA . ASN B 1 53 ? 29.655 128.309 94.363 1.00 84.99 125 ASN B CA 1
ATOM 3162 C C . ASN B 1 53 ? 28.209 128.489 94.833 1.00 84.36 125 ASN B C 1
ATOM 3163 O O . ASN B 1 53 ? 27.277 127.986 94.203 1.00 84.39 125 ASN B O 1
ATOM 3168 N N . ALA B 1 54 ? 28.019 129.163 95.961 1.00 83.90 126 ALA B N 1
ATOM 3169 C CA . ALA B 1 54 ? 26.664 129.398 96.450 1.00 83.61 126 ALA B CA 1
ATOM 3170 C C . ALA B 1 54 ? 25.979 130.512 95.653 1.00 82.14 126 ALA B C 1
ATOM 3171 O O . ALA B 1 54 ? 24.882 130.943 95.991 1.00 81.62 126 ALA B O 1
ATOM 3173 N N . ILE B 1 55 ? 26.623 130.973 94.589 1.00 81.47 127 ILE B N 1
ATOM 3174 C CA . ILE B 1 55 ? 25.994 131.946 93.706 1.00 80.19 127 ILE B CA 1
ATOM 3175 C C . ILE B 1 55 ? 24.955 131.241 92.834 1.00 79.80 127 ILE B C 1
ATOM 3176 O O . ILE B 1 55 ? 25.023 130.022 92.602 1.00 80.48 127 ILE B O 1
ATOM 3181 N N . ASP B 1 56 ? 23.945 132.004 92.426 1.00 77.00 128 ASP B N 1
ATOM 3182 C CA . ASP B 1 56 ? 22.773 131.456 91.760 1.00 77.50 128 ASP B CA 1
ATOM 3183 C C . ASP B 1 56 ? 22.971 131.536 90.250 1.00 76.30 128 ASP B C 1
ATOM 3184 O O . ASP B 1 56 ? 23.201 132.612 89.714 1.00 75.73 128 ASP B O 1
ATOM 3189 N N . GLY B 1 57 ? 22.884 130.398 89.565 1.00 73.17 129 GLY B N 1
ATOM 3190 C CA . GLY B 1 57 ? 22.991 130.373 88.121 1.00 72.09 129 GLY B CA 1
ATOM 3191 C C . GLY B 1 57 ? 24.433 130.469 87.683 1.00 70.79 129 GLY B C 1
ATOM 3192 O O . GLY B 1 57 ? 25.328 129.983 88.366 1.00 71.18 129 GLY B O 1
ATOM 3193 N N . HIS B 1 58 ? 24.657 131.072 86.528 1.00 69.31 130 HIS B N 1
ATOM 3194 C CA . HIS B 1 58 ? 25.997 131.204 85.998 1.00 68.06 130 HIS B CA 1
ATOM 3195 C C . HIS B 1 58 ? 26.731 132.353 86.679 1.00 67.10 130 HIS B C 1
ATOM 3196 O O . HIS B 1 58 ? 26.183 133.446 86.838 1.00 66.59 130 HIS B O 1
ATOM 3203 N N . VAL B 1 59 ? 27.974 132.103 87.078 1.00 67.79 131 VAL B N 1
ATOM 3204 C CA . VAL B 1 59 ? 28.798 133.150 87.642 1.00 67.11 131 VAL B CA 1
ATOM 3205 C C . VAL B 1 59 ? 29.318 134.031 86.514 1.00 66.33 131 VAL B C 1
ATOM 3206 O O . VAL B 1 59 ? 30.427 133.837 86.027 1.00 66.50 131 VAL B O 1
ATOM 3210 N N . THR B 1 60 ? 28.484 134.976 86.092 1.00 69.59 132 THR B N 1
ATOM 3211 C CA . THR B 1 60 ? 28.891 135.994 85.139 1.00 69.01 132 THR B CA 1
ATOM 3212 C C . THR B 1 60 ? 29.838 136.958 85.826 1.00 69.39 132 THR B C 1
ATOM 3213 O O . THR B 1 60 ? 30.021 136.887 87.032 1.00 69.95 132 THR B O 1
ATOM 3217 N N . PHE B 1 61 ? 30.464 137.845 85.064 1.00 70.21 133 PHE B N 1
ATOM 3218 C CA . PHE B 1 61 ? 31.323 138.824 85.696 1.00 70.31 133 PHE B CA 1
ATOM 3219 C C . PHE B 1 61 ? 30.498 139.714 86.611 1.00 69.70 133 PHE B C 1
ATOM 3220 O O . PHE B 1 61 ? 30.906 140.039 87.728 1.00 70.32 133 PHE B O 1
ATOM 3228 N N . GLU B 1 62 ? 29.321 140.084 86.130 1.00 73.67 134 GLU B N 1
ATOM 3229 C CA . GLU B 1 62 ? 28.480 141.029 86.839 1.00 73.20 134 GLU B CA 1
ATOM 3230 C C . GLU B 1 62 ? 28.125 140.496 88.218 1.00 74.15 134 GLU B C 1
ATOM 3231 O O . GLU B 1 62 ? 28.111 141.253 89.190 1.00 74.49 134 GLU B O 1
ATOM 3237 N N . LYS B 1 63 ? 27.877 139.192 88.317 1.00 71.84 135 LYS B N 1
ATOM 3238 C CA . LYS B 1 63 ? 27.620 138.564 89.620 1.00 73.09 135 LYS B CA 1
ATOM 3239 C C . LYS B 1 63 ? 28.919 138.345 90.389 1.00 73.98 135 LYS B C 1
ATOM 3240 O O . LYS B 1 63 ? 28.927 138.345 91.613 1.00 74.50 135 LYS B O 1
ATOM 3246 N N . PHE B 1 64 ? 30.009 138.106 89.663 1.00 71.92 136 PHE B N 1
ATOM 3247 C CA . PHE B 1 64 ? 31.315 137.957 90.297 1.00 72.76 136 PHE B CA 1
ATOM 3248 C C . PHE B 1 64 ? 31.672 139.259 91.003 1.00 72.62 136 PHE B C 1
ATOM 3249 O O . PHE B 1 64 ? 32.198 139.252 92.113 1.00 73.51 136 PHE B O 1
ATOM 3257 N N . TRP B 1 65 ? 31.373 140.373 90.340 1.00 74.99 137 TRP B N 1
ATOM 3258 C CA . TRP B 1 65 ? 31.569 141.709 90.897 1.00 74.78 137 TRP B CA 1
ATOM 3259 C C . TRP B 1 65 ? 30.725 141.881 92.145 1.00 75.20 137 TRP B C 1
ATOM 3260 O O . TRP B 1 65 ? 31.199 142.383 93.159 1.00 75.73 137 TRP B O 1
ATOM 3271 N N . ALA B 1 66 ? 29.471 141.450 92.063 1.00 76.14 138 ALA B N 1
ATOM 3272 C CA . ALA B 1 66 ? 28.565 141.526 93.193 1.00 76.23 138 ALA B CA 1
ATOM 3273 C C . ALA B 1 66 ? 29.140 140.765 94.373 1.00 77.41 138 ALA B C 1
ATOM 3274 O O . ALA B 1 66 ? 29.139 141.272 95.498 1.00 77.93 138 ALA B O 1
ATOM 3276 N N . TRP B 1 67 ? 29.621 139.548 94.128 1.00 77.06 139 TRP B N 1
ATOM 3277 C CA . TRP B 1 67 ? 30.216 138.771 95.209 1.00 78.28 139 TRP B CA 1
ATOM 3278 C C . TRP B 1 67 ? 31.401 139.520 95.802 1.00 78.96 139 TRP B C 1
ATOM 3279 O O . TRP B 1 67 ? 31.556 139.598 97.014 1.00 79.86 139 TRP B O 1
ATOM 3290 N N . TRP B 1 68 ? 32.247 140.060 94.935 1.00 78.70 140 TRP B N 1
ATOM 3291 C CA . TRP B 1 68 ? 33.435 140.757 95.398 1.00 79.12 140 TRP B CA 1
ATOM 3292 C C . TRP B 1 68 ? 33.091 141.946 96.295 1.00 79.02 140 TRP B C 1
ATOM 3293 O O . TRP B 1 68 ? 33.672 142.101 97.367 1.00 79.81 140 TRP B O 1
ATOM 3304 N N . CYS B 1 69 ? 32.136 142.765 95.857 1.00 81.07 141 CYS B N 1
ATOM 3305 C CA . CYS B 1 69 ? 31.777 143.973 96.583 1.00 81.09 141 CYS B CA 1
ATOM 3306 C C . CYS B 1 69 ? 31.131 143.652 97.938 1.00 82.23 141 CYS B C 1
ATOM 3307 O O . CYS B 1 69 ? 31.209 144.452 98.864 1.00 82.76 141 CYS B O 1
ATOM 3310 N N . SER B 1 70 ? 30.500 142.486 98.049 1.00 83.06 142 SER B N 1
ATOM 3311 C CA . SER B 1 70 ? 29.879 142.054 99.304 1.00 83.80 142 SER B CA 1
ATOM 3312 C C . SER B 1 70 ? 30.884 141.384 100.232 1.00 84.98 142 SER B C 1
ATOM 3313 O O . SER B 1 70 ? 30.622 141.208 101.418 1.00 85.79 142 SER B O 1
ATOM 3316 N N . HIS B 1 71 ? 32.035 141.006 99.689 1.00 87.09 143 HIS B N 1
ATOM 3317 C CA . HIS B 1 71 ? 33.059 140.326 100.478 1.00 88.17 143 HIS B CA 1
ATOM 3318 C C . HIS B 1 71 ? 33.578 141.327 101.507 1.00 88.84 143 HIS B C 1
ATOM 3319 O O . HIS B 1 71 ? 33.455 142.538 101.301 1.00 88.32 143 HIS B O 1
ATOM 3326 N N . PRO B 1 72 ? 34.196 140.840 102.598 1.00 92.09 144 PRO B N 1
ATOM 3327 C CA . PRO B 1 72 ? 34.615 141.764 103.660 1.00 92.37 144 PRO B CA 1
ATOM 3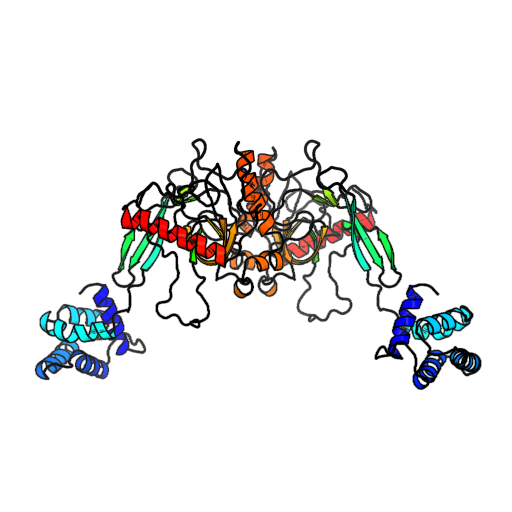328 C C . PRO B 1 72 ? 35.932 142.492 103.386 1.00 92.61 144 PRO B C 1
ATOM 3329 O O . PRO B 1 72 ? 36.945 141.869 103.052 1.00 93.19 144 PRO B O 1
ATOM 3333 N N . VAL B 1 73 ? 35.898 143.815 103.555 1.00 94.08 145 VAL B N 1
ATOM 3334 C CA . VAL B 1 73 ? 36.984 144.710 103.162 1.00 94.14 145 VAL B CA 1
ATOM 3335 C C . VAL B 1 73 ? 38.351 144.264 103.708 1.00 95.33 145 VAL B C 1
ATOM 3336 O O . VAL B 1 73 ? 39.399 144.695 103.208 1.00 95.52 145 VAL B O 1
ATOM 3340 N N . HIS B 1 74 ? 38.350 143.379 104.699 0.66 92.39 146 HIS B N 1
ATOM 3341 C CA . HIS B 1 74 ? 39.604 142.876 105.237 0.66 93.42 146 HIS B CA 1
ATOM 3342 C C . HIS B 1 74 ? 40.263 141.861 104.325 0.66 93.48 146 HIS B C 1
ATOM 3343 O O . HIS B 1 74 ? 41.389 142.074 103.879 0.66 93.75 146 HIS B O 1
ATOM 3350 N N . SER B 1 75 ? 39.570 140.756 104.061 1.00 92.95 147 SER B N 1
ATOM 3351 C CA . SER B 1 75 ? 40.132 139.693 103.229 1.00 93.39 147 SER B CA 1
ATOM 3352 C C . SER B 1 75 ? 40.499 140.240 101.845 1.00 92.62 147 SER B C 1
ATOM 3353 O O . SER B 1 75 ? 41.517 139.857 101.262 1.00 92.85 147 SER B O 1
ATOM 3356 N N . ARG B 1 76 ? 39.662 141.145 101.338 1.00 91.30 148 ARG B N 1
ATOM 3357 C CA . ARG B 1 76 ? 39.919 141.828 100.076 1.00 90.57 148 ARG B CA 1
ATOM 3358 C C . ARG B 1 76 ? 41.285 142.512 100.106 1.00 90.97 148 ARG B C 1
ATOM 3359 O O . ARG B 1 76 ? 42.063 142.396 99.153 1.00 90.65 148 ARG B O 1
ATOM 3367 N N . THR B 1 77 ? 41.562 143.241 101.189 1.00 91.10 149 THR B N 1
ATOM 3368 C CA . THR B 1 77 ? 42.761 144.081 101.255 1.00 91.35 149 THR B CA 1
ATOM 3369 C C . THR B 1 77 ? 44.065 143.314 101.058 1.00 91.98 149 THR B C 1
ATOM 3370 O O . THR B 1 77 ? 44.966 143.777 100.339 1.00 91.75 149 THR B O 1
ATOM 3374 N N . LYS B 1 78 ? 44.136 142.118 101.637 1.00 89.55 150 LYS B N 1
ATOM 3375 C CA . LYS B 1 78 ? 45.350 141.316 101.559 1.00 90.53 150 LYS B CA 1
ATOM 3376 C C . LYS B 1 78 ? 45.617 140.793 100.142 1.00 90.19 150 LYS B C 1
ATOM 3377 O O . LYS B 1 78 ? 46.729 140.940 99.620 1.00 90.44 150 LYS B O 1
ATOM 3383 N N . CYS B 1 79 ? 44.608 140.233 99.488 1.00 87.15 151 CYS B N 1
ATOM 3384 C CA . CYS B 1 79 ? 44.830 139.711 98.146 1.00 87.04 151 CYS B CA 1
ATOM 3385 C C . CYS B 1 79 ? 44.824 140.806 97.064 1.00 85.78 151 CYS B C 1
ATOM 3386 O O . CYS B 1 79 ? 45.500 140.669 96.044 1.00 85.63 151 CYS B O 1
ATOM 3389 N N . PHE B 1 80 ? 44.080 141.889 97.289 1.00 83.59 152 PHE B N 1
ATOM 3390 C CA . PHE B 1 80 ? 43.938 142.928 96.267 1.00 82.51 152 PHE B CA 1
ATOM 3391 C C . PHE B 1 80 ? 45.249 143.613 95.892 1.00 82.85 152 PHE B C 1
ATOM 3392 O O . PHE B 1 80 ? 45.388 144.148 94.792 1.00 82.18 152 PHE B O 1
ATOM 3400 N N . SER B 1 81 ? 46.213 143.600 96.796 1.00 81.24 153 SER B N 1
ATOM 3401 C CA . SER B 1 81 ? 47.516 144.161 96.482 1.00 81.57 153 SER B CA 1
ATOM 3402 C C . SER B 1 81 ? 48.137 143.337 95.363 1.00 81.70 153 SER B C 1
ATOM 3403 O O . SER B 1 81 ? 48.801 143.863 94.472 1.00 81.36 153 SER B O 1
ATOM 3406 N N . MET B 1 82 ? 47.906 142.030 95.427 1.00 79.68 154 MET B N 1
ATOM 3407 C CA . MET B 1 82 ? 48.351 141.112 94.393 1.00 79.86 154 MET B CA 1
ATOM 3408 C C . MET B 1 82 ? 47.575 141.362 93.105 1.00 78.92 154 MET B C 1
ATOM 3409 O O . MET B 1 82 ? 48.154 141.483 92.030 1.00 78.76 154 MET B O 1
ATOM 3414 N N . VAL B 1 83 ? 46.256 141.433 93.227 1.00 78.39 155 VAL B N 1
ATOM 3415 C CA . VAL B 1 83 ? 45.382 141.678 92.083 1.00 77.45 155 VAL B CA 1
ATOM 3416 C C . VAL B 1 83 ? 45.776 142.956 91.352 1.00 76.81 155 VAL B C 1
ATOM 3417 O O . VAL B 1 83 ? 45.913 142.982 90.119 1.00 76.35 155 VAL B O 1
ATOM 3421 N N . SER B 1 84 ? 45.979 144.013 92.127 1.00 76.24 156 SER B N 1
ATOM 3422 C CA . SER B 1 84 ? 46.286 145.320 91.575 1.00 75.50 156 SER B CA 1
ATOM 3423 C C . SER B 1 84 ? 47.615 145.302 90.821 1.00 76.05 156 SER B C 1
ATOM 3424 O O . SER B 1 84 ? 47.760 145.947 89.784 1.00 75.52 156 SER B O 1
ATOM 3427 N N . ALA B 1 85 ? 48.587 144.571 91.356 1.00 74.96 157 ALA B N 1
ATOM 3428 C CA . ALA B 1 85 ? 49.900 144.460 90.725 1.00 75.49 157 ALA B CA 1
ATOM 3429 C C . ALA B 1 85 ? 49.814 143.720 89.401 1.00 75.40 157 ALA B C 1
ATOM 3430 O O . ALA B 1 85 ? 50.482 144.075 88.427 1.00 75.47 157 ALA B O 1
ATOM 3432 N N . ASP B 1 86 ? 48.975 142.692 89.361 1.00 73.55 158 ASP B N 1
ATOM 3433 C CA . ASP B 1 86 ? 48.886 141.835 88.181 1.00 73.47 158 ASP B CA 1
ATOM 3434 C C . ASP B 1 86 ? 47.961 142.409 87.101 1.00 71.91 158 ASP B C 1
ATOM 3435 O O . ASP B 1 86 ? 48.176 142.186 85.910 1.00 71.93 158 ASP B O 1
ATOM 3440 N N . PHE B 1 87 ? 46.933 143.148 87.503 1.00 72.19 159 PHE B N 1
ATOM 3441 C CA . PHE B 1 87 ? 45.883 143.508 86.547 1.00 70.86 159 PHE B CA 1
ATOM 3442 C C . PHE B 1 87 ? 45.551 144.990 86.440 1.00 69.74 159 PHE B C 1
ATOM 3443 O O . PHE B 1 87 ? 44.680 145.367 85.657 1.00 68.56 159 PHE B O 1
ATOM 3451 N N . SER B 1 88 ? 46.245 145.841 87.185 1.00 74.53 160 SER B N 1
ATOM 3452 C CA . SER B 1 88 ? 46.034 147.274 87.013 1.00 73.73 160 SER B CA 1
ATOM 3453 C C . SER B 1 88 ? 46.856 147.744 85.836 1.00 73.53 160 SER B C 1
ATOM 3454 O O . SER B 1 88 ? 47.878 147.142 85.493 1.00 74.35 160 SER B O 1
ATOM 3457 N N . MET B 1 89 ? 46.397 148.803 85.184 1.00 75.73 161 MET B N 1
ATOM 3458 C CA . MET B 1 89 ? 47.118 149.318 84.033 1.00 75.30 161 MET B CA 1
ATOM 3459 C C . MET B 1 89 ? 48.336 150.115 84.493 1.00 76.03 161 MET B C 1
ATOM 3460 O O . MET B 1 89 ? 48.329 150.698 85.580 1.00 76.16 161 MET B O 1
ATOM 3465 N N . PRO B 1 90 ? 49.387 150.142 83.656 1.00 76.26 162 PRO B N 1
ATOM 3466 C CA . PRO B 1 90 ? 50.591 150.947 83.913 1.00 76.75 162 PRO B CA 1
ATOM 3467 C C . PRO B 1 90 ? 50.239 152.417 84.152 1.00 75.77 162 PRO B C 1
ATOM 3468 O O . PRO B 1 90 ? 50.713 153.022 85.113 1.00 76.67 162 PRO B O 1
ATOM 3472 N N . TYR B 1 91 ? 49.384 152.967 83.299 1.00 76.48 163 TYR B N 1
ATOM 3473 C CA . TYR B 1 91 ? 48.841 154.305 83.502 1.00 75.40 163 TYR B CA 1
ATOM 3474 C C . TYR B 1 91 ? 47.422 154.347 82.959 1.00 73.71 163 TYR B C 1
ATOM 3475 O O . TYR B 1 91 ? 47.022 153.470 82.200 1.00 73.51 163 TYR B O 1
ATOM 3484 N N . HIS B 1 92 ? 46.651 155.337 83.380 1.00 74.11 164 HIS B N 1
ATOM 3485 C CA . HIS B 1 92 ? 45.291 155.481 82.898 1.00 73.02 164 HIS B CA 1
ATOM 3486 C C . HIS B 1 92 ? 45.315 156.250 81.591 1.00 71.74 164 HIS B C 1
ATOM 3487 O O . HIS B 1 92 ? 45.776 157.392 81.548 1.00 71.65 164 HIS B O 1
ATOM 3494 N N . GLN B 1 93 ? 44.835 155.622 80.526 1.00 72.46 165 GLN B N 1
ATOM 3495 C CA . GLN B 1 93 ? 44.726 156.295 79.246 1.00 71.16 165 GLN B CA 1
ATOM 3496 C C . GLN B 1 93 ? 43.623 157.340 79.329 1.00 70.35 165 GLN B C 1
ATOM 3497 O O . GLN B 1 93 ? 42.555 157.074 79.859 1.00 70.69 165 GLN B O 1
ATOM 3503 N N . GLN B 1 94 ? 43.882 158.532 78.820 1.00 70.04 166 GLN B N 1
ATOM 3504 C CA . GLN B 1 94 ? 42.872 159.576 78.800 1.00 69.58 166 GLN B CA 1
ATOM 3505 C C . GLN B 1 94 ? 42.342 159.735 77.382 1.00 68.43 166 GLN B C 1
ATOM 3506 O O . GLN B 1 94 ? 43.120 159.935 76.465 1.00 68.04 166 GLN B O 1
ATOM 3512 N N . GLN B 1 95 ? 41.033 159.631 77.188 1.00 71.69 167 GLN B N 1
ATOM 3513 C CA . GLN B 1 95 ? 40.469 159.826 75.857 1.00 70.55 167 GLN B CA 1
ATOM 3514 C C . GLN B 1 95 ? 40.105 161.290 75.663 1.00 70.23 167 GLN B C 1
ATOM 3515 O O . GLN B 1 95 ? 39.346 161.861 76.453 1.00 70.78 167 GLN B O 1
ATOM 3521 N N . LEU B 1 96 ? 40.668 161.904 74.628 1.00 67.67 168 LEU B N 1
ATOM 3522 C CA . LEU B 1 96 ? 40.338 163.286 74.308 1.00 67.54 168 LEU B CA 1
ATOM 3523 C C . LEU B 1 96 ? 38.924 163.338 73.737 1.00 67.15 168 LEU B C 1
ATOM 3524 O O . LEU B 1 96 ? 38.582 162.583 72.838 1.00 66.43 168 LEU B O 1
ATOM 3529 N N . VAL B 1 97 ? 38.101 164.210 74.306 1.00 67.81 169 VAL B N 1
ATOM 3530 C CA . VAL B 1 97 ? 36.703 164.362 73.917 1.00 67.30 169 VAL B CA 1
ATOM 3531 C C . VAL B 1 97 ? 36.489 165.810 73.508 1.00 67.61 169 VAL B C 1
ATOM 3532 O O . VAL B 1 97 ? 36.876 166.728 74.232 1.00 68.64 169 VAL B O 1
ATOM 3536 N N . VAL B 1 98 ? 35.866 166.028 72.360 1.00 67.54 170 VAL B N 1
ATOM 3537 C CA . VAL B 1 98 ? 35.662 167.385 71.864 1.00 67.95 170 VAL B CA 1
ATOM 3538 C C . VAL B 1 98 ? 34.178 167.714 71.742 1.00 68.52 170 VAL B C 1
ATOM 3539 O O . VAL B 1 98 ? 33.436 167.005 71.062 1.00 67.89 170 VAL B O 1
ATOM 3543 N N . HIS B 1 99 ? 33.751 168.808 72.368 1.00 69.03 171 HIS B N 1
ATOM 3544 C CA . HIS B 1 99 ? 32.363 169.248 72.251 1.00 69.32 171 HIS B CA 1
ATOM 3545 C C . HIS B 1 99 ? 32.224 170.667 71.713 1.00 69.89 171 HIS B C 1
ATOM 3546 O O . HIS B 1 99 ? 32.981 171.563 72.084 1.00 70.75 171 HIS B O 1
ATOM 3553 N N . GLU B 1 100 ? 31.240 170.868 70.842 1.00 70.49 172 GLU B N 1
ATOM 3554 C CA . GLU B 1 100 ? 30.939 172.200 70.337 1.00 70.88 172 GLU B CA 1
ATOM 3555 C C . GLU B 1 100 ? 29.819 172.815 71.155 1.00 71.85 172 GLU B C 1
ATOM 3556 O O . GLU B 1 100 ? 28.915 172.114 71.596 1.00 71.75 172 GLU B O 1
ATOM 3562 N N . LYS B 1 101 ? 29.891 174.126 71.361 1.00 69.82 173 LYS B N 1
ATOM 3563 C CA . LYS B 1 101 ? 28.748 174.904 71.816 1.00 70.45 173 LYS B CA 1
ATOM 3564 C C . LYS B 1 101 ? 28.444 175.878 70.687 1.00 70.57 173 LYS B C 1
ATOM 3565 O O . LYS B 1 101 ? 29.196 176.839 70.499 1.00 71.28 173 LYS B O 1
ATOM 3571 N N . GLY B 1 102 ? 27.384 175.610 69.910 1.00 70.56 174 GLY B N 1
ATOM 3572 C CA . GLY B 1 102 ? 27.054 176.398 68.716 1.00 69.53 174 GLY B CA 1
ATOM 3573 C C . GLY B 1 102 ? 26.877 177.849 69.126 1.00 71.14 174 GLY B C 1
ATOM 3574 O O . GLY B 1 102 ? 26.856 178.155 70.333 1.00 71.81 174 GLY B O 1
ATOM 3575 N N . GLU B 1 103 ? 26.696 178.746 68.159 1.00 70.28 175 GLU B N 1
ATOM 3576 C CA . GLU B 1 103 ? 26.477 178.411 66.763 1.00 69.46 175 GLU B CA 1
ATOM 3577 C C . GLU B 1 103 ? 27.652 178.833 65.872 1.00 69.46 175 GLU B C 1
ATOM 3578 O O . GLU B 1 103 ? 28.153 179.955 65.971 1.00 70.32 175 GLU B O 1
ATOM 3584 N N . MET B 1 104 ? 28.092 177.929 65.006 1.00 67.94 176 MET B N 1
ATOM 3585 C CA . MET B 1 104 ? 29.312 178.143 64.235 1.00 67.89 176 MET B CA 1
ATOM 3586 C C . MET B 1 104 ? 29.262 179.407 63.378 1.00 68.30 176 MET B C 1
ATOM 3587 O O . MET B 1 104 ? 28.241 179.707 62.765 1.00 68.39 176 MET B O 1
ATOM 3592 N N . TYR B 1 105 ? 30.384 180.123 63.335 1.00 65.60 177 TYR B N 1
ATOM 3593 C CA . TYR B 1 105 ? 30.534 181.379 62.594 1.00 66.30 177 TYR B CA 1
ATOM 3594 C C . TYR B 1 105 ? 29.880 182.556 63.329 1.00 67.55 177 TYR B C 1
ATOM 3595 O O . TYR B 1 105 ? 29.771 183.652 62.778 1.00 68.11 177 TYR B O 1
ATOM 3604 N N . THR B 1 106 ? 29.427 182.323 64.559 1.00 67.09 178 THR B N 1
ATOM 3605 C CA . THR B 1 106 ? 28.979 183.411 65.417 1.00 68.00 178 THR B CA 1
ATOM 3606 C C . THR B 1 106 ? 29.939 183.547 66.587 1.00 68.80 178 THR B C 1
ATOM 3607 O O . THR B 1 106 ? 30.759 182.663 66.827 1.00 68.43 178 THR B O 1
ATOM 3611 N N . PRO B 1 107 ? 29.853 184.664 67.316 1.00 67.03 179 PRO B N 1
ATOM 3612 C CA . PRO B 1 107 ? 30.773 184.880 68.440 1.00 67.60 179 PRO B CA 1
ATOM 3613 C C . PRO B 1 107 ? 30.543 183.890 69.581 1.00 67.28 179 PRO B C 1
ATOM 3614 O O . PRO B 1 107 ? 31.385 183.787 70.466 1.00 67.64 179 PRO B O 1
ATOM 3618 N N . SER B 1 108 ? 29.432 183.161 69.555 1.00 68.41 180 SER B N 1
ATOM 3619 C CA . SER B 1 108 ? 29.111 182.263 70.662 1.00 68.32 180 SER B CA 1
ATOM 3620 C C . SER B 1 108 ? 29.772 180.897 70.491 1.00 67.57 180 SER B C 1
ATOM 3621 O O . SER B 1 108 ? 29.924 180.147 71.449 1.00 67.41 180 SER B O 1
ATOM 3624 N N . TYR B 1 109 ? 30.174 180.575 69.270 1.00 68.12 181 TYR B N 1
ATOM 3625 C CA . TYR B 1 109 ? 30.754 179.266 68.997 1.00 67.04 181 TYR B CA 1
ATOM 3626 C C . TYR B 1 109 ? 32.022 178.997 69.807 1.00 67.37 181 TYR B C 1
ATOM 3627 O O . TYR B 1 109 ? 32.911 179.834 69.886 1.00 68.36 181 TYR B O 1
ATOM 3636 N N . ARG B 1 110 ? 32.078 177.820 70.419 1.00 63.76 182 ARG B N 1
ATOM 3637 C CA . ARG B 1 110 ? 33.236 177.373 71.184 1.00 64.13 182 ARG B CA 1
ATOM 3638 C C . ARG B 1 110 ? 33.481 175.891 70.929 1.00 62.87 182 ARG B C 1
ATOM 3639 O O . ARG B 1 110 ? 32.530 175.118 70.811 1.00 62.12 182 ARG B O 1
ATOM 3647 N N . VAL B 1 111 ? 34.748 175.493 70.860 1.00 63.88 183 VAL B N 1
ATOM 3648 C CA . VAL B 1 111 ? 35.093 174.078 70.860 1.00 62.67 183 VAL B CA 1
ATOM 3649 C C . VAL B 1 111 ? 35.793 173.750 72.178 1.00 63.34 183 VAL B C 1
ATOM 3650 O O . VAL B 1 111 ? 36.892 174.244 72.448 1.00 64.04 183 VAL B O 1
ATOM 3654 N N . LEU B 1 112 ? 35.141 172.934 73.001 1.00 64.16 184 LEU B N 1
ATOM 3655 C CA . LEU B 1 112 ? 35.646 172.598 74.331 1.00 64.65 184 LEU B CA 1
ATOM 3656 C C . LEU B 1 112 ? 36.310 171.230 74.356 1.00 63.61 184 LEU B C 1
ATOM 3657 O O . LEU B 1 112 ? 35.901 170.320 73.640 1.00 62.52 184 LEU B O 1
ATOM 3662 N N . TYR B 1 113 ? 37.310 171.079 75.213 1.00 64.58 185 TYR B N 1
ATOM 3663 C CA . TYR B 1 113 ? 38.033 169.816 75.336 1.00 63.90 185 TYR B CA 1
ATOM 3664 C C . TYR B 1 113 ? 37.849 169.156 76.691 1.00 64.43 185 TYR B C 1
ATOM 3665 O O . TYR B 1 113 ? 37.814 169.822 77.720 1.00 65.91 185 TYR B O 1
ATOM 3674 N N . PHE B 1 114 ? 37.736 167.835 76.683 1.00 65.42 186 PHE B N 1
ATOM 3675 C CA . PHE B 1 114 ? 37.612 167.086 77.924 1.00 66.16 186 PHE B CA 1
ATOM 3676 C C . PHE B 1 114 ? 38.558 165.898 77.924 1.00 65.80 186 PHE B C 1
ATOM 3677 O O . PHE B 1 114 ? 39.017 165.455 76.869 1.00 64.88 186 PHE B O 1
ATOM 3685 N N . PHE B 1 115 ? 38.823 165.381 79.115 1.00 67.82 187 PHE B N 1
ATOM 3686 C CA . PHE B 1 115 ? 39.468 164.092 79.288 1.00 67.93 187 PHE B CA 1
ATOM 3687 C C . PHE B 1 115 ? 38.457 163.118 79.875 1.00 68.22 187 PHE B C 1
ATOM 3688 O O . PHE B 1 115 ? 37.790 163.420 80.869 1.00 68.97 187 PHE B O 1
ATOM 3696 N N . ARG B 1 116 ? 38.366 161.941 79.279 1.00 74.64 188 ARG B N 1
ATOM 3697 C CA . ARG B 1 116 ? 37.669 160.837 79.908 1.00 74.87 188 ARG B CA 1
ATOM 3698 C C . ARG B 1 116 ? 38.684 159.772 80.296 1.00 75.19 188 ARG B C 1
ATOM 3699 O O . ARG B 1 116 ? 39.274 159.113 79.452 1.00 74.69 188 ARG B O 1
ATOM 3707 N N . ASP B 1 117 ? 38.906 159.637 81.594 1.00 72.37 189 ASP B N 1
ATOM 3708 C CA . ASP B 1 117 ? 39.769 158.590 82.113 1.00 73.11 189 ASP B CA 1
ATOM 3709 C C . ASP B 1 117 ? 39.117 157.242 81.800 1.00 72.90 189 ASP B C 1
ATOM 3710 O O . ASP B 1 117 ? 38.031 156.940 82.297 1.00 73.00 189 ASP B O 1
ATOM 3715 N N . LEU B 1 118 ? 39.784 156.437 80.978 1.00 72.52 190 LEU B N 1
ATOM 3716 C CA . LEU B 1 118 ? 39.184 155.203 80.491 1.00 72.22 190 LEU B CA 1
ATOM 3717 C C . LEU B 1 118 ? 39.076 154.147 81.592 1.00 73.40 190 LEU B C 1
ATOM 3718 O O . LEU B 1 118 ? 38.344 153.171 81.451 1.00 73.39 190 LEU B O 1
ATOM 3723 N N . GLU B 1 119 ? 39.778 154.350 82.698 1.00 72.35 191 GLU B N 1
ATOM 3724 C CA . GLU B 1 119 ? 39.696 153.409 83.813 1.00 73.34 191 GLU B CA 1
ATOM 3725 C C . GLU B 1 119 ? 38.655 153.835 84.842 1.00 73.56 191 GLU B C 1
ATOM 3726 O O . GLU B 1 119 ? 37.836 153.024 85.274 1.00 73.87 191 GLU B O 1
ATOM 3732 N N . THR B 1 120 ? 38.658 155.109 85.222 1.00 74.63 192 THR B N 1
ATOM 3733 C CA . THR B 1 120 ? 37.694 155.595 86.209 1.00 74.89 192 THR B CA 1
ATOM 3734 C C . THR B 1 120 ? 36.393 156.031 85.559 1.00 74.07 192 THR B C 1
ATOM 3735 O O . THR B 1 120 ? 35.360 156.068 86.210 1.00 74.39 192 THR B O 1
ATOM 3739 N N . GLY B 1 121 ? 36.444 156.372 84.277 1.00 75.00 193 GLY B N 1
ATOM 3740 C CA . GLY B 1 121 ? 35.272 156.853 83.572 1.00 73.87 193 GLY B CA 1
ATOM 3741 C C . GLY B 1 121 ? 34.910 158.304 83.854 1.00 74.33 193 GLY B C 1
ATOM 3742 O O . GLY B 1 121 ? 34.000 158.838 83.232 1.00 73.92 193 GLY B O 1
ATOM 3743 N N . ARG B 1 122 ? 35.618 158.954 84.774 1.00 75.53 194 ARG B N 1
ATOM 3744 C CA . ARG B 1 122 ? 35.344 160.358 85.078 1.00 75.94 194 ARG B CA 1
ATOM 3745 C C . ARG B 1 122 ? 35.778 161.299 83.945 1.00 75.35 194 ARG B C 1
ATOM 3746 O O . ARG B 1 122 ? 36.878 161.178 83.405 1.00 75.23 194 ARG B O 1
ATOM 3754 N N . GLU B 1 123 ? 34.888 162.219 83.579 1.00 75.26 195 GLU B N 1
ATOM 3755 C CA . GLU B 1 123 ? 35.163 163.247 82.578 1.00 74.90 195 GLU B CA 1
ATOM 3756 C C . GLU B 1 123 ? 35.485 164.556 83.290 1.00 75.93 195 GLU B C 1
ATOM 3757 O O . GLU B 1 123 ? 34.821 164.913 84.260 1.00 76.81 195 GLU B O 1
ATOM 3763 N N . ARG B 1 124 ? 36.507 165.264 82.814 1.00 68.54 196 ARG B N 1
ATOM 3764 C CA . ARG B 1 124 ? 36.823 166.592 83.335 1.00 69.38 196 ARG B CA 1
ATOM 3765 C C . ARG B 1 124 ? 37.218 167.467 82.152 1.00 68.83 196 ARG B C 1
ATOM 3766 O O . ARG B 1 124 ? 37.806 166.977 81.197 1.00 67.93 196 ARG B O 1
ATOM 3774 N N . GLN B 1 125 ? 36.889 168.751 82.204 1.00 64.95 197 GLN B N 1
ATOM 3775 C CA . GLN B 1 125 ? 37.278 169.645 81.133 1.00 64.78 197 GLN B CA 1
ATOM 3776 C C . GLN B 1 125 ? 38.771 169.957 81.252 1.00 65.29 197 GLN B C 1
ATOM 3777 O O . GLN B 1 125 ? 39.297 170.034 82.344 1.00 66.40 197 GLN B O 1
ATOM 3783 N N . VAL B 1 126 ? 39.448 170.104 80.116 1.00 64.28 198 VAL B N 1
ATOM 3784 C CA . VAL B 1 126 ? 40.870 170.442 80.081 1.00 64.34 198 VAL B CA 1
ATOM 3785 C C . VAL B 1 126 ? 41.150 171.548 79.069 1.00 64.53 198 VAL B C 1
ATOM 3786 O O . VAL B 1 126 ? 40.251 172.004 78.369 1.00 64.23 198 VAL B O 1
ATOM 3790 N N . SER B 1 127 ? 42.396 172.000 79.023 1.00 61.41 199 SER B N 1
ATOM 3791 C CA . SER B 1 127 ? 42.815 173.009 78.069 1.00 61.10 199 SER B CA 1
ATOM 3792 C C . SER B 1 127 ? 43.561 172.346 76.925 1.00 59.22 199 SER B C 1
ATOM 3793 O O . SER B 1 127 ? 44.511 171.605 77.167 1.00 58.91 199 SER B O 1
ATOM 3796 N N . PRO B 1 128 ? 43.131 172.587 75.678 1.00 60.12 200 PRO B N 1
ATOM 3797 C CA . PRO B 1 128 ? 43.915 172.012 74.578 1.00 58.85 200 PRO B CA 1
ATOM 3798 C C . PRO B 1 128 ? 45.340 172.572 74.590 1.00 58.78 200 PRO B C 1
ATOM 3799 O O . PRO B 1 128 ? 46.281 171.881 74.223 1.00 57.84 200 PRO B O 1
ATOM 3803 N N . TRP B 1 129 ? 45.486 173.802 75.059 1.00 57.64 201 TRP B N 1
ATOM 3804 C CA . TRP B 1 129 ? 46.781 174.458 75.191 1.00 57.79 201 TRP B CA 1
ATOM 3805 C C . TRP B 1 129 ? 47.679 173.802 76.265 1.00 58.01 201 TRP B C 1
ATOM 3806 O O . TRP B 1 129 ? 48.836 173.462 76.018 1.00 56.96 201 TRP B O 1
ATOM 3817 N N . HIS B 1 130 ? 47.148 173.622 77.465 1.00 58.22 202 HIS B N 1
ATOM 3818 C CA . HIS B 1 130 ? 47.993 173.170 78.560 1.00 58.58 202 HIS B CA 1
ATOM 3819 C C . HIS B 1 130 ? 48.038 171.663 78.745 1.00 57.98 202 HIS B C 1
ATOM 3820 O O . HIS B 1 130 ? 49.061 171.129 79.152 1.00 57.88 202 HIS B O 1
ATOM 3827 N N . ASP B 1 131 ? 46.946 170.974 78.444 1.00 59.54 203 ASP B N 1
ATOM 3828 C CA . ASP B 1 131 ? 46.806 169.598 78.907 1.00 59.44 203 ASP B CA 1
ATOM 3829 C C . ASP B 1 131 ? 47.074 168.521 77.867 1.00 57.91 203 ASP B C 1
ATOM 3830 O O . ASP B 1 131 ? 47.268 167.356 78.227 1.00 57.97 203 ASP B O 1
ATOM 3835 N N . ILE B 1 132 ? 47.089 168.910 76.597 1.00 58.89 204 ILE B N 1
ATOM 3836 C CA . ILE B 1 132 ? 47.511 168.031 75.516 1.00 57.59 204 ILE B CA 1
ATOM 3837 C C . ILE B 1 132 ? 49.033 168.025 75.428 1.00 57.32 204 ILE B C 1
ATOM 3838 O O . ILE B 1 132 ? 49.646 169.077 75.286 1.00 57.52 204 ILE B O 1
ATOM 3843 N N . PRO B 1 133 ? 49.652 166.841 75.522 1.00 58.28 205 PRO B N 1
ATOM 3844 C CA . PRO B 1 133 ? 51.119 166.768 75.501 1.00 58.24 205 PRO B CA 1
ATOM 3845 C C . PRO B 1 133 ? 51.702 167.314 74.188 1.00 57.40 205 PRO B C 1
ATOM 3846 O O . PRO B 1 133 ? 51.188 167.019 73.109 1.00 56.51 205 PRO B O 1
ATOM 3850 N N . LEU B 1 134 ? 52.751 168.120 74.284 1.00 57.90 206 LEU B N 1
ATOM 3851 C CA . LEU B 1 134 ? 53.439 168.585 73.095 1.00 57.07 206 LEU B CA 1
ATOM 3852 C C . LEU B 1 134 ? 54.114 167.403 72.417 1.00 56.46 206 LEU B C 1
ATOM 3853 O O . LEU B 1 134 ? 53.989 167.207 71.205 1.00 55.57 206 LEU B O 1
ATOM 3858 N N . TYR B 1 135 ? 54.831 166.622 73.214 1.00 57.59 207 TYR B N 1
ATOM 3859 C CA . TYR B 1 135 ? 55.548 165.449 72.736 1.00 57.92 207 TYR B CA 1
ATOM 3860 C C . TYR B 1 135 ? 54.708 164.200 72.851 1.00 58.45 207 TYR B C 1
ATOM 3861 O O . TYR B 1 135 ? 54.092 163.969 73.883 1.00 59.09 207 TYR B O 1
ATOM 3870 N N . VAL B 1 136 ? 54.665 163.418 71.778 1.00 60.52 208 VAL B N 1
ATOM 3871 C CA . VAL B 1 136 ? 54.026 162.114 71.800 1.00 61.05 208 VAL B CA 1
ATOM 3872 C C . VAL B 1 136 ? 55.043 161.052 72.210 1.00 62.28 208 VAL B C 1
ATOM 3873 O O . VAL B 1 136 ? 55.909 160.661 71.428 1.00 62.62 208 VAL B O 1
ATOM 3877 N N . ARG B 1 137 ? 54.941 160.598 73.447 1.00 66.54 209 ARG B N 1
ATOM 3878 C CA . ARG B 1 137 ? 55.915 159.672 74.007 1.00 67.94 209 ARG B CA 1
ATOM 3879 C C . ARG B 1 137 ? 55.286 158.313 74.252 1.00 69.08 209 ARG B C 1
ATOM 3880 O O . ARG B 1 137 ? 54.362 158.202 75.066 1.00 69.92 209 ARG B O 1
ATOM 3888 N N . ASP B 1 138 ? 55.806 157.281 73.598 1.00 65.89 210 ASP B N 1
ATOM 3889 C CA . ASP B 1 138 ? 55.372 155.920 73.886 1.00 67.37 210 ASP B CA 1
ATOM 3890 C C . ASP B 1 138 ? 55.876 155.451 75.259 1.00 69.40 210 ASP B C 1
ATOM 3891 O O . ASP B 1 138 ? 57.021 155.731 75.640 1.00 69.70 210 ASP B O 1
ATOM 3896 N N . LEU B 1 139 ? 55.023 154.741 75.998 1.00 65.95 211 LEU B N 1
ATOM 3897 C CA . LEU B 1 139 ? 55.430 154.158 77.270 1.00 67.91 211 LEU B CA 1
ATOM 3898 C C . LEU B 1 139 ? 56.666 153.286 77.079 1.00 69.24 211 LEU B C 1
ATOM 3899 O O . LEU B 1 139 ? 57.650 153.425 77.798 1.00 70.18 211 LEU B O 1
ATOM 3904 N N . VAL B 1 140 ? 56.608 152.384 76.109 1.00 66.70 212 VAL B N 1
ATOM 3905 C CA . VAL B 1 140 ? 57.782 151.623 75.721 1.00 67.74 212 VAL B CA 1
ATOM 3906 C C . VAL B 1 140 ? 58.223 152.078 74.350 1.00 66.56 212 VAL B C 1
ATOM 3907 O O . VAL B 1 140 ? 57.504 151.875 73.370 1.00 65.78 212 VAL B O 1
ATOM 3911 N N . ARG B 1 141 ? 59.377 152.736 74.276 1.00 73.07 213 ARG B N 1
ATOM 3912 C CA . ARG B 1 141 ? 59.843 153.240 72.991 1.00 71.56 213 ARG B CA 1
ATOM 3913 C C . ARG B 1 141 ? 60.555 152.136 72.225 1.00 72.81 213 ARG B C 1
ATOM 3914 O O . ARG B 1 141 ? 61.646 151.713 72.603 1.00 73.87 213 ARG B O 1
ATOM 3922 N N . THR B 1 142 ? 59.914 151.687 71.145 1.00 67.99 214 THR B N 1
ATOM 3923 C CA . THR B 1 142 ? 60.355 150.537 70.356 1.00 69.38 214 THR B CA 1
ATOM 3924 C C . THR B 1 142 ? 61.227 150.919 69.165 1.00 68.36 214 THR B C 1
ATOM 3925 O O . THR B 1 142 ? 62.030 150.107 68.691 1.00 69.40 214 THR B O 1
ATOM 3929 N N . LYS B 1 143 ? 61.051 152.131 68.653 1.00 72.62 215 LYS B N 1
ATOM 3930 C CA . LYS B 1 143 ? 61.975 152.632 67.650 1.00 72.07 215 LYS B CA 1
ATOM 3931 C C . LYS B 1 143 ? 63.352 152.662 68.309 1.00 72.59 215 LYS B C 1
ATOM 3932 O O . LYS B 1 143 ? 63.453 152.911 69.505 1.00 73.00 215 LYS B O 1
ATOM 3938 N N . PRO B 1 144 ? 64.410 152.376 67.538 1.00 74.73 216 PRO B N 1
ATOM 3939 C CA . PRO B 1 144 ? 65.759 152.217 68.101 1.00 75.19 216 PRO B CA 1
ATOM 3940 C C . PRO B 1 144 ? 66.245 153.487 68.803 1.00 74.30 216 PRO B C 1
ATOM 3941 O O . PRO B 1 144 ? 65.886 154.585 68.385 1.00 72.87 216 PRO B O 1
ATOM 3945 N N . GLU B 1 145 ? 67.046 153.335 69.854 1.00 77.00 217 GLU B N 1
ATOM 3946 C CA . GLU B 1 145 ? 67.470 154.472 70.674 1.00 76.32 217 GLU B CA 1
ATOM 3947 C C . GLU B 1 145 ? 68.292 155.491 69.884 1.00 75.00 217 GLU B C 1
ATOM 3948 O O . GLU B 1 145 ? 68.484 156.628 70.333 1.00 74.13 217 GLU B O 1
ATOM 3954 N N . ALA B 1 146 ? 68.772 155.072 68.715 1.00 79.10 218 ALA B N 1
ATOM 3955 C CA . ALA B 1 146 ? 69.542 155.924 67.804 1.00 78.03 218 ALA B CA 1
ATOM 3956 C C . ALA B 1 146 ? 68.661 157.010 67.163 1.00 76.59 218 ALA B C 1
ATOM 3957 O O . ALA B 1 146 ? 68.998 158.201 67.207 1.00 75.59 218 ALA B O 1
ATOM 3959 N N . THR B 1 147 ? 67.561 156.585 66.541 1.00 76.39 219 THR B N 1
ATOM 3960 C CA . THR B 1 147 ? 66.575 157.493 65.963 1.00 74.95 219 THR B CA 1
ATOM 3961 C C . THR B 1 147 ? 66.071 158.524 66.972 1.00 74.44 219 THR B C 1
ATOM 3962 O O . THR B 1 147 ? 65.463 158.156 67.989 1.00 75.30 219 THR B O 1
ATOM 3966 N N . PRO B 1 148 ? 66.299 159.821 66.705 1.00 74.12 220 PRO B N 1
ATOM 3967 C CA . PRO B 1 148 ? 65.775 160.787 67.678 1.00 73.59 220 PRO B CA 1
ATOM 3968 C C . PRO B 1 148 ? 64.280 160.991 67.409 1.00 72.92 220 PRO B C 1
ATOM 3969 O O . PRO B 1 148 ? 63.797 160.620 66.346 1.00 72.01 220 PRO B O 1
ATOM 3973 N N . MET B 1 149 ? 63.560 161.537 68.379 1.00 71.51 221 MET B N 1
ATOM 3974 C CA . MET B 1 149 ? 62.114 161.604 68.301 1.00 70.84 221 MET B CA 1
ATOM 3975 C C . MET B 1 149 ? 61.671 162.780 67.453 1.00 69.44 221 MET B C 1
ATOM 3976 O O . MET B 1 149 ? 62.289 163.840 67.486 1.00 69.00 221 MET B O 1
ATOM 3981 N N . ASN B 1 150 ? 60.599 162.594 66.695 1.00 61.98 222 ASN B N 1
ATOM 3982 C CA . ASN B 1 150 ? 60.015 163.690 65.953 1.00 60.89 222 ASN B CA 1
ATOM 3983 C C . ASN B 1 150 ? 58.539 163.375 65.781 1.00 60.45 222 ASN B C 1
ATOM 3984 O O . ASN B 1 150 ? 58.069 163.018 64.692 1.00 59.95 222 ASN B O 1
ATOM 3989 N N . ARG B 1 151 ? 57.818 163.469 66.888 1.00 59.12 223 ARG B N 1
ATOM 3990 C CA . ARG B 1 151 ? 56.399 163.161 66.921 1.00 58.97 223 ARG B CA 1
ATOM 3991 C C . ARG B 1 151 ? 55.703 164.123 67.887 1.00 58.91 223 ARG B C 1
ATOM 3992 O O . ARG B 1 151 ? 55.785 163.975 69.103 1.00 59.74 223 ARG B O 1
ATOM 4000 N N . TYR B 1 152 ? 55.030 165.112 67.315 1.00 56.11 224 TYR B N 1
ATOM 4001 C CA . TYR B 1 152 ? 54.410 166.208 68.043 1.00 56.03 224 TYR B CA 1
ATOM 4002 C C . TYR B 1 152 ? 52.912 166.230 67.867 1.00 56.12 224 TYR B C 1
ATOM 4003 O O . TYR B 1 152 ? 52.403 165.915 66.784 1.00 55.59 224 TYR B O 1
ATOM 4012 N N . ASN B 1 153 ? 52.194 166.656 68.891 1.00 55.43 225 ASN B N 1
ATOM 4013 C CA . ASN B 1 153 ? 50.765 166.864 68.740 1.00 55.32 225 ASN B CA 1
ATOM 4014 C C . ASN B 1 153 ? 50.496 168.222 68.124 1.00 55.41 225 ASN B C 1
ATOM 4015 O O . ASN B 1 153 ? 51.047 169.229 68.558 1.00 55.76 225 ASN B O 1
ATOM 4020 N N . PHE B 1 154 ? 49.652 168.231 67.096 1.00 55.13 226 PHE B N 1
ATOM 4021 C CA . PHE B 1 154 ? 49.277 169.437 66.372 1.00 54.88 226 PHE B CA 1
ATOM 4022 C C . PHE B 1 154 ? 47.790 169.703 66.590 1.00 55.30 226 PHE B C 1
ATOM 4023 O O . PHE B 1 154 ? 46.958 168.826 66.352 1.00 54.97 226 PHE B O 1
ATOM 4031 N N . ILE B 1 155 ? 47.448 170.893 67.063 1.00 53.45 227 ILE B N 1
ATOM 4032 C CA . ILE B 1 155 ? 46.038 171.237 67.172 1.00 54.03 227 ILE B CA 1
ATOM 4033 C C . ILE B 1 155 ? 45.597 172.058 65.959 1.00 54.18 227 ILE B C 1
ATOM 4034 O O . ILE B 1 155 ? 46.062 173.183 65.749 1.00 54.78 227 ILE B O 1
ATOM 4039 N N . CYS B 1 156 ? 44.707 171.488 65.153 1.00 53.73 228 CYS B N 1
ATOM 4040 C CA . CYS B 1 156 ? 44.208 172.200 63.991 1.00 53.89 228 CYS B CA 1
ATOM 4041 C C . CYS B 1 156 ? 43.133 173.210 64.365 1.00 55.11 228 CYS B C 1
ATOM 4042 O O . CYS B 1 156 ? 42.079 172.848 64.869 1.00 55.52 228 CYS B O 1
ATOM 4045 N N . GLU B 1 157 ? 43.414 174.478 64.114 1.00 52.66 229 GLU B N 1
ATOM 4046 C CA . GLU B 1 157 ? 42.443 175.545 64.297 1.00 54.09 229 GLU B CA 1
ATOM 4047 C C . GLU B 1 157 ? 41.750 175.863 62.968 1.00 54.35 229 GLU B C 1
ATOM 4048 O O . GLU B 1 157 ? 40.535 176.075 62.917 1.00 54.76 229 GLU B O 1
ATOM 4054 N N . ILE B 1 158 ? 42.526 175.866 61.886 1.00 53.73 230 ILE B N 1
ATOM 4055 C CA . ILE B 1 158 ? 41.990 176.228 60.585 1.00 53.71 230 ILE B CA 1
ATOM 4056 C C . ILE B 1 158 ? 42.272 175.143 59.555 1.00 52.12 230 ILE B C 1
ATOM 4057 O O . ILE B 1 158 ? 43.400 174.998 59.066 1.00 51.51 230 ILE B O 1
ATOM 4062 N N . PRO B 1 159 ? 41.231 174.380 59.211 1.00 53.84 231 PRO B N 1
ATOM 4063 C CA . PRO B 1 159 ? 41.407 173.265 58.287 1.00 52.39 231 PRO B CA 1
ATOM 4064 C C . PRO B 1 159 ? 41.810 173.730 56.894 1.00 52.26 231 PRO B C 1
ATOM 4065 O O . PRO B 1 159 ? 41.507 174.853 56.469 1.00 53.25 231 PRO B O 1
ATOM 4069 N N . LYS B 1 160 ? 42.525 172.845 56.214 1.00 53.87 232 LYS B N 1
ATOM 4070 C CA . LYS B 1 160 ? 42.871 172.988 54.817 1.00 53.60 232 LYS B CA 1
ATOM 4071 C C . LYS B 1 160 ? 41.653 173.470 54.016 1.00 54.11 232 LYS B C 1
ATOM 4072 O O . LYS B 1 160 ? 40.557 172.941 54.189 1.00 53.77 232 LYS B O 1
ATOM 4078 N N . TRP B 1 161 ? 41.842 174.483 53.171 1.00 54.11 233 TRP B N 1
ATOM 4079 C CA . TRP B 1 161 ? 40.786 174.980 52.268 1.00 54.67 233 TRP B CA 1
ATOM 4080 C C . TRP B 1 161 ? 39.676 175.764 52.950 1.00 55.85 233 TRP B C 1
ATOM 4081 O O . TRP B 1 161 ? 38.590 175.875 52.391 1.00 56.01 233 TRP B O 1
ATOM 4092 N N . THR B 1 162 ? 39.911 176.281 54.156 1.00 53.06 234 THR B N 1
ATOM 4093 C CA . THR B 1 162 ? 38.896 177.102 54.813 1.00 54.10 234 THR B CA 1
ATOM 4094 C C . THR B 1 162 ? 39.478 178.459 55.191 1.00 55.97 234 THR B C 1
ATOM 4095 O O . THR B 1 162 ? 40.683 178.677 55.055 1.00 56.17 234 THR B O 1
ATOM 4099 N N . ARG B 1 163 ? 38.627 179.375 55.647 1.00 54.79 235 ARG B N 1
ATOM 4100 C CA . ARG B 1 163 ? 39.102 180.715 55.967 1.00 56.67 235 ARG B CA 1
ATOM 4101 C C . ARG B 1 163 ? 38.485 181.359 57.230 1.00 57.81 235 ARG B C 1
ATOM 4102 O O . ARG B 1 163 ? 38.753 182.522 57.532 1.00 59.31 235 ARG B O 1
ATOM 4110 N N . ALA B 1 164 ? 37.666 180.607 57.958 1.00 56.97 236 ALA B N 1
ATOM 4111 C CA . ALA B 1 164 ? 37.218 181.050 59.277 1.00 57.92 236 ALA B CA 1
ATOM 4112 C C . ALA B 1 164 ? 38.404 180.982 60.234 1.00 58.54 236 ALA B C 1
ATOM 4113 O O . ALA B 1 164 ? 38.966 179.911 60.455 1.00 57.44 236 ALA B O 1
ATOM 4115 N N . LYS B 1 165 ? 38.782 182.117 60.805 1.00 58.24 237 LYS B N 1
ATOM 4116 C CA . LYS B 1 165 ? 40.006 182.168 61.594 1.00 59.09 237 LYS B CA 1
ATOM 4117 C C . LYS B 1 165 ? 39.773 181.733 63.040 1.00 59.15 237 LYS B C 1
ATOM 4118 O O . LYS B 1 165 ? 39.705 182.562 63.936 1.00 60.35 237 LYS B O 1
ATOM 4124 N N . PHE B 1 166 ? 39.659 180.431 63.259 1.00 59.79 238 PHE B N 1
ATOM 4125 C CA . PHE B 1 166 ? 39.544 179.899 64.608 1.00 59.73 238 PHE B CA 1
ATOM 4126 C C . PHE B 1 166 ? 40.898 179.941 65.332 1.00 60.33 238 PHE B C 1
ATOM 4127 O O . PHE B 1 166 ? 41.954 179.891 64.703 1.00 59.83 238 PHE B O 1
ATOM 4135 N N . GLU B 1 167 ? 40.843 180.030 66.656 1.00 59.14 239 GLU B N 1
ATOM 4136 C CA . GLU B 1 167 ? 42.020 180.191 67.513 1.00 59.79 239 GLU B CA 1
ATOM 4137 C C . GLU B 1 167 ? 41.772 179.589 68.883 1.00 59.81 239 GLU B C 1
ATOM 4138 O O . GLU B 1 167 ? 40.666 179.677 69.412 1.00 60.21 239 GLU B O 1
ATOM 4144 N N . ILE B 1 168 ? 42.809 179.005 69.472 1.00 59.94 240 ILE B N 1
ATOM 4145 C CA . ILE B 1 168 ? 42.767 178.669 70.883 1.00 60.35 240 ILE B CA 1
ATOM 4146 C C . ILE B 1 168 ? 42.593 179.973 71.657 1.00 63.23 240 ILE B C 1
ATOM 4147 O O . ILE B 1 168 ? 43.393 180.895 71.503 1.00 63.86 240 ILE B O 1
ATOM 4152 N N . ALA B 1 169 ? 41.541 180.057 72.469 1.00 61.97 241 ALA B N 1
ATOM 4153 C CA . ALA B 1 169 ? 41.266 181.274 73.235 1.00 62.87 241 ALA B CA 1
ATOM 4154 C C . ALA B 1 169 ? 42.138 181.334 74.468 1.00 63.59 241 ALA B C 1
ATOM 4155 O O . ALA B 1 169 ? 41.806 180.741 75.503 1.00 63.83 241 ALA B O 1
ATOM 4157 N N . THR B 1 170 ? 43.261 182.036 74.359 1.00 63.69 242 THR B N 1
ATOM 4158 C CA . THR B 1 170 ? 44.240 182.082 75.440 1.00 63.85 242 THR B CA 1
ATOM 4159 C C . THR B 1 170 ? 43.711 182.847 76.643 1.00 64.52 242 THR B C 1
ATOM 4160 O O . THR B 1 170 ? 44.283 182.778 77.735 1.00 64.73 242 THR B O 1
ATOM 4164 N N . GLY B 1 171 ? 42.638 183.601 76.430 1.00 64.87 243 GLY B N 1
ATOM 4165 C CA . GLY B 1 171 ? 42.103 184.479 77.451 1.00 65.22 243 GLY B CA 1
ATOM 4166 C C . GLY B 1 171 ? 40.992 183.871 78.280 1.00 65.40 243 GLY B C 1
ATOM 4167 O O . GLY B 1 171 ? 40.597 184.445 79.288 1.00 65.95 243 GLY B O 1
ATOM 4168 N N . GLU B 1 172 ? 40.496 182.706 77.876 1.00 65.99 244 GLU B N 1
ATOM 4169 C CA . GLU B 1 172 ? 39.376 182.083 78.566 1.00 65.66 244 GLU B CA 1
ATOM 4170 C C . GLU B 1 172 ? 39.782 180.806 79.302 1.00 65.88 244 GLU B C 1
ATOM 4171 O O . GLU B 1 172 ? 40.656 180.071 78.841 1.00 65.62 244 GLU B O 1
ATOM 4177 N N . SER B 1 173 ? 39.146 180.556 80.453 1.00 65.86 245 SER B N 1
ATOM 4178 C CA . SER B 1 173 ? 39.402 179.354 81.246 1.00 65.85 245 SER B CA 1
ATOM 4179 C C . SER B 1 173 ? 39.240 178.092 80.423 1.00 65.09 245 SER B C 1
ATOM 4180 O O . SER B 1 173 ? 38.222 177.925 79.774 1.00 64.48 245 SER B O 1
ATOM 4183 N N . PHE B 1 174 ? 40.218 177.196 80.496 1.00 64.96 246 PHE B N 1
ATOM 4184 C CA . PHE B 1 174 ? 40.208 175.946 79.731 1.00 63.98 246 PHE B CA 1
ATOM 4185 C C . PHE B 1 174 ? 40.495 176.187 78.239 1.00 63.24 246 PHE B C 1
ATOM 4186 O O . PHE B 1 174 ? 40.529 175.245 77.449 1.00 61.83 246 PHE B O 1
ATOM 4194 N N . ASN B 1 175 ? 40.700 177.453 77.883 1.00 62.24 247 ASN B N 1
ATOM 4195 C CA . ASN B 1 175 ? 41.206 177.864 76.571 1.00 62.16 247 ASN B CA 1
ATOM 4196 C C . ASN B 1 175 ? 40.518 177.177 75.413 1.00 60.77 247 ASN B C 1
ATOM 4197 O O . ASN B 1 175 ? 41.177 176.551 74.576 1.00 59.47 247 ASN B O 1
ATOM 4202 N N . PRO B 1 176 ? 39.182 177.269 75.367 1.00 62.14 248 PRO B N 1
ATOM 4203 C CA . PRO B 1 176 ? 38.469 176.677 74.239 1.00 60.48 248 PRO B CA 1
ATOM 4204 C C . PRO B 1 176 ? 38.880 177.345 72.925 1.00 60.52 248 PRO B C 1
ATOM 4205 O O . PRO B 1 176 ? 39.416 178.460 72.946 1.00 61.67 248 PRO B O 1
ATOM 4209 N N . ILE B 1 177 ? 38.637 176.677 71.802 1.00 60.98 249 ILE B N 1
ATOM 4210 C CA . ILE B 1 177 ? 38.842 177.307 70.501 1.00 60.68 249 ILE B CA 1
ATOM 4211 C C . ILE B 1 177 ? 37.634 178.180 70.183 1.00 61.11 249 ILE B C 1
ATOM 4212 O O . ILE B 1 177 ? 36.497 177.782 70.416 1.00 60.83 249 ILE B O 1
ATOM 4217 N N . LYS B 1 178 ? 37.895 179.389 69.703 1.00 60.83 250 LYS B N 1
ATOM 4218 C CA . LYS B 1 178 ? 36.856 180.305 69.252 1.00 61.19 250 LYS B CA 1
ATOM 4219 C C . LYS B 1 178 ? 37.244 180.950 67.921 1.00 61.68 250 LYS B C 1
ATOM 4220 O O . LYS B 1 178 ? 38.390 180.831 67.474 1.00 61.80 250 LYS B O 1
ATOM 4226 N N . GLN B 1 179 ? 36.301 181.643 67.293 1.00 61.81 251 GLN B N 1
ATOM 4227 C CA . GLN B 1 179 ? 36.642 182.390 66.105 1.00 62.09 251 GLN B CA 1
ATOM 4228 C C . GLN B 1 179 ? 37.183 183.736 66.532 1.00 63.64 251 GLN B C 1
ATOM 4229 O O . GLN B 1 179 ? 36.584 184.428 67.352 1.00 64.16 251 GLN B O 1
ATOM 4235 N N . ASP B 1 180 ? 38.342 184.093 65.995 1.00 62.99 252 ASP B N 1
ATOM 4236 C CA . ASP B 1 180 ? 38.912 185.402 66.251 1.00 64.03 252 ASP B CA 1
ATOM 4237 C C . ASP B 1 180 ? 37.917 186.481 65.806 1.00 64.16 252 ASP B C 1
ATOM 4238 O O . ASP B 1 180 ? 37.129 186.277 64.875 1.00 63.58 252 ASP B O 1
ATOM 4243 N N . ILE B 1 181 ? 37.951 187.613 66.493 1.00 66.25 253 ILE B N 1
ATOM 4244 C CA . ILE B 1 181 ? 37.084 188.739 66.200 1.00 66.44 253 ILE B CA 1
ATOM 4245 C C . ILE B 1 181 ? 37.911 189.864 65.613 1.00 67.10 253 ILE B C 1
ATOM 4246 O O . ILE B 1 181 ? 38.886 190.294 66.217 1.00 67.76 253 ILE B O 1
ATOM 4251 N N . LYS B 1 182 ? 37.537 190.329 64.429 1.00 69.16 254 LYS B N 1
ATOM 4252 C CA . LYS B 1 182 ? 38.235 191.444 63.809 1.00 70.08 254 LYS B CA 1
ATOM 4253 C C . LYS B 1 182 ? 37.226 192.471 63.324 1.00 70.40 254 LYS B C 1
ATOM 4254 O O . LYS B 1 182 ? 36.276 192.120 62.626 1.00 70.08 254 LYS B O 1
ATOM 4260 N N . ASN B 1 183 ? 37.415 193.730 63.711 1.00 71.86 255 ASN B N 1
ATOM 4261 C CA . ASN B 1 183 ? 36.490 194.781 63.320 1.00 72.23 255 ASN B CA 1
ATOM 4262 C C . ASN B 1 183 ? 35.061 194.470 63.791 1.00 72.15 255 ASN B C 1
ATOM 4263 O O . ASN B 1 183 ? 34.093 194.783 63.100 1.00 72.19 255 ASN B O 1
ATOM 4268 N N . GLY B 1 184 ? 34.931 193.853 64.959 1.00 71.72 256 GLY B N 1
ATOM 4269 C CA . GLY B 1 184 ? 33.626 193.594 65.545 1.00 71.51 256 GLY B CA 1
ATOM 4270 C C . GLY B 1 184 ? 32.873 192.340 65.114 1.00 70.80 256 GLY B C 1
ATOM 4271 O O . GLY B 1 184 ? 31.956 191.910 65.818 1.00 70.76 256 GLY B O 1
ATOM 4272 N N . VAL B 1 185 ? 33.242 191.743 63.983 1.00 68.90 257 VAL B N 1
ATOM 4273 C CA . VAL B 1 185 ? 32.591 190.511 63.531 1.00 68.01 257 VAL B CA 1
ATOM 4274 C C . VAL B 1 185 ? 33.529 189.300 63.564 1.00 67.35 257 VAL B C 1
ATOM 4275 O O . VAL B 1 185 ? 34.754 189.453 63.601 1.00 67.86 257 VAL B O 1
ATOM 4279 N N . PRO B 1 186 ? 32.958 188.086 63.552 1.00 65.46 258 PRO B N 1
ATOM 4280 C CA . PRO B 1 186 ? 33.823 186.908 63.411 1.00 64.95 258 PRO B CA 1
ATOM 4281 C C . PRO B 1 186 ? 34.725 187.032 62.174 1.00 64.78 258 PRO B C 1
ATOM 4282 O O . PRO B 1 186 ? 34.257 187.351 61.079 1.00 64.49 258 PRO B O 1
ATOM 4286 N N . ARG B 1 187 ? 36.016 186.792 62.369 1.00 62.47 259 ARG B N 1
ATOM 4287 C CA . ARG B 1 187 ? 37.033 187.043 61.352 1.00 62.50 259 ARG B CA 1
ATOM 4288 C C . ARG B 1 187 ? 37.158 185.930 60.318 1.00 61.69 259 ARG B C 1
ATOM 4289 O O . ARG B 1 187 ? 37.279 184.752 60.667 1.00 60.94 259 ARG B O 1
ATOM 4297 N N . PHE B 1 188 ? 37.109 186.318 59.044 1.00 61.98 260 PHE B N 1
ATOM 4298 C CA . PHE B 1 188 ? 37.439 185.432 57.940 1.00 61.23 260 PHE B CA 1
ATOM 4299 C C . PHE B 1 188 ? 38.617 186.036 57.194 1.00 61.97 260 PHE B C 1
ATOM 4300 O O . PHE B 1 188 ? 38.700 187.255 57.067 1.00 62.85 260 PHE B O 1
ATOM 4308 N N . TYR B 1 189 ? 39.540 185.201 56.731 1.00 60.40 261 TYR B N 1
ATOM 4309 C CA . TYR B 1 189 ? 40.634 185.693 55.900 1.00 61.18 261 TYR B CA 1
ATOM 4310 C C . TYR B 1 189 ? 40.058 186.392 54.667 1.00 61.06 261 TYR B C 1
ATOM 4311 O O . TYR B 1 189 ? 39.218 185.835 53.972 1.00 60.27 261 TYR B O 1
ATOM 4320 N N . LYS B 1 190 ? 40.494 187.612 54.397 1.00 63.68 262 LYS B N 1
ATOM 4321 C CA . LYS B 1 190 ? 40.035 188.298 53.203 1.00 63.60 262 LYS B CA 1
ATOM 4322 C C . LYS B 1 190 ? 40.888 187.878 52.006 1.00 63.54 262 LYS B C 1
ATOM 4323 O O . LYS B 1 190 ? 40.397 187.789 50.888 1.00 63.45 262 LYS B O 1
ATOM 4329 N N . HIS B 1 191 ? 42.158 187.589 52.262 1.00 61.35 263 HIS B N 1
ATOM 4330 C CA . HIS B 1 191 ? 43.124 187.269 51.217 1.00 61.71 263 HIS B CA 1
ATOM 4331 C C . HIS B 1 191 ? 42.780 186.015 50.409 1.00 60.67 263 HIS B C 1
ATOM 4332 O O . HIS B 1 191 ? 43.029 185.951 49.206 1.00 60.55 263 HIS B O 1
ATOM 4339 N N . GLY B 1 192 ? 42.224 185.017 51.083 1.00 60.68 264 GLY B N 1
ATOM 4340 C CA . GLY B 1 192 ? 41.858 183.776 50.435 1.00 59.02 264 GLY B CA 1
ATOM 4341 C C . GLY B 1 192 ? 41.760 182.682 51.473 1.00 57.68 264 GLY B C 1
ATOM 4342 O O . GLY B 1 192 ? 41.829 182.956 52.671 1.00 58.30 264 GLY B O 1
ATOM 4343 N N . ASP B 1 193 ? 41.601 181.444 51.026 1.00 58.66 265 ASP B N 1
ATOM 4344 C CA . ASP B 1 193 ? 41.580 180.334 51.956 1.00 57.40 265 ASP B CA 1
ATOM 4345 C C . ASP B 1 193 ? 42.991 179.961 52.396 1.00 57.00 265 ASP B C 1
ATOM 4346 O O . ASP B 1 193 ? 43.972 180.188 51.669 1.00 57.03 265 ASP B O 1
ATOM 4351 N N . MET B 1 194 ? 43.068 179.441 53.617 1.00 56.99 266 MET B N 1
ATOM 4352 C CA . MET B 1 194 ? 44.243 178.777 54.130 1.00 55.87 266 MET B CA 1
ATOM 4353 C C . MET B 1 194 ? 44.341 177.448 53.403 1.00 54.19 266 MET B C 1
ATOM 4354 O O . MET B 1 194 ? 43.387 176.670 53.399 1.00 53.38 266 MET B O 1
ATOM 4359 N N . MET B 1 195 ? 45.489 177.172 52.797 1.00 55.18 267 MET B N 1
ATOM 4360 C CA . MET B 1 195 ? 45.569 176.074 51.835 1.00 53.84 267 MET B CA 1
ATOM 4361 C C . MET B 1 195 ? 46.278 174.859 52.409 1.00 52.51 267 MET B C 1
ATOM 4362 O O . MET B 1 195 ? 46.559 173.885 51.705 1.00 51.70 267 MET B O 1
ATOM 4367 N N . TRP B 1 196 ? 46.561 174.937 53.700 1.00 53.25 268 TRP B N 1
ATOM 4368 C CA . TRP B 1 196 ? 47.087 173.818 54.463 1.00 52.40 268 TRP B CA 1
ATOM 4369 C C . TRP B 1 196 ? 46.403 173.823 55.817 1.00 52.74 268 TRP B C 1
ATOM 4370 O O . TRP B 1 196 ? 45.832 174.839 56.215 1.00 53.75 268 TRP B O 1
ATOM 4381 N N . ASN B 1 197 ? 46.429 172.696 56.515 1.00 52.60 269 ASN B N 1
ATOM 4382 C CA . ASN B 1 197 ? 45.914 172.679 57.878 1.00 53.17 269 ASN B CA 1
ATOM 4383 C C . ASN B 1 197 ? 46.772 173.603 58.709 1.00 53.97 269 ASN B C 1
ATOM 4384 O O . ASN B 1 197 ? 48.001 173.510 58.688 1.00 53.63 269 ASN B O 1
ATOM 4389 N N . TYR B 1 198 ? 46.115 174.537 59.385 1.00 51.22 270 TYR B N 1
ATOM 4390 C CA . TYR B 1 198 ? 46.795 175.523 60.196 1.00 52.15 270 TYR B CA 1
ATOM 4391 C C . TYR B 1 198 ? 46.353 175.370 61.645 1.00 52.90 270 TYR B C 1
ATOM 4392 O O . TYR B 1 198 ? 45.186 175.066 61.915 1.00 52.92 270 TYR B O 1
ATOM 4401 N N . GLY B 1 199 ? 47.289 175.559 62.569 1.00 53.09 271 GLY B N 1
ATOM 4402 C CA . GLY B 1 199 ? 46.988 175.431 63.984 1.00 53.87 271 GLY B CA 1
ATOM 4403 C C . GLY B 1 199 ? 48.161 175.780 64.864 1.00 54.17 271 GLY B C 1
ATOM 4404 O O . GLY B 1 199 ? 48.926 176.701 64.569 1.00 54.62 271 GLY B O 1
ATOM 4405 N N . ALA B 1 200 ? 48.321 175.042 65.953 1.00 55.08 272 ALA B N 1
ATOM 4406 C CA . ALA B 1 200 ? 49.339 175.408 66.933 1.00 55.62 272 ALA B CA 1
ATOM 4407 C C . ALA B 1 200 ? 49.849 174.208 67.701 1.00 55.02 272 ALA B C 1
ATOM 4408 O O . ALA B 1 200 ? 49.209 173.163 67.730 1.00 54.62 272 ALA B O 1
ATOM 4410 N N . PHE B 1 201 ? 51.002 174.365 68.336 1.00 56.00 273 PHE B N 1
ATOM 4411 C CA . PHE B 1 201 ? 51.505 173.319 69.205 1.00 55.87 273 PHE B CA 1
ATOM 4412 C C . PHE B 1 201 ? 51.086 173.579 70.647 1.00 56.94 273 PHE B C 1
ATOM 4413 O O . PHE B 1 201 ? 51.253 174.681 71.164 1.00 58.05 273 PHE B O 1
ATOM 4421 N N . PRO B 1 202 ? 50.516 172.566 71.298 1.00 55.81 274 PRO B N 1
ATOM 4422 C CA . PRO B 1 202 ? 50.173 172.750 72.712 1.00 56.83 274 PRO B CA 1
ATOM 4423 C C . PRO B 1 202 ? 51.422 172.931 73.570 1.00 57.42 274 PRO B C 1
ATOM 4424 O O . PRO B 1 202 ? 52.517 172.546 73.152 1.00 56.80 274 PRO B O 1
ATOM 4428 N N . GLN B 1 203 ? 51.262 173.524 74.748 1.00 57.39 275 GLN B N 1
ATOM 4429 C CA . GLN B 1 203 ? 52.354 173.621 75.701 1.00 57.60 275 GLN B CA 1
ATOM 4430 C C . GLN B 1 203 ? 53.536 174.389 75.118 1.00 57.23 275 GLN B C 1
ATOM 4431 O O . GLN B 1 203 ? 54.695 174.089 75.413 1.00 57.00 275 GLN B O 1
ATOM 4437 N N . THR B 1 204 ? 53.232 175.377 74.285 1.00 57.17 276 THR B N 1
ATOM 4438 C CA . THR B 1 204 ? 54.236 176.322 73.816 1.00 56.95 276 THR B CA 1
ATOM 4439 C C . THR B 1 204 ? 53.692 177.729 73.986 1.00 58.23 276 THR B C 1
ATOM 4440 O O . THR B 1 204 ? 52.490 177.928 74.143 1.00 58.97 276 THR B O 1
ATOM 4444 N N . TRP B 1 205 ? 54.582 178.707 73.985 1.00 57.86 277 TRP B N 1
ATOM 4445 C CA . TRP B 1 205 ? 54.165 180.083 74.115 1.00 58.96 277 TRP B CA 1
ATOM 4446 C C . TRP B 1 205 ? 55.239 181.019 73.556 1.00 58.90 277 TRP B C 1
ATOM 4447 O O . TRP B 1 205 ? 56.408 180.961 73.958 1.00 58.53 277 TRP B O 1
ATOM 4458 N N . GLU B 1 206 ? 54.833 181.883 72.632 1.00 60.68 278 GLU B N 1
ATOM 4459 C CA . GLU B 1 206 ? 55.704 182.931 72.121 1.00 60.79 278 GLU B CA 1
ATOM 4460 C C . GLU B 1 206 ? 55.747 184.072 73.133 1.00 62.05 278 GLU B C 1
ATOM 4461 O O . GLU B 1 206 ? 54.959 185.016 73.056 1.00 63.01 278 GLU B O 1
ATOM 4467 N N . SER B 1 207 ? 56.673 183.965 74.084 1.00 63.23 279 SER B N 1
ATOM 4468 C CA . SER B 1 207 ? 56.748 184.855 75.238 1.00 64.17 279 SER B CA 1
ATOM 4469 C C . SER B 1 207 ? 56.844 186.341 74.910 1.00 64.92 279 SER B C 1
ATOM 4470 O O . SER B 1 207 ? 57.604 186.758 74.045 1.00 64.44 279 SER B O 1
ATOM 4473 N N . THR B 1 208 ? 56.052 187.133 75.622 1.00 64.89 280 THR B N 1
ATOM 4474 C CA . THR B 1 208 ? 56.141 188.584 75.575 1.00 65.63 280 THR B CA 1
ATOM 4475 C C . THR B 1 208 ? 57.267 189.103 76.471 1.00 65.50 280 THR B C 1
ATOM 4476 O O . THR B 1 208 ? 57.525 190.306 76.534 1.00 66.01 280 THR B O 1
ATOM 4480 N N . GLU B 1 209 ? 57.940 188.195 77.167 1.00 67.09 281 GLU B N 1
ATOM 4481 C CA . GLU B 1 209 ? 59.009 188.596 78.086 1.00 67.39 281 GLU B CA 1
ATOM 4482 C C . GLU B 1 209 ? 60.369 188.263 77.491 1.00 66.54 281 GLU B C 1
ATOM 4483 O O . GLU B 1 209 ? 61.398 188.577 78.070 1.00 66.66 281 GLU B O 1
ATOM 4485 N N . VAL B 1 210 ? 60.365 187.634 76.321 1.00 68.79 282 VAL B N 1
ATOM 4486 C CA . VAL B 1 210 ? 61.596 187.204 75.671 1.00 67.55 282 VAL B CA 1
ATOM 4487 C C . VAL B 1 210 ? 61.954 188.076 74.488 1.00 67.44 282 VAL B C 1
ATOM 4488 O O . VAL B 1 210 ? 61.123 188.349 73.626 1.00 67.68 282 VAL B O 1
ATOM 4492 N N . LEU B 1 211 ? 63.202 188.512 74.452 1.00 69.23 283 LEU B N 1
ATOM 4493 C CA . LEU B 1 211 ? 63.693 189.265 73.321 1.00 69.10 283 LEU B CA 1
ATOM 4494 C C . LEU B 1 211 ? 64.290 188.295 72.314 1.00 67.91 283 LEU B C 1
ATOM 4495 O O . LEU B 1 211 ? 65.421 187.843 72.464 1.00 67.35 283 LEU B O 1
ATOM 4500 N N . PHE B 1 212 ? 63.532 187.966 71.284 1.00 68.72 284 PHE B N 1
ATOM 4501 C CA . PHE B 1 212 ? 64.035 187.014 70.308 1.00 67.84 284 PHE B CA 1
ATOM 4502 C C . PHE B 1 212 ? 65.200 187.583 69.510 1.00 67.70 284 PHE B C 1
ATOM 4503 O O . PHE B 1 212 ? 65.389 188.805 69.412 1.00 68.33 284 PHE B O 1
ATOM 4511 N N . GLU B 1 213 ? 65.999 186.671 68.972 1.00 72.80 285 GLU B N 1
ATOM 4512 C CA . GLU B 1 213 ? 67.206 187.017 68.246 1.00 72.65 285 GLU B CA 1
ATOM 4513 C C . GLU B 1 213 ? 66.939 188.121 67.224 1.00 73.19 285 GLU B C 1
ATOM 4514 O O . GLU B 1 213 ? 67.822 188.929 66.915 1.00 73.55 285 GLU B O 1
ATOM 4520 N N . ALA B 1 214 ? 65.711 188.150 66.712 1.00 71.59 286 ALA B N 1
ATOM 4521 C CA . ALA B 1 214 ? 65.312 189.119 65.692 1.00 71.93 286 ALA B CA 1
ATOM 4522 C C . ALA B 1 214 ? 65.153 190.542 66.250 1.00 73.06 286 ALA B C 1
ATOM 4523 O O . ALA B 1 214 ? 64.927 191.484 65.484 1.00 73.48 286 ALA B O 1
ATOM 4525 N N . GLY B 1 215 ? 65.275 190.694 67.573 1.00 71.09 287 GLY B N 1
ATOM 4526 C CA . GLY B 1 215 ? 65.146 191.995 68.219 1.00 71.74 287 GLY B CA 1
ATOM 4527 C C . GLY B 1 215 ? 63.722 192.432 68.551 1.00 72.92 287 GLY B C 1
ATOM 4528 O O . GLY B 1 215 ? 63.463 193.626 68.721 1.00 73.85 287 GLY B O 1
ATOM 4529 N N . VAL B 1 216 ? 62.802 191.474 68.653 1.00 68.82 288 VAL B N 1
ATOM 4530 C CA . VAL B 1 216 ? 61.413 191.742 69.040 1.00 69.43 288 VAL B CA 1
ATOM 4531 C C . VAL B 1 216 ? 60.934 190.679 70.027 1.00 69.00 288 VAL B C 1
ATOM 4532 O O . VAL B 1 216 ? 61.575 189.642 70.168 1.00 68.26 288 VAL B O 1
ATOM 4536 N N . THR B 1 217 ? 59.820 190.925 70.709 1.00 65.97 289 THR B N 1
ATOM 4537 C CA . THR B 1 217 ? 59.260 189.904 71.593 1.00 65.99 289 THR B CA 1
ATOM 4538 C C . THR B 1 217 ? 58.224 189.068 70.846 1.00 65.68 289 THR B C 1
ATOM 4539 O O . THR B 1 217 ? 57.965 189.308 69.664 1.00 65.76 289 THR B O 1
ATOM 4543 N N . GLY B 1 218 ? 57.640 188.084 71.525 1.00 62.84 290 GLY B N 1
ATOM 4544 C CA . GLY B 1 218 ? 56.731 187.143 70.890 1.00 62.49 290 GLY B CA 1
ATOM 4545 C C . GLY B 1 218 ? 55.310 187.645 70.717 1.00 63.57 290 GLY B C 1
ATOM 4546 O O . GLY B 1 218 ? 54.937 188.676 71.271 1.00 64.69 290 GLY B O 1
ATOM 4547 N N . ASP B 1 219 ? 54.507 186.918 69.943 1.00 61.14 291 ASP B N 1
ATOM 4548 C CA . ASP B 1 219 ? 53.153 187.369 69.655 1.00 62.37 291 ASP B CA 1
ATOM 4549 C C . ASP B 1 219 ? 52.156 186.886 70.710 1.00 63.07 291 ASP B C 1
ATOM 4550 O O . ASP B 1 219 ? 50.950 186.970 70.505 1.00 64.21 291 ASP B O 1
ATOM 4555 N N . ASN B 1 220 ? 52.665 186.386 71.834 1.00 61.34 292 ASN B N 1
ATOM 4556 C CA . ASN B 1 220 ? 51.828 186.072 72.991 1.00 62.18 292 ASN B CA 1
ATOM 4557 C C . ASN B 1 220 ? 50.867 184.904 72.755 1.00 61.99 292 ASN B C 1
ATOM 4558 O O . ASN B 1 220 ? 49.859 184.769 73.455 1.00 62.90 292 ASN B O 1
ATOM 4563 N N . ASP B 1 221 ? 51.194 184.057 71.783 1.00 61.22 293 ASP B N 1
ATOM 4564 C CA . ASP B 1 221 ? 50.325 182.955 71.368 1.00 60.69 293 ASP B CA 1
ATOM 4565 C C . ASP B 1 221 ? 51.111 181.648 71.358 1.00 59.09 293 ASP B C 1
ATOM 4566 O O . ASP B 1 221 ? 52.339 181.673 71.280 1.00 58.06 293 ASP B O 1
ATOM 4571 N N . PRO B 1 222 ? 50.406 180.502 71.390 1.00 58.83 294 PRO B N 1
ATOM 4572 C CA . PRO B 1 222 ? 51.116 179.249 71.123 1.00 57.13 294 PRO B CA 1
ATOM 4573 C C . PRO B 1 222 ? 51.827 179.299 69.766 1.00 56.15 294 PRO B C 1
ATOM 4574 O O . PRO B 1 222 ? 51.405 180.043 68.869 1.00 56.49 294 PRO B O 1
ATOM 4578 N N . VAL B 1 223 ? 52.895 178.517 69.626 1.00 57.62 295 VAL B N 1
ATOM 4579 C CA . VAL B 1 223 ? 53.640 178.434 68.373 1.00 56.60 295 VAL B CA 1
ATOM 4580 C C . VAL B 1 223 ? 52.762 177.922 67.231 1.00 56.15 295 VAL B C 1
ATOM 4581 O O . VAL B 1 223 ? 52.004 176.958 67.384 1.00 55.65 295 VAL B O 1
ATOM 4585 N N . ASP B 1 224 ? 52.862 178.592 66.084 1.00 56.33 296 ASP B N 1
ATOM 4586 C CA . ASP B 1 224 ? 52.017 178.285 64.933 1.00 55.77 296 ASP B CA 1
ATOM 4587 C C . ASP B 1 224 ? 52.592 177.173 64.063 1.00 54.38 296 ASP B C 1
ATOM 4588 O O . ASP B 1 224 ? 53.800 177.063 63.886 1.00 53.84 296 ASP B O 1
ATOM 4593 N N . ALA B 1 225 ? 51.712 176.337 63.533 1.00 55.16 297 ALA B N 1
ATOM 4594 C CA . ALA B 1 225 ? 52.136 175.233 62.695 1.00 53.72 297 ALA B CA 1
ATOM 4595 C C . ALA B 1 225 ? 51.320 175.184 61.412 1.00 53.64 297 ALA B C 1
ATOM 4596 O O . ALA B 1 225 ? 50.110 175.437 61.423 1.00 54.14 297 ALA B O 1
ATOM 4598 N N . VAL B 1 226 ? 51.997 174.875 60.309 1.00 54.19 298 VAL B N 1
ATOM 4599 C CA . VAL B 1 226 ? 51.348 174.630 59.034 1.00 53.53 298 VAL B CA 1
ATOM 4600 C C . VAL B 1 226 ? 51.585 173.169 58.698 1.00 52.60 298 VAL B C 1
ATOM 4601 O O . VAL B 1 226 ? 52.733 172.747 58.571 1.00 52.42 298 VAL B O 1
ATOM 4605 N N . GLU B 1 227 ? 50.519 172.386 58.609 1.00 54.42 299 GLU B N 1
ATOM 4606 C CA . GLU B 1 227 ? 50.647 170.975 58.283 1.00 53.72 299 GLU B CA 1
ATOM 4607 C C . GLU B 1 227 ? 50.356 170.760 56.792 1.00 53.36 299 GLU B C 1
ATOM 4608 O O . GLU B 1 227 ? 49.259 171.062 56.323 1.00 53.68 299 GLU B O 1
ATOM 4614 N N . ILE B 1 228 ? 51.328 170.233 56.050 1.00 53.42 300 ILE B N 1
ATOM 4615 C CA . ILE B 1 228 ? 51.264 170.283 54.578 1.00 53.36 300 ILE B CA 1
ATOM 4616 C C . ILE B 1 228 ? 50.787 168.991 53.911 1.00 52.77 300 ILE B C 1
ATOM 4617 O O . ILE B 1 228 ? 50.898 168.840 52.697 1.00 52.88 300 ILE B O 1
ATOM 4622 N N . GLY B 1 229 ? 50.272 168.050 54.698 1.00 54.10 301 GLY B N 1
ATOM 4623 C CA . GLY B 1 229 ? 49.771 166.802 54.144 1.00 53.83 301 GLY B CA 1
ATOM 4624 C C . GLY B 1 229 ? 48.542 166.989 53.271 1.00 53.60 301 GLY B C 1
ATOM 4625 O O . GLY B 1 229 ? 47.969 168.073 53.203 1.00 53.80 301 GLY B O 1
ATOM 4626 N N . MET B 1 230 ? 48.090 165.910 52.654 1.00 55.55 302 MET B N 1
ATOM 4627 C CA . MET B 1 230 ? 47.034 166.007 51.659 1.00 55.71 302 MET B CA 1
ATOM 4628 C C . MET B 1 230 ? 45.647 165.946 52.266 1.00 55.73 302 MET B C 1
ATOM 4629 O O . MET B 1 230 ? 44.659 166.243 51.591 1.00 55.63 302 MET B O 1
ATOM 4634 N N . THR B 1 231 ? 45.584 165.543 53.536 1.00 54.35 303 THR B N 1
ATOM 4635 C CA . THR B 1 231 ? 44.326 165.323 54.226 1.00 54.34 303 THR B CA 1
ATOM 4636 C C . THR B 1 231 ? 43.861 166.551 55.016 1.00 54.71 303 THR B C 1
ATOM 4637 O O . THR B 1 231 ? 44.611 167.112 55.813 1.00 54.84 303 THR B O 1
ATOM 4641 N N . GLN B 1 232 ? 42.611 166.943 54.803 1.00 53.02 304 GLN B N 1
ATOM 4642 C CA . GLN B 1 232 ? 42.002 168.024 55.572 1.00 53.65 304 GLN B CA 1
ATOM 4643 C C . GLN B 1 232 ? 41.605 167.547 56.981 1.00 53.70 304 GLN B C 1
ATOM 4644 O O . GLN B 1 232 ? 41.032 166.474 57.127 1.00 53.40 304 GLN B O 1
ATOM 4650 N N . PHE B 1 233 ? 41.936 168.330 58.003 1.00 54.53 305 PHE B N 1
ATOM 4651 C CA . PHE B 1 233 ? 41.542 168.021 59.381 1.00 54.76 305 PHE B CA 1
ATOM 4652 C C . PHE B 1 233 ? 40.251 168.760 59.786 1.00 55.68 305 PHE B C 1
ATOM 4653 O O . PHE B 1 233 ? 39.879 169.766 59.170 1.00 55.93 305 PHE B O 1
ATOM 4661 N N . LYS B 1 234 ? 39.587 168.288 60.839 1.00 55.90 306 LYS B N 1
ATOM 4662 C CA . LYS B 1 234 ? 38.451 169.007 61.411 1.00 56.55 306 LYS B CA 1
ATOM 4663 C C . LYS B 1 234 ? 38.938 170.122 62.335 1.00 57.75 306 LYS B C 1
ATOM 4664 O O . LYS B 1 234 ? 40.043 170.042 62.882 1.00 57.59 306 LYS B O 1
ATOM 4670 N N . VAL B 1 235 ? 38.106 171.144 62.532 1.00 55.41 307 VAL B N 1
ATOM 4671 C CA . VAL B 1 235 ? 38.428 172.183 63.504 1.00 56.53 307 VAL B CA 1
ATOM 4672 C C . VAL B 1 235 ? 38.579 171.556 64.878 1.00 56.81 307 VAL B C 1
ATOM 4673 O O . VAL B 1 235 ? 37.684 170.861 65.357 1.00 56.79 307 VAL B O 1
ATOM 4677 N N . GLY B 1 236 ? 39.717 171.810 65.509 1.00 57.91 308 GLY B N 1
ATOM 4678 C CA . GLY B 1 236 ? 39.995 171.292 66.833 1.00 57.92 308 GLY B CA 1
ATOM 4679 C C . GLY B 1 236 ? 40.607 169.905 66.874 1.00 56.90 308 GLY B C 1
ATOM 4680 O O . GLY B 1 236 ? 41.054 169.457 67.935 1.00 57.32 308 GLY B O 1
ATOM 4681 N N . GLN B 1 237 ? 40.635 169.221 65.733 1.00 57.59 309 GLN B N 1
ATOM 4682 C CA . GLN B 1 237 ? 41.232 167.894 65.656 1.00 56.76 309 GLN B CA 1
ATOM 4683 C C . GLN B 1 237 ? 42.717 167.935 65.998 1.00 57.19 309 GLN B C 1
ATOM 4684 O O . GLN B 1 237 ? 43.439 168.834 65.570 1.00 57.13 309 GLN B O 1
ATOM 4690 N N . VAL B 1 238 ? 43.150 166.947 66.772 1.00 57.15 310 VAL B N 1
ATOM 4691 C CA . VAL B 1 238 ? 44.519 166.825 67.223 1.00 57.14 310 VAL B CA 1
ATOM 4692 C C . VAL B 1 238 ? 45.135 165.587 66.603 1.00 56.67 310 VAL B C 1
ATOM 4693 O O . VAL B 1 238 ? 44.534 164.520 66.607 1.00 56.87 310 VAL B O 1
ATOM 4697 N N . SER B 1 239 ? 46.321 165.724 66.030 1.00 58.28 311 SER B N 1
ATOM 4698 C CA . SER B 1 239 ? 46.962 164.565 65.433 1.00 58.26 311 SER B CA 1
ATOM 4699 C C . SER B 1 239 ? 48.475 164.707 65.423 1.00 58.02 311 SER B C 1
ATOM 4700 O O . SER B 1 239 ? 48.994 165.810 65.533 1.00 57.95 311 SER B O 1
ATOM 4703 N N . ALA B 1 240 ? 49.165 163.577 65.302 1.00 56.82 312 ALA B N 1
ATOM 4704 C CA . ALA B 1 240 ? 50.613 163.522 65.424 1.00 57.23 312 ALA B CA 1
ATOM 4705 C C . ALA B 1 240 ? 51.298 163.996 64.145 1.00 56.77 312 ALA B C 1
ATOM 4706 O O . ALA B 1 240 ? 50.972 163.541 63.049 1.00 56.26 312 ALA B O 1
ATOM 4708 N N . VAL B 1 241 ? 52.267 164.893 64.278 1.00 55.68 313 VAL B N 1
ATOM 4709 C CA . VAL B 1 241 ? 52.935 165.401 63.093 1.00 55.07 313 VAL B CA 1
ATOM 4710 C C . VAL B 1 241 ? 54.439 165.273 63.209 1.00 55.29 313 VAL B C 1
ATOM 4711 O O . VAL B 1 241 ? 54.999 165.094 64.286 1.00 55.83 313 VAL B O 1
ATOM 4715 N N . LYS B 1 242 ? 55.080 165.336 62.053 1.00 57.15 314 LYS B N 1
ATOM 4716 C CA . LYS B 1 242 ? 56.521 165.307 61.967 1.00 57.04 314 LYS B CA 1
ATOM 4717 C C . LYS B 1 242 ? 56.982 166.693 61.561 1.00 56.74 314 LYS B C 1
ATOM 4718 O O . LYS B 1 242 ? 56.515 167.239 60.567 1.00 56.41 314 LYS B O 1
ATOM 4724 N N . VAL B 1 243 ? 57.869 167.270 62.362 1.00 55.77 315 VAL B N 1
ATOM 4725 C CA . VAL B 1 243 ? 58.365 168.617 62.124 1.00 55.52 315 VAL B CA 1
ATOM 4726 C C . VAL B 1 243 ? 59.484 168.617 61.086 1.00 55.38 315 VAL B C 1
ATOM 4727 O O . VAL B 1 243 ? 60.423 167.818 61.185 1.00 55.60 315 VAL B O 1
ATOM 4731 N N . LEU B 1 244 ? 59.387 169.521 60.108 1.00 55.09 316 LEU B N 1
ATOM 4732 C CA . LEU B 1 244 ? 60.335 169.574 58.993 1.00 54.96 316 LEU B CA 1
ATOM 4733 C C . LEU B 1 244 ? 61.226 170.816 59.001 1.00 55.05 316 LEU B C 1
ATOM 4734 O O . LEU B 1 244 ? 62.369 170.761 58.575 1.00 55.25 316 LEU B O 1
ATOM 4739 N N . GLY B 1 245 ? 60.700 171.938 59.467 1.00 53.46 317 GLY B N 1
ATOM 4740 C CA . GLY B 1 245 ? 61.431 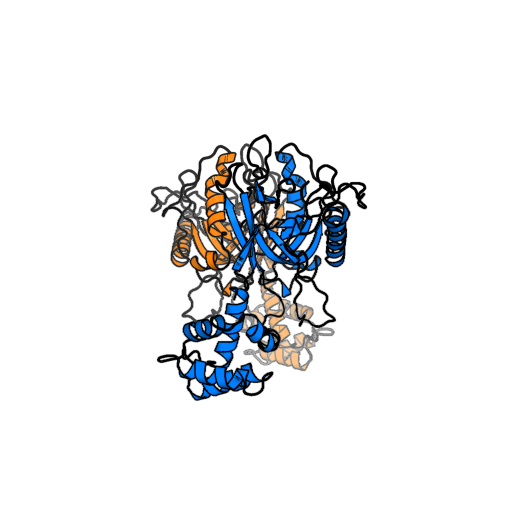173.184 59.392 1.00 53.83 317 GLY B CA 1
ATOM 4741 C C . GLY B 1 245 ? 60.586 174.315 59.920 1.00 54.30 317 GLY B C 1
ATOM 4742 O O . GLY B 1 245 ? 59.493 174.085 60.426 1.00 54.69 317 GLY B O 1
ATOM 4743 N N . VAL B 1 246 ? 61.083 175.537 59.834 1.00 53.50 318 VAL B N 1
ATOM 4744 C CA . VAL B 1 246 ? 60.333 176.657 60.374 1.00 54.34 318 VAL B CA 1
ATOM 4745 C C . VAL B 1 246 ? 60.663 177.950 59.644 1.00 54.87 318 VAL B C 1
ATOM 4746 O O . VAL B 1 246 ? 61.805 178.173 59.250 1.00 55.00 318 VAL B O 1
ATOM 4750 N N . LEU B 1 247 ? 59.653 178.799 59.492 1.00 55.16 319 LEU B N 1
ATOM 4751 C CA . LEU B 1 247 ? 59.781 180.100 58.847 1.00 55.99 319 LEU B CA 1
ATOM 4752 C C . LEU B 1 247 ? 59.788 181.205 59.898 1.00 57.20 319 LEU B C 1
ATOM 4753 O O . LEU B 1 247 ? 58.867 181.302 60.715 1.00 57.77 319 LEU B O 1
ATOM 4758 N N . GLY B 1 248 ? 60.806 182.055 59.874 1.00 57.87 320 GLY B N 1
ATOM 4759 C CA . GLY B 1 248 ? 60.957 183.081 60.890 1.00 58.35 320 GLY B CA 1
ATOM 4760 C C . GLY B 1 248 ? 60.102 184.306 60.644 1.00 59.76 320 GLY B C 1
ATOM 4761 O O . GLY B 1 248 ? 60.614 185.405 60.477 1.00 60.73 320 GLY B O 1
ATOM 4762 N N . MET B 1 249 ? 58.790 184.120 60.619 1.00 59.34 321 MET B N 1
ATOM 4763 C CA . MET B 1 249 ? 57.868 185.233 60.413 1.00 60.74 321 MET B CA 1
ATOM 4764 C C . MET B 1 249 ? 57.853 186.234 61.572 1.00 61.85 321 MET B C 1
ATOM 4765 O O . MET B 1 249 ? 57.726 185.848 62.733 1.00 61.71 321 MET B O 1
ATOM 4770 N N . ILE B 1 250 ? 58.008 187.517 61.242 1.00 62.73 322 ILE B N 1
ATOM 4771 C CA . ILE B 1 250 ? 57.780 188.614 62.189 1.00 63.69 322 ILE B CA 1
ATOM 4772 C C . ILE B 1 250 ? 56.471 189.305 61.825 1.00 65.12 322 ILE B C 1
ATOM 4773 O O . ILE B 1 250 ? 56.372 189.940 60.772 1.00 65.60 322 ILE B O 1
ATOM 4778 N N . ASP B 1 251 ? 55.475 189.194 62.697 1.00 63.46 323 ASP B N 1
ATOM 4779 C CA . ASP B 1 251 ? 54.120 189.651 62.381 1.00 64.48 323 ASP B CA 1
ATOM 4780 C C . ASP B 1 251 ? 53.758 190.862 63.238 1.00 65.92 323 ASP B C 1
ATOM 4781 O O . ASP B 1 251 ? 53.647 190.759 64.463 1.00 66.17 323 ASP B O 1
ATOM 4786 N N . GLU B 1 252 ? 53.598 192.012 62.588 1.00 65.82 324 GLU B N 1
ATOM 4787 C CA . GLU B 1 252 ? 53.291 193.264 63.288 1.00 67.11 324 GLU B CA 1
ATOM 4788 C C . GLU B 1 252 ? 54.311 193.553 64.392 1.00 66.76 324 GLU B C 1
ATOM 4789 O O . GLU B 1 252 ? 53.963 194.025 65.467 1.00 67.38 324 GLU B O 1
ATOM 4795 N N . GLY B 1 253 ? 55.577 193.267 64.117 1.00 67.08 325 GLY B N 1
ATOM 4796 C CA . GLY B 1 253 ? 56.646 193.565 65.054 1.00 66.52 325 GLY B CA 1
ATOM 4797 C C . GLY B 1 253 ? 56.876 192.510 66.118 1.00 66.08 325 GLY B C 1
ATOM 4798 O O . GLY B 1 253 ? 57.701 192.704 67.019 1.00 66.12 325 GLY B O 1
ATOM 4799 N N . LYS B 1 254 ? 56.159 191.393 66.029 1.00 66.01 326 LYS B N 1
ATOM 4800 C CA . LYS B 1 254 ? 56.342 190.308 66.990 1.00 65.31 326 LYS B CA 1
ATOM 4801 C C . LYS B 1 254 ? 56.810 189.009 66.341 1.00 63.96 326 LYS B C 1
ATOM 4802 O O . LYS B 1 254 ? 56.415 188.679 65.231 1.00 63.76 326 LYS B O 1
ATOM 4808 N N . MET B 1 255 ? 57.642 188.270 67.068 1.00 64.65 327 MET B N 1
ATOM 4809 C CA . MET B 1 255 ? 58.113 186.972 66.618 1.00 63.10 327 MET B CA 1
ATOM 4810 C C . MET B 1 255 ? 56.944 186.015 66.487 1.00 63.10 327 MET B C 1
ATOM 4811 O O . MET B 1 255 ? 56.165 185.830 67.421 1.00 63.67 327 MET B O 1
ATOM 4816 N N . ASP B 1 256 ? 56.832 185.391 65.323 1.00 59.94 328 ASP B N 1
ATOM 4817 C CA . ASP B 1 256 ? 55.659 184.606 64.991 1.00 59.48 328 ASP B CA 1
ATOM 4818 C C . ASP B 1 256 ? 56.051 183.424 64.117 1.00 58.19 328 ASP B C 1
ATOM 4819 O O . ASP B 1 256 ? 55.508 183.255 63.027 1.00 58.17 328 ASP B O 1
ATOM 4824 N N . TRP B 1 257 ? 56.975 182.606 64.622 1.00 58.69 329 TRP B N 1
ATOM 4825 C CA . TRP B 1 257 ? 57.464 181.426 63.925 1.00 57.22 329 TRP B CA 1
ATOM 4826 C C . TRP B 1 257 ? 56.346 180.640 63.267 1.00 57.06 329 TRP B C 1
ATOM 4827 O O . TRP B 1 257 ? 55.270 180.481 63.829 1.00 57.57 329 TRP B O 1
ATOM 4838 N N . LYS B 1 258 ? 56.603 180.151 62.060 1.00 56.01 330 LYS B N 1
ATOM 4839 C CA . LYS B 1 258 ? 55.644 179.287 61.377 1.00 55.47 330 LYS B CA 1
ATOM 4840 C C . LYS B 1 258 ? 56.325 177.957 61.096 1.00 54.23 330 LYS B C 1
ATOM 4841 O O . LYS B 1 258 ? 57.134 177.850 60.165 1.00 53.75 330 LYS B O 1
ATOM 4847 N N . VAL B 1 259 ? 56.004 176.955 61.910 1.00 53.65 331 VAL B N 1
ATOM 4848 C CA . VAL B 1 259 ? 56.619 175.644 61.791 1.00 52.67 331 VAL B CA 1
ATOM 4849 C C . VAL B 1 259 ? 55.952 174.874 60.670 1.00 52.18 331 VAL B C 1
ATOM 4850 O O . VAL B 1 259 ? 54.732 174.845 60.581 1.00 52.34 331 VAL B O 1
ATOM 4854 N N . VAL B 1 260 ? 56.762 174.298 59.783 1.00 52.85 332 VAL B N 1
ATOM 4855 C CA . VAL B 1 260 ? 56.255 173.429 58.738 1.00 51.87 332 VAL B CA 1
ATOM 4856 C C . VAL B 1 260 ? 56.335 172.011 59.232 1.00 51.60 332 VAL B C 1
ATOM 4857 O O . VAL B 1 260 ? 57.375 171.574 59.712 1.00 51.73 332 VAL B O 1
ATOM 4861 N N . CYS B 1 261 ? 55.235 171.290 59.141 1.00 52.39 333 CYS B N 1
ATOM 4862 C CA . CYS B 1 261 ? 55.219 169.919 59.609 1.00 52.08 333 CYS B CA 1
ATOM 4863 C C . CYS B 1 261 ? 54.327 169.079 58.706 1.00 52.01 333 CYS B C 1
ATOM 4864 O O . CYS B 1 261 ? 53.587 169.611 57.878 1.00 51.82 333 CYS B O 1
ATOM 4867 N N . ILE B 1 262 ? 54.387 167.766 58.866 1.00 53.83 334 ILE B N 1
ATOM 4868 C CA . ILE B 1 262 ? 53.507 166.916 58.104 1.00 53.58 334 ILE B CA 1
ATOM 4869 C C . ILE B 1 262 ? 53.003 165.763 58.943 1.00 53.80 334 ILE B C 1
ATOM 4870 O O . ILE B 1 262 ? 53.745 165.180 59.725 1.00 54.24 334 ILE B O 1
ATOM 4875 N N . SER B 1 263 ? 51.720 165.469 58.778 1.00 54.22 335 SER B N 1
ATOM 4876 C CA . SER B 1 263 ? 51.048 164.401 59.494 1.00 54.71 335 SER B CA 1
ATOM 4877 C C . SER B 1 263 ? 51.731 163.053 59.347 1.00 55.00 335 SER B C 1
ATOM 4878 O O . SER B 1 263 ? 52.088 162.646 58.247 1.00 55.03 335 SER B O 1
ATOM 4881 N N . HIS B 1 264 ? 51.902 162.357 60.471 1.00 55.88 336 HIS B N 1
ATOM 4882 C CA . HIS B 1 264 ? 52.496 161.026 60.459 1.00 56.48 336 HIS B CA 1
ATOM 4883 C C . HIS B 1 264 ? 51.609 160.010 59.748 1.00 56.96 336 HIS B C 1
ATOM 4884 O O . HIS B 1 264 ? 52.032 158.883 59.498 1.00 57.80 336 HIS B O 1
ATOM 4891 N N . ASN B 1 265 ? 50.390 160.427 59.409 1.00 58.60 337 ASN B N 1
ATOM 4892 C CA . ASN B 1 265 ? 49.447 159.599 58.675 1.00 58.86 337 ASN B CA 1
ATOM 4893 C C . ASN B 1 265 ? 49.457 159.872 57.168 1.00 58.38 337 ASN B C 1
ATOM 4894 O O . ASN B 1 265 ? 48.778 159.195 56.392 1.00 58.37 337 ASN B O 1
ATOM 4899 N N . ASP B 1 266 ? 50.218 160.875 56.755 1.00 57.76 338 ASP B N 1
ATOM 4900 C CA . ASP B 1 266 ? 50.293 161.167 55.339 1.00 57.50 338 ASP B CA 1
ATOM 4901 C C . ASP B 1 266 ? 51.119 160.107 54.621 1.00 58.14 338 ASP B C 1
ATOM 4902 O O . ASP B 1 266 ? 52.130 159.637 55.148 1.00 58.56 338 ASP B O 1
ATOM 4907 N N . PRO B 1 267 ? 50.677 159.737 53.400 1.00 58.27 339 PRO B N 1
ATOM 4908 C CA . PRO B 1 267 ? 51.302 158.721 52.551 1.00 58.78 339 PRO B CA 1
ATOM 4909 C C . PRO B 1 267 ? 52.749 159.029 52.223 1.00 58.92 339 PRO B C 1
ATOM 4910 O O . PRO B 1 267 ? 53.484 158.077 51.996 1.00 60.06 339 PRO B O 1
ATOM 4914 N N . ILE B 1 268 ? 53.152 160.298 52.192 1.00 58.58 340 ILE B N 1
ATOM 4915 C CA . ILE B 1 268 ? 54.540 160.628 51.871 1.00 58.88 340 ILE B CA 1
ATOM 4916 C C . ILE B 1 268 ? 55.365 161.081 53.090 1.00 59.04 340 ILE B C 1
ATOM 4917 O O . ILE B 1 268 ? 56.452 161.642 52.932 1.00 58.65 340 ILE B O 1
ATOM 4922 N N . CYS B 1 269 ? 54.863 160.827 54.299 1.00 59.39 341 CYS B N 1
ATOM 4923 C CA . CYS B 1 269 ? 55.589 161.230 55.508 1.00 59.47 341 CYS B CA 1
ATOM 4924 C C . CYS B 1 269 ? 56.959 160.577 55.616 1.00 60.09 341 CYS B C 1
ATOM 4925 O O . CYS B 1 269 ? 57.930 161.239 55.951 1.00 60.10 341 CYS B O 1
ATOM 4928 N N . ARG B 1 270 ? 57.029 159.276 55.350 1.00 60.93 342 ARG B N 1
ATOM 4929 C CA . ARG B 1 270 ? 58.292 158.530 55.380 1.00 61.96 342 ARG B CA 1
ATOM 4930 C C . ARG B 1 270 ? 59.367 159.155 54.487 1.00 61.42 342 ARG B C 1
ATOM 4931 O O . ARG B 1 270 ? 60.551 159.082 54.788 1.00 62.08 342 ARG B O 1
ATOM 4933 N N . PHE B 1 271 ? 58.961 159.755 53.379 1.00 61.18 343 PHE B N 1
ATOM 4934 C CA . PHE B 1 271 ? 59.927 160.239 52.400 1.00 60.95 343 PHE B CA 1
ATOM 4935 C C . PHE B 1 271 ? 60.371 161.658 52.666 1.00 60.11 343 PHE B C 1
ATOM 4936 O O . PHE B 1 271 ? 61.356 162.110 52.114 1.00 60.30 343 PHE B O 1
ATOM 4944 N N . MET B 1 272 ? 59.642 162.359 53.518 1.00 61.61 344 MET B N 1
ATOM 4945 C CA . MET B 1 272 ? 59.985 163.731 53.873 1.00 61.22 344 MET B CA 1
ATOM 4946 C C . MET B 1 272 ? 60.802 163.721 55.149 1.00 61.54 344 MET B C 1
ATOM 4947 O O . MET B 1 272 ? 60.259 163.508 56.233 1.00 61.63 344 MET B O 1
ATOM 4952 N N . LYS B 1 273 ? 62.103 163.939 55.031 1.00 60.60 345 LYS B N 1
ATOM 4953 C CA . LYS B 1 273 ? 62.985 163.762 56.176 1.00 60.74 345 LYS B CA 1
ATOM 4954 C C . LYS B 1 273 ? 63.553 165.078 56.706 1.00 60.30 345 LYS B C 1
ATOM 4955 O O . LYS B 1 273 ? 63.985 165.140 57.849 1.00 61.05 345 LYS B O 1
ATOM 4961 N N . ASP B 1 274 ? 63.552 166.126 55.890 1.00 57.80 346 ASP B N 1
ATOM 4962 C CA . ASP B 1 274 ? 63.959 167.448 56.367 1.00 57.70 346 ASP B CA 1
ATOM 4963 C C . ASP B 1 274 ? 63.357 168.504 55.450 1.00 57.24 346 ASP B C 1
ATOM 4964 O O . ASP B 1 274 ? 62.634 168.174 54.532 1.00 57.35 346 ASP B O 1
ATOM 4969 N N . ILE B 1 275 ? 63.628 169.771 55.714 1.00 55.79 347 ILE B N 1
ATOM 4970 C CA . ILE B 1 275 ? 62.953 170.848 55.016 1.00 55.77 347 ILE B CA 1
ATOM 4971 C C . ILE B 1 275 ? 63.263 170.842 53.513 1.00 56.05 347 ILE B C 1
ATOM 4972 O O . ILE B 1 275 ? 62.446 171.279 52.696 1.00 56.03 347 ILE B O 1
ATOM 4977 N N . HIS B 1 276 ? 64.430 170.315 53.153 1.00 58.17 348 HIS B N 1
ATOM 4978 C CA . HIS B 1 276 ? 64.876 170.295 51.762 1.00 58.16 348 HIS B CA 1
ATOM 4979 C C . HIS B 1 276 ? 64.076 169.325 50.915 1.00 57.98 348 HIS B C 1
ATOM 4980 O O . HIS B 1 276 ? 64.035 169.462 49.714 1.00 57.93 348 HIS B O 1
ATOM 4987 N N . ASP B 1 277 ? 63.445 168.338 51.538 1.00 58.16 349 ASP B N 1
ATOM 4988 C CA . ASP B 1 277 ? 62.670 167.367 50.778 1.00 57.89 349 ASP B CA 1
ATOM 4989 C C . ASP B 1 277 ? 61.331 167.941 50.336 1.00 57.90 349 ASP B C 1
ATOM 4990 O O . ASP B 1 277 ? 60.636 167.334 49.536 1.00 58.05 349 ASP B O 1
ATOM 4995 N N . VAL B 1 278 ? 60.942 169.086 50.883 1.00 55.65 350 VAL B N 1
ATOM 4996 C CA . VAL B 1 278 ? 59.620 169.624 50.579 1.00 55.53 350 VAL B CA 1
ATOM 4997 C C . VAL B 1 278 ? 59.595 170.159 49.152 1.00 55.72 350 VAL B C 1
ATOM 4998 O O . VAL B 1 278 ? 58.644 169.921 48.433 1.00 55.76 350 VAL B O 1
ATOM 5002 N N . PRO B 1 279 ? 60.627 170.915 48.757 1.00 55.82 351 PRO B N 1
ATOM 5003 C CA . PRO B 1 279 ? 60.716 171.308 47.349 1.00 56.15 351 PRO B CA 1
ATOM 5004 C C . PRO B 1 279 ? 60.899 170.095 46.424 1.00 55.99 351 PRO B C 1
ATOM 5005 O O . PRO B 1 279 ? 60.489 170.177 45.281 1.00 56.36 351 PRO B O 1
ATOM 5009 N N . LYS B 1 280 ? 61.511 169.006 46.892 1.00 59.18 352 LYS B N 1
ATOM 5010 C CA . LYS B 1 280 ? 61.684 167.822 46.041 1.00 59.33 352 LYS B CA 1
ATOM 5011 C C . LYS B 1 280 ? 60.374 167.125 45.705 1.00 59.17 352 LYS B C 1
ATOM 5012 O O . LYS B 1 280 ? 60.197 166.602 44.613 1.00 59.81 352 LYS B O 1
ATOM 5018 N N . PHE B 1 281 ? 59.460 167.094 46.657 1.00 58.81 353 PHE B N 1
ATOM 5019 C CA . PHE B 1 281 ? 58.263 166.279 46.513 1.00 58.67 353 PHE B CA 1
ATOM 5020 C C . PHE B 1 281 ? 56.998 167.120 46.502 1.00 58.44 353 PHE B C 1
ATOM 5021 O O . PHE B 1 281 ? 55.948 166.647 46.087 1.00 58.55 353 PHE B O 1
ATOM 5029 N N . LEU B 1 282 ? 57.086 168.348 47.008 1.00 55.06 354 LEU B N 1
ATOM 5030 C CA . LEU B 1 282 ? 55.970 169.291 46.942 1.00 55.16 354 LEU B CA 1
ATOM 5031 C C . LEU B 1 282 ? 56.439 170.651 46.430 1.00 55.50 354 LEU B C 1
ATOM 5032 O O . LEU B 1 282 ? 56.294 171.656 47.126 1.00 55.83 354 LEU B O 1
ATOM 5037 N N . PRO B 1 283 ? 56.993 170.689 45.206 1.00 53.49 355 PRO B N 1
ATOM 5038 C CA . PRO B 1 283 ? 57.516 171.927 44.612 1.00 54.21 355 PRO B CA 1
ATOM 5039 C C . PRO B 1 283 ? 56.513 173.059 44.717 1.00 54.51 355 PRO B C 1
ATOM 5040 O O . PRO B 1 283 ? 55.328 172.817 44.520 1.00 54.62 355 PRO B O 1
ATOM 5044 N N . GLY B 1 284 ? 56.979 174.259 45.045 1.00 52.13 356 GLY B N 1
ATOM 5045 C CA . GLY B 1 284 ? 56.105 175.411 45.170 1.00 52.72 356 GLY B CA 1
ATOM 5046 C C . GLY B 1 284 ? 55.403 175.555 46.518 1.00 52.87 356 GLY B C 1
ATOM 5047 O O . GLY B 1 284 ? 54.869 176.628 46.843 1.00 53.80 356 GLY B O 1
ATOM 5048 N N . CYS B 1 285 ? 55.413 174.492 47.318 1.00 53.29 357 CYS B N 1
ATOM 5049 C CA . CYS B 1 285 ? 54.694 174.508 48.589 1.00 53.29 357 CYS B CA 1
ATOM 5050 C C . CYS B 1 285 ? 55.297 175.547 49.538 1.00 53.87 357 CYS B C 1
ATOM 5051 O O . CYS B 1 285 ? 54.571 176.394 50.058 1.00 54.59 357 CYS B O 1
ATOM 5054 N N . LEU B 1 286 ? 56.617 175.487 49.740 1.00 53.43 358 LEU B N 1
ATOM 5055 C CA . LEU B 1 286 ? 57.303 176.444 50.598 1.00 53.83 358 LEU B CA 1
ATOM 5056 C C . LEU B 1 286 ? 57.152 177.875 50.116 1.00 55.19 358 LEU B C 1
ATOM 5057 O O . LEU B 1 286 ? 56.862 178.756 50.923 1.00 56.11 358 LEU B O 1
ATOM 5062 N N . ASP B 1 287 ? 57.362 178.113 48.819 1.00 53.63 359 ASP B N 1
ATOM 5063 C CA . ASP B 1 287 ? 57.229 179.450 48.256 1.00 54.76 359 ASP B CA 1
ATOM 5064 C C . ASP B 1 287 ? 55.828 179.992 48.487 1.00 55.76 359 ASP B C 1
ATOM 5065 O O . ASP B 1 287 ? 55.662 181.154 48.840 1.00 56.87 359 ASP B O 1
ATOM 5070 N N . ALA B 1 288 ? 54.824 179.148 48.272 1.00 54.05 360 ALA B N 1
ATOM 5071 C CA . ALA B 1 288 ? 53.426 179.548 48.443 1.00 54.88 360 ALA B CA 1
ATOM 5072 C C . ALA B 1 288 ? 53.120 179.857 49.919 1.00 54.92 360 ALA B C 1
ATOM 5073 O O . ALA B 1 288 ? 52.420 180.816 50.232 1.00 56.31 360 ALA B O 1
ATOM 5075 N N . ILE B 1 289 ? 53.643 179.047 50.827 1.00 55.34 361 ILE B N 1
ATOM 5076 C CA . ILE B 1 289 ? 53.459 179.317 52.262 1.00 55.61 361 ILE B CA 1
ATOM 5077 C C . ILE B 1 289 ? 54.078 180.664 52.657 1.00 56.84 361 ILE B C 1
ATOM 5078 O O . ILE B 1 289 ? 53.432 181.491 53.314 1.00 57.99 361 ILE B O 1
ATOM 5083 N N . ARG B 1 290 ? 55.324 180.892 52.249 1.00 56.82 362 ARG B N 1
ATOM 5084 C CA . ARG B 1 290 ? 56.005 182.146 52.587 1.00 57.83 362 ARG B CA 1
ATOM 5085 C C . ARG B 1 290 ? 55.226 183.344 52.053 1.00 59.31 362 ARG B C 1
ATOM 5086 O O . ARG B 1 290 ? 55.018 184.325 52.764 1.00 60.44 362 ARG B O 1
ATOM 5094 N N . GLU B 1 291 ? 54.770 183.241 50.810 1.00 56.70 363 GLU B N 1
ATOM 5095 C CA . GLU B 1 291 ? 54.083 184.347 50.153 1.00 58.42 363 GLU B CA 1
ATOM 5096 C C . GLU B 1 291 ? 52.708 184.619 50.752 1.00 59.55 363 GLU B C 1
ATOM 5097 O O . GLU B 1 291 ? 52.327 185.771 50.915 1.00 61.26 363 GLU B O 1
ATOM 5103 N N . TRP B 1 292 ? 51.956 183.563 51.043 1.00 57.08 364 TRP B N 1
ATOM 5104 C CA . TRP B 1 292 ? 50.651 183.703 51.667 1.00 57.91 364 TRP B CA 1
ATOM 5105 C C . TRP B 1 292 ? 50.764 184.492 52.981 1.00 58.89 364 TRP B C 1
ATOM 5106 O O . TRP B 1 292 ? 50.033 185.463 53.205 1.00 60.40 364 TRP B O 1
ATOM 5117 N N . PHE B 1 293 ? 51.710 184.092 53.825 1.00 59.16 365 PHE B N 1
ATOM 5118 C CA . PHE B 1 293 ? 51.897 184.754 55.105 1.00 59.98 365 PHE B CA 1
ATOM 5119 C C . PHE B 1 293 ? 52.535 186.120 54.944 1.00 61.15 365 PHE B C 1
ATOM 5120 O O . PHE B 1 293 ? 52.399 186.967 55.822 1.00 61.94 365 PHE B O 1
ATOM 5128 N N . ARG B 1 294 ? 53.238 186.335 53.834 1.00 60.23 366 ARG B N 1
ATOM 5129 C CA . ARG B 1 294 ? 53.850 187.636 53.606 1.00 61.09 366 ARG B CA 1
ATOM 5130 C C . ARG B 1 294 ? 52.785 188.696 53.346 1.00 62.96 366 ARG B C 1
ATOM 5131 O O . ARG B 1 294 ? 52.884 189.800 53.861 1.00 64.11 366 ARG B O 1
ATOM 5139 N N . VAL B 1 295 ? 51.766 188.364 52.554 1.00 60.86 367 VAL B N 1
ATOM 5140 C CA . VAL B 1 295 ? 50.844 189.382 52.037 1.00 62.60 367 VAL B CA 1
ATOM 5141 C C . VAL B 1 295 ? 49.395 189.352 52.561 1.00 63.41 367 VAL B C 1
ATOM 5142 O O . VAL B 1 295 ? 48.624 190.262 52.255 1.00 64.60 367 VAL B O 1
ATOM 5146 N N . TYR B 1 296 ? 49.010 188.328 53.323 1.00 62.08 368 TYR B N 1
ATOM 5147 C CA . TYR B 1 296 ? 47.579 188.112 53.588 1.00 62.79 368 TYR B CA 1
ATOM 5148 C C . TYR B 1 296 ? 46.875 189.239 54.348 1.00 63.80 368 TYR B C 1
ATOM 5149 O O . TYR B 1 296 ? 45.667 189.400 54.218 1.00 64.27 368 TYR B O 1
ATOM 5158 N N . LYS B 1 297 ? 47.611 190.022 55.124 1.00 65.04 369 LYS B N 1
ATOM 5159 C CA . LYS B 1 297 ? 46.989 191.105 55.892 1.00 65.93 369 LYS B CA 1
ATOM 5160 C C . LYS B 1 297 ? 46.963 192.445 55.147 1.00 66.80 369 LYS B C 1
ATOM 5161 O O . LYS B 1 297 ? 46.348 193.401 55.622 1.00 67.30 369 LYS B O 1
ATOM 5167 N N . ILE B 1 298 ? 47.643 192.516 54.000 1.00 66.85 370 ILE B N 1
ATOM 5168 C CA . ILE B 1 298 ? 47.723 193.761 53.238 1.00 67.51 370 ILE B CA 1
ATOM 5169 C C . ILE B 1 298 ? 46.340 194.226 52.802 1.00 67.99 370 ILE B C 1
ATOM 5170 O O . ILE B 1 298 ? 45.997 195.403 52.941 1.00 68.47 370 ILE B O 1
ATOM 5175 N N . CYS B 1 299 ? 45.542 193.287 52.307 1.00 68.23 371 CYS B N 1
ATOM 5176 C CA . CYS B 1 299 ? 44.176 193.574 51.896 1.00 68.47 371 CYS B CA 1
ATOM 5177 C C . CYS B 1 299 ? 43.257 193.920 53.072 1.00 68.55 371 CYS B C 1
ATOM 5178 O O . CYS B 1 299 ? 42.091 194.241 52.858 1.00 68.72 371 CYS B O 1
ATOM 5181 N N . GLN B 1 300 ? 43.766 193.833 54.302 1.00 69.54 372 GLN B N 1
ATOM 5182 C CA . GLN B 1 300 ? 42.984 194.163 55.505 1.00 69.53 372 GLN B CA 1
ATOM 5183 C C . GLN B 1 300 ? 43.450 195.496 56.094 1.00 70.26 372 GLN B C 1
ATOM 5184 O O . GLN B 1 300 ? 43.012 195.906 57.173 1.00 70.73 372 GLN B O 1
ATOM 5190 N N . GLY B 1 301 ? 44.383 196.147 55.409 1.00 70.46 373 GLY B N 1
ATOM 5191 C CA . GLY B 1 301 ? 44.924 197.410 55.877 1.00 70.88 373 GLY B CA 1
ATOM 5192 C C . GLY B 1 301 ? 46.260 197.252 56.579 1.00 70.93 373 GLY B C 1
ATOM 5193 O O . GLY B 1 301 ? 46.880 198.240 56.988 1.00 71.40 373 GLY B O 1
ATOM 5194 N N . GLY B 1 302 ? 46.730 196.013 56.690 1.00 70.06 374 GLY B N 1
ATOM 5195 C CA . GLY B 1 302 ? 47.987 195.754 57.360 1.00 69.42 374 GLY B CA 1
ATOM 5196 C C . GLY B 1 302 ? 49.186 195.923 56.462 1.00 69.47 374 GLY B C 1
ATOM 5197 O O . GLY B 1 302 ? 49.068 196.407 55.337 1.00 70.00 374 GLY B O 1
ATOM 5198 N N . GLU B 1 303 ? 50.347 195.506 56.954 1.00 69.55 375 GLU B N 1
ATOM 5199 C CA . GLU B 1 303 ? 51.594 195.649 56.212 1.00 68.95 375 GLU B CA 1
ATOM 5200 C C . GLU B 1 303 ? 52.145 194.274 55.835 1.00 67.95 375 GLU B C 1
ATOM 5201 O O . GLU B 1 303 ? 51.751 193.261 56.415 1.00 67.67 375 GLU B O 1
ATOM 5204 N N . ALA B 1 304 ? 53.046 194.226 54.860 1.00 68.76 376 ALA B N 1
ATOM 5205 C CA . ALA B 1 304 ? 53.702 192.966 54.529 1.00 67.31 376 ALA B CA 1
ATOM 5206 C C . ALA B 1 304 ? 54.419 192.407 55.754 1.00 66.41 376 ALA B C 1
ATOM 5207 O O . ALA B 1 304 ? 54.975 193.157 56.547 1.00 66.74 376 ALA B O 1
ATOM 5209 N N . SER B 1 305 ? 54.402 191.091 55.911 1.00 66.82 377 SER B N 1
ATOM 5210 C CA . SER B 1 305 ? 55.107 190.471 57.023 1.00 65.74 377 SER B CA 1
ATOM 5211 C C . SER B 1 305 ? 56.614 190.499 56.763 1.00 65.03 377 SER B C 1
ATOM 5212 O O . SER B 1 305 ? 57.051 190.466 55.604 1.00 65.00 377 SER B O 1
ATOM 5215 N N . HIS B 1 306 ? 57.406 190.540 57.828 1.00 66.93 378 HIS B N 1
ATOM 5216 C CA . HIS B 1 306 ? 58.864 190.421 57.711 1.00 65.94 378 HIS B CA 1
ATOM 5217 C C . HIS B 1 306 ? 59.316 188.987 57.992 1.00 64.48 378 HIS B C 1
ATOM 5218 O O . HIS B 1 306 ? 58.614 188.227 58.665 1.00 64.19 378 HIS B O 1
ATOM 5225 N N . PHE B 1 307 ? 60.506 188.630 57.524 1.00 63.63 379 PHE B N 1
ATOM 5226 C CA . PHE B 1 307 ? 61.046 187.319 57.831 1.00 62.32 379 PHE B CA 1
ATOM 5227 C C . PHE B 1 307 ? 62.508 187.412 58.218 1.00 61.98 379 PHE B C 1
ATOM 5228 O O . PHE B 1 307 ? 63.298 188.072 57.542 1.00 62.22 379 PHE B O 1
ATOM 5236 N N . ALA B 1 308 ? 62.863 186.737 59.306 1.00 62.87 380 ALA B N 1
ATOM 5237 C CA . ALA B 1 308 ? 64.258 186.568 59.686 1.00 62.50 380 ALA B CA 1
ATOM 5238 C C . ALA B 1 308 ? 64.956 185.679 58.660 1.00 61.52 380 ALA B C 1
ATOM 5239 O O . ALA B 1 308 ? 64.294 184.962 57.911 1.00 61.19 380 ALA B O 1
ATOM 5241 N N . PHE B 1 309 ? 66.286 185.718 58.630 1.00 63.69 381 PHE B N 1
ATOM 5242 C CA . PHE B 1 309 ? 67.061 184.863 57.726 1.00 62.90 381 PHE B CA 1
ATOM 5243 C C . PHE B 1 309 ? 66.653 185.054 56.266 1.00 63.16 381 PHE B C 1
ATOM 5244 O O . PHE B 1 309 ? 66.730 184.119 55.462 1.00 62.81 381 PHE B O 1
ATOM 5252 N N . ASP B 1 310 ? 66.205 186.261 55.934 1.00 64.56 382 ASP B N 1
ATOM 5253 C CA . ASP B 1 310 ? 65.791 186.586 54.574 1.00 65.32 382 ASP B CA 1
ATOM 5254 C C . ASP B 1 310 ? 64.712 185.658 54.030 1.00 64.99 382 ASP B C 1
ATOM 5255 O O . ASP B 1 310 ? 64.650 185.422 52.833 1.00 64.81 382 ASP B O 1
ATOM 5260 N N . GLY B 1 311 ? 63.856 185.149 54.910 1.00 61.90 383 GLY B N 1
ATOM 5261 C CA . GLY B 1 311 ? 62.736 184.335 54.485 1.00 61.67 383 GLY B CA 1
ATOM 5262 C C . GLY B 1 311 ? 63.099 182.878 54.321 1.00 60.53 383 GLY B C 1
ATOM 5263 O O . GLY B 1 311 ? 62.281 182.073 53.907 1.00 60.20 383 GLY B O 1
ATOM 5264 N N . GLU B 1 312 ? 64.324 182.523 54.669 1.00 61.77 384 GLU B N 1
ATOM 5265 C CA . GLU B 1 312 ? 64.737 181.132 54.604 1.00 60.94 384 GLU B CA 1
ATOM 5266 C C . GLU B 1 312 ? 63.946 180.218 55.563 1.00 60.58 384 GLU B C 1
ATOM 5267 O O . GLU B 1 312 ? 63.727 180.553 56.726 1.00 60.88 384 GLU B O 1
ATOM 5273 N N . PHE B 1 313 ? 63.520 179.064 55.066 1.00 57.27 385 PHE B N 1
ATOM 5274 C CA . PHE B 1 313 ? 62.982 178.025 55.924 1.00 56.69 385 PHE B CA 1
ATOM 5275 C C . PHE B 1 313 ? 64.126 177.285 56.609 1.00 56.43 385 PHE B C 1
ATOM 5276 O O . PHE B 1 313 ? 64.892 176.581 55.940 1.00 56.14 385 PHE B O 1
ATOM 5284 N N . LYS B 1 314 ? 64.235 177.424 57.932 1.00 57.22 386 LYS B N 1
ATOM 5285 C CA . LYS B 1 314 ? 65.283 176.734 58.673 1.00 56.96 386 LYS B CA 1
ATOM 5286 C C . LYS B 1 314 ? 64.924 175.262 58.765 1.00 56.58 386 LYS B C 1
ATOM 5287 O O . LYS B 1 314 ? 63.757 174.907 58.658 1.00 56.49 386 LYS B O 1
ATOM 5293 N N . ASP B 1 315 ? 65.916 174.403 58.979 1.00 57.83 387 ASP B N 1
ATOM 5294 C CA . ASP B 1 315 ? 65.661 172.968 58.940 1.00 57.49 387 ASP B CA 1
ATOM 5295 C C . ASP B 1 315 ? 65.012 172.426 60.225 1.00 57.73 387 ASP B C 1
ATOM 5296 O O . ASP B 1 315 ? 64.760 173.162 61.184 1.00 58.14 387 ASP B O 1
ATOM 5301 N N . LYS B 1 316 ? 64.780 171.123 60.246 1.00 57.30 388 LYS B N 1
ATOM 5302 C CA . LYS B 1 316 ? 64.018 170.520 61.317 1.00 57.62 388 LYS B CA 1
ATOM 5303 C C . LYS B 1 316 ? 64.756 170.592 62.657 1.00 58.22 388 LYS B C 1
ATOM 5304 O O . LYS B 1 316 ? 64.118 170.702 63.696 1.00 58.59 388 LYS B O 1
ATOM 5310 N N . GLU B 1 317 ? 66.086 170.515 62.641 1.00 59.06 389 GLU B N 1
ATOM 5311 C CA . GLU B 1 317 ? 66.864 170.631 63.885 1.00 59.51 389 GLU B CA 1
ATOM 5312 C C . GLU B 1 317 ? 66.657 171.987 64.545 1.00 59.56 389 GLU B C 1
ATOM 5313 O O . GLU B 1 317 ? 66.504 172.088 65.769 1.00 60.36 389 GLU B O 1
ATOM 5319 N N . TYR B 1 318 ? 66.650 173.027 63.723 1.00 57.45 390 TYR B N 1
ATOM 5320 C CA . TYR B 1 318 ? 66.429 174.394 64.181 1.00 57.85 390 TYR B CA 1
ATOM 5321 C C . TYR B 1 318 ? 64.984 174.566 64.653 1.00 58.05 390 TYR B C 1
ATOM 5322 O O . TYR B 1 318 ? 64.712 175.242 65.633 1.00 58.61 390 TYR B O 1
ATOM 5331 N N . ALA B 1 319 ? 64.059 173.959 63.924 1.00 57.37 391 ALA B N 1
ATOM 5332 C CA . ALA B 1 319 ? 62.648 174.066 64.243 1.00 57.48 391 ALA B CA 1
ATOM 5333 C C . ALA B 1 319 ? 62.347 173.399 65.585 1.00 57.81 391 ALA B C 1
ATOM 5334 O O . ALA B 1 319 ? 61.538 173.896 66.364 1.00 58.18 391 ALA B O 1
ATOM 5336 N N . MET B 1 320 ? 62.996 172.271 65.855 1.00 58.71 392 MET B N 1
ATOM 5337 C CA . MET B 1 320 ? 62.762 171.567 67.108 1.00 59.33 392 MET B CA 1
ATOM 5338 C C . MET B 1 320 ? 63.365 172.325 68.276 1.00 60.25 392 MET B C 1
ATOM 5339 O O . MET B 1 320 ? 62.844 172.260 69.383 1.00 60.62 392 MET B O 1
ATOM 5344 N N . LYS B 1 321 ? 64.443 173.066 68.035 1.00 60.07 393 LYS B N 1
ATOM 5345 C CA . LYS B 1 321 ? 65.016 173.916 69.083 1.00 60.49 393 LYS B CA 1
ATOM 5346 C C . LYS B 1 321 ? 64.051 175.042 69.445 1.00 60.94 393 LYS B C 1
ATOM 5347 O O . LYS B 1 321 ? 63.864 175.357 70.620 1.00 61.56 393 LYS B O 1
ATOM 5353 N N . VAL B 1 322 ? 63.475 175.671 68.425 1.00 58.18 394 VAL B N 1
ATOM 5354 C CA . VAL B 1 322 ? 62.508 176.735 68.639 1.00 58.63 394 VAL B CA 1
ATOM 5355 C C . VAL B 1 322 ? 61.336 176.213 69.459 1.00 59.14 394 VAL B C 1
ATOM 5356 O O . VAL B 1 322 ? 60.881 176.863 70.394 1.00 59.89 394 VAL B O 1
ATOM 5360 N N . ILE B 1 323 ? 60.864 175.023 69.111 1.00 58.15 395 ILE B N 1
ATOM 5361 C CA . ILE B 1 323 ? 59.751 174.421 69.821 1.00 58.46 395 ILE B CA 1
ATOM 5362 C C . ILE B 1 323 ? 60.132 174.073 71.272 1.00 59.16 395 ILE B C 1
ATOM 5363 O O . ILE B 1 323 ? 59.354 174.325 72.206 1.00 59.69 395 ILE B O 1
ATOM 5368 N N . ASP B 1 324 ? 61.322 173.499 71.455 1.00 59.66 396 ASP B N 1
ATOM 5369 C CA . ASP B 1 324 ? 61.792 173.145 72.788 1.00 60.38 396 ASP B CA 1
ATOM 5370 C C . ASP B 1 324 ? 61.843 174.395 73.655 1.00 61.05 396 ASP B C 1
ATOM 5371 O O . ASP B 1 324 ? 61.349 174.404 74.782 1.00 61.88 396 ASP B O 1
ATOM 5376 N N . GLU B 1 325 ? 62.417 175.459 73.110 1.00 61.41 397 GLU B N 1
ATOM 5377 C CA . GLU B 1 325 ? 62.539 176.711 73.835 1.00 62.07 397 GLU B CA 1
ATOM 5378 C C . GLU B 1 325 ? 61.180 177.357 74.139 1.00 62.88 397 GLU B C 1
ATOM 5379 O O . GLU B 1 325 ? 61.012 177.952 75.207 1.00 63.69 397 GLU B O 1
ATOM 5385 N N . SER B 1 326 ? 60.210 177.244 73.230 1.00 58.64 398 SER B N 1
ATOM 5386 C CA . SER B 1 326 ? 58.882 177.784 73.523 1.00 59.43 398 SER B CA 1
ATOM 5387 C C . SER B 1 326 ? 58.129 176.898 74.533 1.00 59.87 398 SER B C 1
ATOM 5388 O O . SER B 1 326 ? 57.194 177.346 75.188 1.00 60.83 398 SER B O 1
ATOM 5391 N N . HIS B 1 327 ? 58.547 175.641 74.635 1.00 58.57 399 HIS B N 1
ATOM 5392 C CA . HIS B 1 327 ? 58.037 174.719 75.636 1.00 59.03 399 HIS B CA 1
ATOM 5393 C C . HIS B 1 327 ? 58.554 175.145 77.019 1.00 60.24 399 HIS B C 1
ATOM 5394 O O . HIS B 1 327 ? 57.814 175.120 77.999 1.00 61.20 399 HIS B O 1
ATOM 5401 N N . ASN B 1 328 ? 59.825 175.536 77.084 1.00 61.33 400 ASN B N 1
ATOM 5402 C CA . ASN B 1 328 ? 60.406 176.072 78.320 1.00 62.11 400 ASN B CA 1
ATOM 5403 C C . ASN B 1 328 ? 59.663 177.322 78.782 1.00 62.91 400 ASN B C 1
ATOM 5404 O O . ASN B 1 328 ? 59.357 177.464 79.961 1.00 63.90 400 ASN B O 1
ATOM 5409 N N . MET B 1 329 ? 59.376 178.217 77.840 1.00 61.08 401 MET B N 1
ATOM 5410 C CA . MET B 1 329 ? 58.638 179.445 78.118 1.00 62.07 401 MET B CA 1
ATOM 5411 C C . MET B 1 329 ? 57.256 179.131 78.647 1.00 63.09 401 MET B C 1
ATOM 5412 O O . MET B 1 329 ? 56.763 179.799 79.552 1.00 64.22 401 MET B O 1
ATOM 5417 N N . TRP B 1 330 ? 56.624 178.122 78.062 1.00 59.56 402 TRP B N 1
ATOM 5418 C CA . TRP B 1 330 ? 55.317 177.702 78.516 1.00 60.23 402 TRP B CA 1
ATOM 5419 C C . TRP B 1 330 ? 55.395 177.141 79.937 1.00 61.05 402 TRP B C 1
ATOM 5420 O O . TRP B 1 330 ? 54.494 177.366 80.739 1.00 62.10 402 TRP B O 1
ATOM 5431 N N . HIS B 1 331 ? 56.466 176.415 80.249 1.00 62.66 403 HIS B N 1
ATOM 5432 C CA . HIS B 1 331 ? 56.661 175.922 81.613 1.00 63.60 403 HIS B CA 1
ATOM 5433 C C . HIS B 1 331 ? 56.747 177.088 82.598 1.00 64.82 403 HIS B C 1
ATOM 5434 O O . HIS B 1 331 ? 56.159 177.039 83.670 1.00 65.8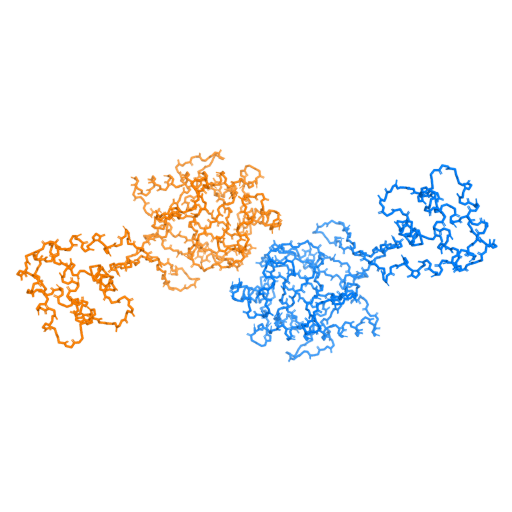2 403 HIS B O 1
ATOM 5441 N N . ASN B 1 332 ? 57.474 178.136 82.227 1.00 64.48 404 ASN B N 1
ATOM 5442 C CA . ASN B 1 332 ? 57.596 179.299 83.095 1.00 65.19 404 ASN B CA 1
ATOM 5443 C C . ASN B 1 332 ? 56.249 179.994 83.234 1.00 66.19 404 ASN B C 1
ATOM 5444 O O . ASN B 1 332 ? 55.894 180.447 84.320 1.00 67.39 404 ASN B O 1
ATOM 5449 N N . LEU B 1 333 ? 55.493 180.056 82.140 1.00 64.33 405 LEU B N 1
ATOM 5450 C CA . LEU B 1 333 ? 54.191 180.718 82.164 1.00 65.30 405 LEU B CA 1
ATOM 5451 C C . LEU B 1 333 ? 53.198 179.976 83.052 1.00 66.36 405 LEU B C 1
ATOM 5452 O O . LEU B 1 333 ? 52.608 180.562 83.968 1.00 67.22 405 LEU B O 1
ATOM 5457 N N . LEU B 1 334 ? 53.029 178.682 82.796 1.00 65.91 406 LEU B N 1
ATOM 5458 C CA . LEU B 1 334 ? 51.989 177.920 83.472 1.00 66.73 406 LEU B CA 1
ATOM 5459 C C . LEU B 1 334 ? 52.422 177.393 84.836 1.00 67.34 406 LEU B C 1
ATOM 5460 O O . LEU B 1 334 ? 51.790 177.699 85.845 1.00 68.65 406 LEU B O 1
ATOM 5465 N N . LYS B 1 335 ? 53.510 176.630 84.881 1.00 69.25 407 LYS B N 1
ATOM 5466 C CA . LYS B 1 335 ? 53.935 176.001 86.132 1.00 69.88 407 LYS B CA 1
ATOM 5467 C C . LYS B 1 335 ? 54.466 177.017 87.138 1.00 70.71 407 LYS B C 1
ATOM 5468 O O . LYS B 1 335 ? 54.009 177.077 88.278 1.00 71.75 407 LYS B O 1
ATOM 5474 N N . VAL B 1 336 ? 55.432 177.823 86.718 1.00 70.16 408 VAL B N 1
ATOM 5475 C CA . VAL B 1 336 ? 56.065 178.765 87.628 1.00 70.40 408 VAL B CA 1
ATOM 5476 C C . VAL B 1 336 ? 55.176 179.957 87.968 1.00 71.22 408 VAL B C 1
ATOM 5477 O O . VAL B 1 336 ? 55.095 180.352 89.122 1.00 72.15 408 VAL B O 1
ATOM 5481 N N . ASN B 1 337 ? 54.541 180.567 86.977 1.00 70.34 409 ASN B N 1
ATOM 5482 C CA . ASN B 1 337 ? 53.757 181.765 87.259 1.00 71.11 409 ASN B CA 1
ATOM 5483 C C . ASN B 1 337 ? 52.244 181.552 87.296 1.00 71.91 409 ASN B C 1
ATOM 5484 O O . ASN B 1 337 ? 51.494 182.517 87.442 1.00 72.42 409 ASN B O 1
ATOM 5489 N N . LYS B 1 338 ? 51.804 180.302 87.158 1.00 72.29 410 LYS B N 1
ATOM 5490 C CA . LYS B 1 338 ? 50.387 179.948 87.299 1.00 72.95 410 LYS B CA 1
ATOM 5491 C C . LYS B 1 338 ? 49.441 180.698 86.362 1.00 73.15 410 LYS B C 1
ATOM 5492 O O . LYS B 1 338 ? 48.279 180.916 86.701 1.00 73.89 410 LYS B O 1
ATOM 5498 N N . ARG B 1 339 ? 49.911 181.070 85.178 1.00 70.26 411 ARG B N 1
ATOM 5499 C CA . ARG B 1 339 ? 49.040 181.759 84.230 1.00 70.28 411 ARG B CA 1
ATOM 5500 C C . ARG B 1 339 ? 48.471 180.774 83.220 1.00 70.08 411 ARG B C 1
ATOM 5501 O O . ARG B 1 339 ? 49.162 180.362 82.295 1.00 69.29 411 ARG B O 1
ATOM 5509 N N . GLY B 1 340 ? 47.209 180.391 83.410 1.00 66.94 412 GLY B N 1
ATOM 5510 C CA . GLY B 1 340 ? 46.510 179.533 82.463 1.00 66.31 412 GLY B CA 1
ATOM 5511 C C . GLY B 1 340 ? 45.691 180.344 81.464 1.00 66.53 412 GLY B C 1
ATOM 5512 O O . GLY B 1 340 ? 45.271 179.841 80.420 1.00 65.99 412 GLY B O 1
ATOM 5513 N N . GLU B 1 341 ? 45.440 181.605 81.808 1.00 65.63 413 GLU B N 1
ATOM 5514 C CA . GLU B 1 341 ? 44.743 182.528 80.929 1.00 65.45 413 GLU B CA 1
ATOM 5515 C C . GLU B 1 341 ? 45.587 183.782 80.825 1.00 65.74 413 GLU B C 1
ATOM 5516 O O . GLU B 1 341 ? 46.213 184.192 81.793 1.00 66.09 413 GLU B O 1
ATOM 5522 N N . LEU B 1 342 ? 45.607 184.392 79.648 1.00 67.72 414 LEU B N 1
ATOM 5523 C CA . LEU B 1 342 ? 46.384 185.604 79.450 1.00 67.84 414 LEU B CA 1
ATOM 5524 C C . LEU B 1 342 ? 45.541 186.859 79.682 1.00 68.36 414 LEU B C 1
ATOM 5525 O O . LEU B 1 342 ? 44.818 187.308 78.786 1.00 68.65 414 LEU B O 1
#

Nearest PDB structures (foldseek):
  5c5v-assembly1_A  TM=1.003E+00  e=8.433E-76  Trypanosoma brucei brucei TREU927
  5cuy-assembly1_C  TM=7.239E-01  e=8.527E-60  Trypanosoma brucei brucei TREU927
  5cux-assembly1_A  TM=9.580E-01  e=2.680E-47  Trypanosoma cruzi
  5cuv-assembly1_A  TM=7.111E-01  e=4.434E-54  Trypanosoma cruzi
  2ik9-assembly1_A  TM=9.319E-01  e=1.140E-28  Saccharomyces cerevisiae

Solvent-accessible surface area: 33013 Å² total; per-residue (Å²): 92,93,76,46,17,72,86,4,0,43,65,0,11,39,47,25,10,116,96,137,91,41,67,8,38,111,102,65,11,96,77,1,1,92,28,0,8,165,95,44,88,94,59,71,20,160,49,6,62,60,74,2,98,87,39,123,58,112,10,45,38,104,69,0,28,61,17,7,45,87,32,91,94,160,33,18,76,87,2,27,75,29,0,32,85,88,43,45,77,142,76,72,126,73,83,48,18,63,84,114,120,53,120,64,113,43,82,68,7,49,2,25,1,34,24,93,20,67,18,38,46,117,84,140,48,1,5,0,0,18,51,5,70,0,71,51,206,81,113,118,95,116,97,84,173,90,56,119,84,22,76,8,22,0,0,0,8,0,9,12,18,41,42,6,19,3,39,6,4,22,50,55,71,96,0,10,0,55,4,32,73,71,129,68,91,25,28,87,9,116,27,0,12,0,3,2,0,9,0,2,0,0,26,0,7,2,3,63,118,48,128,24,124,46,49,30,46,1,32,53,42,4,0,14,0,0,0,10,3,31,45,26,11,126,31,1,67,38,18,25,0,30,0,0,0,0,0,0,0,23,13,134,44,90,1,6,16,2,0,0,0,0,5,51,136,12,63,13,10,121,121,0,131,35,4,126,24,0,66,138,77,6,32,22,1,18,90,15,0,63,79,4,1,94,24,16,34,82,52,55,73,37,82,51,15,59,38,19,75,110,4,93,16,45,51,61,109,66,0,44,110,15,0,66,90,3,24,83,28,5,69,66,2,35,103,100,79,165,100,14,80,61,81,87,61,58,14,61,71,6,0,41,71,0,12,37,48,25,11,107,109,133,103,39,69,10,41,110,106,66,5,38,59,1,0,142,26,1,3,144,104,32,63,124,51,58,35,154,52,4,74,54,74,0,83,83,39,125,66,117,12,46,35,101,76,1,27,59,16,5,47,92,18,77,108,144,17,25,90,92,5,45,80,36,0,32,84,82,43,48,90,100,118,66,115,73,88,46,26,64,89,112,117,51,119,66,112,38,83,67,6,51,2,27,1,38,25,108,19,69,19,27,41,152,75,137,48,1,5,0,0,18,54,5,71,0,62,46,188,98,111,106,90,115,128,85,175,90,54,114,96,23,102,7,21,0,0,0,8,0,9,12,19,43,42,7,18,3,42,6,6,21,48,56,73,92,1,10,0,46,4,33,70,70,131,66,94,21,29,86,7,122,29,0,12,0,2,1,0,9,0,2,0,0,26,0,9,2,3,64,95,47,130,24,155,49,50,36,43,1,35,53,46,6,0,15,0,0,0,9,3,32,43,26,13,122,29,0,69,35,17,22,0,29,0,0,0,0,0,0,0,19,14,138,40,91,1,7,17,1,0,0,0,0,6,52,134,13,61,11,8,70,122,0,132,34,5,126,27,0,66,142,73,8,33,22,0,19,90,14,0,62,80,4,2,93,24,17,32,84,51,57,73,35,107,44,10,133,38,23,63,154,3,91,16,45,48,61,104,60,0,43,108,14,0,65,95,2,23,84,30,6,72,75,1,34,109,105,78,163,107,11,80,64